Protein AF-A0A9W5YDY5-F1 (afdb_monomer_lite)

Radius of gyration: 29.84 Å; chains: 1; bounding box: 82×80×73 Å

Sequence (498 aa):
MKKLNFILIMIIVSIAVLSGCDSKNDTNNNRTIINNANLGIEQKELPDEDNDEADNEDTKNNRTELAELIETPLPSAKSVGICYKNEQEDIFKELVGEYYEEFIDISQYYRDIEDKDNLGMKVRIFGKKGYGNSAIVMVDDIKNQFMTAIDGEDGICYFSNVDNEKFSNEPPKTIDEWVGNRVISVNGDNKDNEDQEEDSKNKRAYDAIPEEIIEYINKKDSDTQIVYFKEEDMDVDGVSEFIIGTSLINNDLSYEYFSEVYVLRLKEGNVKELEGDYVSTGYSINNINLVKLDNLPNKYLYCGLTNGVNIQGFVLYGLKDDKIYKIDCCVCPSGDGEDVLVDENQDGQYDGYKKSRSDSYTYHYHVNYYYNLIGEKFQLDRISFDLPPYPITIKEVTMQYLQLRSLDLDSIEIVERLNELCQDEEADKIDTSFGCLHYVLQNSSEIGPEMNFDIDEENKIAILMYEDEDNLFKYIFHMIKKGDRWIIDDIELDWLIG

Organism: NCBI:txid2936439

Secondary structure (DSSP, 8-state):
----SSSSSTTTTTTTTS--------------------------PPPP--------GGGSTTSSS------PPPPPTTTTTS-SSHHHHHHHHHHHGGGHHHHHHTBTEEEEE--TT-S--EEEEEEETTEEEEEEEEEETTTTEEEEEEEETTEEEEEE--S-TTTTTS--HHHHHHHTTS-EEETT--TT-HHHHHHHHHHHHHTTS-HHHHHHHHHH-TTEEEEEEEEE-SSSSS--EEEEEEEETT--TTS--BSEEEEEEEETTEEEEPEE-----SSEEEEEEEEEBTT-SSEEEEEEEE-SSS-BEEEEEEEETTEEEEEEEE--TTS-EEEEEE-SS-SSSB-EEEEEE-SGGGTT-EEEEEEEEETTEEEEEEEEEEPPSPP-SHHHHHHHHHHHHHH----HHHHHHHHHHB--TTGGGS--SSSHHHHHHHTTTTTSPPPEEEEETTTTEEEEEEEETTEEEEEEEEEEEETTEEEEEEEEEEEE--

Foldseek 3Di:
DPDPDPPPPVVVVVVVVVDPPDDDDDDDDDDDDDDDDDDDDDDDDDDDDDDDDDDDPPPVVPPPPPPPPPCPDQDFCCRLPLDPDPVLRVVVCVFLPPCRSVSSQQSPDKDWDDPPLPPPWTKIATGHFLGGRQKMWTADNVVSWIWMWGQDLLWIEITTPDPDPCCQADPDPVVCVSSALIDYDGSPPPPPCSVPVVCVVVVVQVVPDPPLVVVVCCVVPVQKDWSDWDWADFVPPPFTWIWTFIDGPPPSVSQQFTPDIWIWGADPSDIDTQAEPPDPPVWTFRDWDWAAAPPDPGIKIWTWTDNSGQKTWIWIWGDDPSYIYTLDTDIDPQSFWYKAFDDPPPPRHGQWIKTWGQALLLLRWTKIFIWGDDPSHTDTDAMDTDDDPADQDLVVLVLLLLSLVLNPDPHPVSVVSNVVAEDPPCVVPDCSYDFVSSVQSSCCPPPDFHWDWDADVPQQWIWTWTDGDPFIWIKIFHWDDDPSHIHGYDIDTDGPDD

pLDDT: mean 80.59, std 21.64, range [25.97, 98.25]

Structure (mmCIF, N/CA/C/O backbone):
data_AF-A0A9W5YDY5-F1
#
_entry.id   AF-A0A9W5YDY5-F1
#
loop_
_atom_site.group_PDB
_atom_site.id
_atom_site.type_symbol
_atom_site.label_atom_id
_atom_site.label_alt_id
_atom_site.label_comp_id
_atom_site.label_asym_id
_atom_site.label_entity_id
_atom_site.label_seq_id
_atom_site.pdbx_PDB_ins_code
_atom_site.Cartn_x
_atom_site.Cartn_y
_atom_site.Cartn_z
_atom_site.occupancy
_atom_site.B_iso_or_equiv
_atom_site.auth_seq_id
_atom_site.auth_comp_id
_atom_site.auth_asym_id
_atom_site.auth_atom_id
_atom_site.pdbx_PDB_model_num
ATOM 1 N N . MET A 1 1 ? 6.141 -45.407 -21.442 1.00 40.00 1 MET A N 1
ATOM 2 C CA . MET A 1 1 ? 5.777 -45.680 -20.032 1.00 40.00 1 MET A CA 1
ATOM 3 C C . MET A 1 1 ? 6.955 -45.367 -19.093 1.00 40.00 1 MET A C 1
ATOM 5 O O . MET A 1 1 ? 7.398 -46.238 -18.365 1.00 40.00 1 MET A O 1
ATOM 9 N N . LYS A 1 2 ? 7.483 -44.132 -19.158 1.00 35.06 2 LYS A N 1
ATOM 10 C CA . LYS A 1 2 ? 8.491 -43.508 -18.270 1.00 35.06 2 LYS A CA 1
ATOM 11 C C . LYS A 1 2 ? 8.555 -42.021 -18.665 1.00 35.06 2 LYS A C 1
ATOM 13 O O . LYS A 1 2 ? 9.324 -41.684 -19.551 1.00 35.06 2 LYS A O 1
ATOM 18 N N . LYS A 1 3 ? 7.642 -41.195 -18.144 1.00 31.45 3 LYS A N 1
ATOM 19 C CA . LYS A 1 3 ? 7.638 -39.710 -18.211 1.00 31.45 3 LYS A CA 1
ATOM 20 C C . LYS A 1 3 ? 6.506 -39.162 -17.319 1.00 31.45 3 LYS A C 1
ATOM 22 O O . LYS A 1 3 ? 5.701 -38.342 -17.725 1.00 31.45 3 LYS A O 1
ATOM 27 N N . LEU A 1 4 ? 6.389 -39.712 -16.112 1.00 31.73 4 LEU A N 1
ATOM 28 C CA . LEU A 1 4 ? 5.386 -39.304 -15.130 1.00 31.73 4 LEU A CA 1
ATOM 29 C C . LEU A 1 4 ? 6.025 -39.445 -13.744 1.00 31.73 4 LEU A C 1
ATOM 31 O O . LEU A 1 4 ? 5.772 -40.417 -13.054 1.00 31.73 4 LEU A O 1
ATOM 35 N N . ASN A 1 5 ? 7.007 -38.594 -13.440 1.00 31.53 5 ASN A N 1
ATOM 36 C CA . ASN A 1 5 ? 7.608 -38.485 -12.098 1.00 31.53 5 ASN A CA 1
ATOM 37 C C . ASN A 1 5 ? 8.364 -37.162 -11.861 1.00 31.53 5 ASN A C 1
ATOM 39 O O . ASN A 1 5 ? 8.957 -37.003 -10.804 1.00 31.53 5 ASN A O 1
ATOM 43 N N . PHE A 1 6 ? 8.342 -36.208 -12.801 1.00 32.34 6 PHE A N 1
ATOM 44 C CA . PHE A 1 6 ? 9.056 -34.931 -12.645 1.00 32.34 6 PHE A CA 1
ATOM 45 C C . PHE A 1 6 ? 8.152 -33.746 -12.266 1.00 32.34 6 PHE A C 1
ATOM 47 O O . PHE A 1 6 ? 8.651 -32.723 -11.828 1.00 32.34 6 PHE A O 1
ATOM 54 N N . ILE A 1 7 ? 6.826 -33.895 -12.354 1.00 36.09 7 ILE A N 1
ATOM 55 C CA . ILE A 1 7 ? 5.868 -32.805 -12.076 1.00 36.09 7 ILE A CA 1
ATOM 56 C C . ILE A 1 7 ? 5.447 -32.757 -10.590 1.00 36.09 7 ILE A C 1
ATOM 58 O O . ILE A 1 7 ? 4.882 -31.774 -10.133 1.00 36.09 7 ILE A O 1
ATOM 62 N N . LEU A 1 8 ? 5.767 -33.780 -9.787 1.00 29.47 8 LEU A N 1
ATOM 63 C CA . LEU A 1 8 ? 5.289 -33.869 -8.398 1.00 29.47 8 LEU A CA 1
ATOM 64 C C . LEU A 1 8 ? 6.243 -33.264 -7.347 1.00 29.47 8 LEU A C 1
ATOM 66 O O . LEU A 1 8 ? 5.882 -33.209 -6.178 1.00 29.47 8 LEU A O 1
ATOM 70 N N . ILE A 1 9 ? 7.442 -32.810 -7.733 1.00 32.53 9 ILE A N 1
ATOM 71 C CA . ILE A 1 9 ? 8.429 -32.255 -6.784 1.00 32.53 9 ILE A CA 1
ATOM 72 C C . ILE A 1 9 ? 8.378 -30.717 -6.718 1.00 32.53 9 ILE A C 1
ATOM 74 O O . ILE A 1 9 ? 8.675 -30.159 -5.668 1.00 32.53 9 ILE A O 1
ATOM 78 N N . MET A 1 10 ? 7.891 -30.022 -7.755 1.00 28.19 10 MET A N 1
ATOM 79 C CA . MET A 1 10 ? 7.792 -28.551 -7.728 1.00 28.19 10 MET A CA 1
ATOM 80 C C . MET A 1 10 ? 6.619 -27.999 -6.901 1.00 28.19 10 MET A C 1
ATOM 82 O O . MET A 1 10 ? 6.697 -26.879 -6.420 1.00 28.19 10 MET A O 1
ATOM 86 N N . ILE A 1 11 ? 5.556 -28.773 -6.658 1.00 34.16 11 ILE A N 1
ATOM 87 C CA . ILE A 1 11 ? 4.370 -28.268 -5.931 1.00 34.16 11 ILE A CA 1
ATOM 88 C C . ILE A 1 11 ? 4.575 -28.261 -4.400 1.00 34.16 11 ILE A C 1
ATOM 90 O O . ILE A 1 11 ? 3.832 -27.609 -3.673 1.00 34.16 11 ILE A O 1
ATOM 94 N N . ILE A 1 12 ? 5.601 -28.944 -3.878 1.00 29.44 12 ILE A N 1
ATOM 95 C CA . ILE A 1 12 ? 5.812 -29.076 -2.423 1.00 29.44 12 ILE A CA 1
ATOM 96 C C . ILE A 1 12 ? 6.677 -27.940 -1.840 1.00 29.44 12 ILE A C 1
ATOM 98 O O . ILE A 1 12 ? 6.621 -27.698 -0.638 1.00 29.44 12 ILE A O 1
ATOM 102 N N . VAL A 1 13 ? 7.418 -27.183 -2.659 1.00 27.77 13 VAL A N 1
ATOM 103 C CA . VAL A 1 13 ? 8.332 -26.134 -2.157 1.00 27.77 13 VAL A CA 1
ATOM 104 C C . VAL A 1 13 ? 7.670 -24.749 -2.084 1.00 27.77 13 VAL A C 1
ATOM 106 O O . VAL A 1 13 ? 7.973 -23.986 -1.170 1.00 27.77 13 VAL A O 1
ATOM 109 N N . SER A 1 14 ? 6.668 -24.453 -2.918 1.00 27.75 14 SER A N 1
ATOM 110 C CA . SER A 1 14 ? 5.954 -23.160 -2.894 1.00 27.75 14 SER A CA 1
ATOM 111 C C . SER A 1 14 ? 5.047 -22.945 -1.670 1.00 27.75 14 SER A C 1
ATOM 113 O O . SER A 1 14 ? 4.579 -21.837 -1.445 1.00 27.75 14 SER A O 1
ATOM 115 N N . ILE A 1 15 ? 4.819 -23.973 -0.844 1.00 29.95 15 ILE A N 1
ATOM 116 C CA . ILE A 1 15 ? 4.059 -23.854 0.415 1.00 29.95 15 ILE A CA 1
ATOM 117 C C . ILE A 1 15 ? 4.986 -23.539 1.610 1.00 29.95 15 ILE A C 1
ATOM 119 O O . ILE A 1 15 ? 4.524 -23.038 2.628 1.00 29.95 15 ILE A O 1
ATOM 123 N N . ALA A 1 16 ? 6.302 -23.749 1.497 1.00 28.84 16 ALA A N 1
ATOM 124 C CA . ALA A 1 16 ? 7.219 -23.652 2.638 1.00 28.84 16 ALA A CA 1
ATOM 125 C C . ALA A 1 16 ? 7.767 -22.236 2.928 1.00 28.84 16 ALA A C 1
ATOM 127 O O . ALA A 1 16 ? 8.360 -22.034 3.984 1.00 28.84 16 ALA A O 1
ATOM 128 N N . VAL A 1 17 ? 7.549 -21.250 2.049 1.00 32.38 17 VAL A N 1
ATOM 129 C CA . VAL A 1 17 ? 8.023 -19.858 2.244 1.00 32.38 17 VAL A CA 1
ATOM 130 C C . VAL A 1 17 ? 6.902 -18.907 2.711 1.00 32.38 17 VAL A C 1
ATOM 132 O O . VAL A 1 17 ? 7.168 -17.775 3.092 1.00 32.38 17 VAL A O 1
ATOM 135 N N . LEU A 1 18 ? 5.654 -19.388 2.818 1.00 32.34 18 LEU A N 1
ATOM 136 C CA . LEU A 1 18 ? 4.518 -18.635 3.385 1.00 32.34 18 LEU A CA 1
ATOM 137 C C . LEU A 1 18 ? 4.050 -19.143 4.767 1.00 32.34 18 LEU A C 1
ATOM 139 O O . LEU A 1 18 ? 3.040 -18.678 5.287 1.00 32.34 18 LEU A O 1
ATOM 143 N N . SER A 1 19 ? 4.784 -20.061 5.410 1.00 32.41 19 SER A N 1
ATOM 144 C CA . SER A 1 19 ? 4.439 -20.579 6.748 1.00 32.41 19 SER A CA 1
ATOM 145 C C . SER A 1 19 ? 5.675 -20.891 7.604 1.00 32.41 19 SER A C 1
ATOM 147 O O . SER A 1 19 ? 5.927 -22.044 7.957 1.00 32.41 19 SER A O 1
ATOM 149 N N . GLY A 1 20 ? 6.472 -19.865 7.913 1.00 27.44 20 GLY A N 1
ATO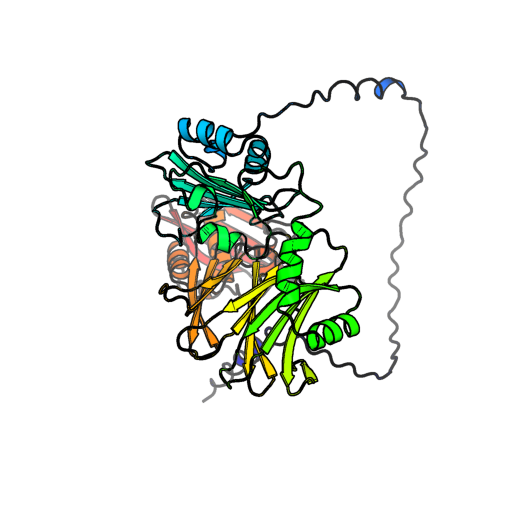M 150 C CA . GLY A 1 20 ? 7.765 -20.000 8.590 1.00 27.44 20 GLY A CA 1
ATOM 151 C C . GLY A 1 20 ? 7.943 -19.145 9.847 1.00 27.44 20 GLY A C 1
ATOM 152 O O . GLY A 1 20 ? 9.007 -18.568 10.013 1.00 27.44 20 GLY A O 1
ATOM 153 N N . CYS A 1 21 ? 6.945 -19.064 10.730 1.00 30.88 21 CYS A N 1
ATOM 154 C CA . CYS A 1 21 ? 7.130 -18.588 12.108 1.00 30.88 21 CYS A CA 1
ATOM 155 C C . CYS A 1 21 ? 6.445 -19.563 13.066 1.00 30.88 21 CYS A C 1
ATOM 157 O O . CYS A 1 21 ? 5.330 -19.339 13.513 1.00 30.88 21 CYS A O 1
ATOM 159 N N . ASP A 1 22 ? 7.111 -20.683 13.336 1.00 31.84 22 ASP A N 1
ATOM 160 C CA . ASP A 1 22 ? 6.732 -21.594 14.413 1.00 31.84 22 ASP A CA 1
ATOM 161 C C . ASP A 1 22 ? 8.009 -22.260 14.955 1.00 31.84 22 ASP A C 1
ATOM 163 O O . ASP A 1 22 ? 8.385 -23.372 14.583 1.00 31.84 22 ASP A O 1
ATOM 167 N N . SER A 1 23 ? 8.742 -21.543 15.813 1.00 29.83 23 SER A N 1
ATOM 168 C CA . SER A 1 23 ? 9.848 -22.112 16.587 1.00 29.83 23 SER A CA 1
ATOM 169 C C . SER A 1 23 ? 9.355 -22.469 17.990 1.00 29.83 23 SER A C 1
ATOM 171 O O . SER A 1 23 ? 9.421 -21.698 18.947 1.00 29.83 23 SER A O 1
ATOM 173 N N . LYS A 1 24 ? 8.855 -23.699 18.136 1.00 30.97 24 LYS A N 1
ATOM 174 C CA . LYS A 1 24 ? 8.705 -24.307 19.459 1.00 30.97 24 LYS A CA 1
ATOM 175 C C . LYS A 1 24 ? 10.074 -24.727 19.977 1.00 30.97 24 LYS A C 1
ATOM 177 O O . LYS A 1 24 ? 10.751 -25.568 19.392 1.00 30.97 24 LYS A O 1
ATOM 182 N N . ASN A 1 25 ? 10.431 -24.123 21.106 1.00 32.47 25 ASN A N 1
ATOM 183 C CA . ASN A 1 25 ? 11.446 -24.587 22.036 1.00 32.47 25 ASN A CA 1
ATOM 184 C C . ASN A 1 25 ? 11.325 -26.095 22.271 1.00 32.47 25 ASN A C 1
ATOM 186 O O . ASN A 1 25 ? 10.327 -26.543 22.828 1.00 32.47 25 ASN A O 1
ATOM 190 N N . ASP A 1 26 ? 12.389 -26.834 21.970 1.00 28.58 26 ASP A N 1
ATOM 191 C CA . ASP A 1 26 ? 12.702 -28.048 22.708 1.00 28.58 26 ASP A CA 1
ATOM 192 C C . ASP A 1 26 ? 14.197 -28.106 23.015 1.00 28.58 26 ASP A C 1
ATOM 194 O O . ASP A 1 26 ? 15.081 -28.073 22.158 1.00 28.58 26 ASP A O 1
ATOM 198 N N . THR A 1 27 ? 14.457 -28.155 24.313 1.00 33.75 27 THR A N 1
ATOM 199 C CA . THR A 1 27 ? 15.765 -28.338 24.919 1.00 33.75 27 THR A CA 1
ATOM 200 C C . THR A 1 27 ? 16.200 -29.787 24.730 1.00 33.75 27 THR A C 1
ATOM 202 O O . THR A 1 27 ? 15.462 -30.695 25.097 1.00 33.75 27 THR A O 1
ATOM 205 N N . ASN A 1 28 ? 17.416 -30.029 24.229 1.00 26.53 28 ASN A N 1
ATOM 206 C CA . ASN A 1 28 ? 18.304 -31.032 24.824 1.00 26.53 28 ASN A CA 1
ATOM 207 C C . ASN A 1 28 ? 19.726 -31.031 24.252 1.00 26.53 28 ASN A C 1
ATOM 209 O O . ASN A 1 28 ? 19.974 -30.939 23.055 1.00 26.53 28 ASN A O 1
ATOM 213 N N . ASN A 1 29 ? 20.653 -31.187 25.193 1.00 28.12 29 ASN A N 1
ATOM 214 C CA . ASN A 1 29 ? 22.092 -31.322 25.037 1.00 28.12 29 ASN A CA 1
ATOM 215 C C . ASN A 1 29 ? 22.507 -32.385 24.008 1.00 28.12 29 ASN A C 1
ATOM 217 O O . ASN A 1 29 ? 22.065 -33.527 24.096 1.00 28.12 29 ASN A O 1
ATOM 221 N N . ASN A 1 30 ? 23.512 -32.068 23.185 1.00 26.27 30 ASN A N 1
ATOM 222 C CA . ASN A 1 30 ? 24.768 -32.825 23.193 1.00 26.27 30 ASN A CA 1
ATOM 223 C C . ASN A 1 30 ? 25.882 -32.110 22.417 1.00 26.27 30 ASN A C 1
ATOM 225 O O . ASN A 1 30 ? 25.850 -31.968 21.198 1.00 26.27 30 ASN A O 1
ATOM 229 N N . ARG A 1 31 ? 26.917 -31.721 23.170 1.00 26.08 31 ARG A N 1
ATOM 230 C CA . ARG A 1 31 ? 28.245 -31.363 22.671 1.00 26.08 31 ARG A CA 1
ATOM 231 C C . ARG A 1 31 ? 28.816 -32.524 21.858 1.00 26.08 31 ARG A C 1
ATOM 233 O O . ARG A 1 31 ? 29.016 -33.602 22.410 1.00 26.08 31 ARG A O 1
ATOM 240 N N . THR A 1 32 ? 29.203 -32.257 20.616 1.00 25.97 32 THR A N 1
ATOM 241 C CA . THR A 1 32 ? 30.271 -33.014 19.956 1.00 25.97 32 THR A CA 1
ATOM 242 C C . THR A 1 32 ? 31.302 -32.025 19.439 1.00 25.97 32 THR A C 1
ATOM 244 O O . THR A 1 32 ? 31.025 -31.181 18.595 1.00 25.97 32 THR A O 1
ATOM 247 N N . ILE A 1 33 ? 32.484 -32.120 20.036 1.00 28.08 33 ILE A N 1
ATOM 248 C CA . ILE A 1 33 ? 33.711 -31.426 19.669 1.00 28.08 33 ILE A CA 1
ATOM 249 C C . ILE A 1 33 ? 34.208 -32.054 18.367 1.00 28.08 33 ILE A C 1
ATOM 251 O O . ILE A 1 33 ? 34.471 -33.256 18.343 1.00 28.08 33 ILE A O 1
ATOM 255 N N . ILE A 1 34 ? 34.381 -31.252 17.318 1.00 27.39 34 ILE A N 1
ATOM 256 C CA . ILE A 1 34 ? 35.229 -31.612 16.180 1.00 27.39 34 ILE A CA 1
ATOM 257 C C . ILE A 1 34 ? 36.234 -30.481 15.977 1.00 27.39 34 ILE A C 1
ATOM 259 O O . ILE A 1 34 ? 35.882 -29.347 15.666 1.00 27.39 34 ILE A O 1
ATOM 263 N N . ASN A 1 35 ? 37.493 -30.831 16.227 1.00 28.25 35 ASN A N 1
ATOM 264 C CA . ASN A 1 35 ? 38.678 -30.035 15.951 1.00 28.25 35 ASN A CA 1
ATOM 265 C C . ASN A 1 35 ? 38.856 -29.868 14.438 1.00 28.25 35 ASN A C 1
ATOM 267 O O . ASN A 1 35 ? 38.899 -30.875 13.739 1.00 28.25 35 ASN A O 1
ATOM 271 N N . ASN A 1 36 ? 39.095 -28.642 13.980 1.00 29.11 36 ASN A N 1
ATOM 272 C CA . ASN A 1 36 ? 39.842 -28.341 12.757 1.00 29.11 36 ASN A CA 1
ATOM 273 C C . ASN A 1 36 ? 40.815 -27.213 13.130 1.00 29.11 36 ASN A C 1
ATOM 275 O O . ASN A 1 36 ? 40.400 -26.159 13.594 1.00 29.11 36 ASN A O 1
ATOM 279 N N . ALA A 1 37 ? 42.095 -27.529 13.314 1.00 29.12 37 ALA A N 1
ATOM 280 C CA . ALA A 1 37 ? 43.114 -27.618 12.268 1.00 29.12 37 ALA A CA 1
ATOM 281 C C . ALA A 1 37 ? 43.572 -26.217 11.830 1.00 29.12 37 ALA A C 1
ATOM 283 O O . ALA A 1 37 ? 42.899 -25.516 11.086 1.00 29.12 37 ALA A O 1
ATOM 284 N N . ASN A 1 38 ? 44.743 -25.858 12.362 1.00 32.47 38 ASN A N 1
ATOM 285 C CA . ASN A 1 38 ? 45.554 -24.690 12.048 1.00 32.47 38 ASN A CA 1
ATOM 286 C C . ASN A 1 38 ? 45.637 -24.417 10.541 1.00 32.47 38 ASN A C 1
ATOM 288 O O . ASN A 1 38 ? 46.186 -25.233 9.800 1.00 32.47 38 ASN A O 1
ATOM 292 N N . LEU A 1 39 ? 45.252 -23.209 10.140 1.00 30.61 39 LEU A N 1
ATOM 293 C CA . LEU A 1 39 ? 45.839 -22.531 8.991 1.00 30.61 39 LEU A CA 1
ATOM 294 C C . LEU A 1 39 ? 46.483 -21.248 9.506 1.00 30.61 39 LEU A C 1
ATOM 296 O O . LEU A 1 39 ? 45.812 -20.324 9.958 1.00 30.61 39 LEU A O 1
ATOM 300 N N . GLY A 1 40 ? 47.815 -21.267 9.530 1.00 34.09 40 GLY A N 1
ATOM 301 C CA . GLY A 1 40 ? 48.635 -20.120 9.870 1.00 34.09 40 GLY A CA 1
ATOM 302 C C . GLY A 1 40 ? 48.547 -19.076 8.767 1.00 34.09 40 GLY A C 1
ATOM 303 O O . GLY A 1 40 ? 48.892 -19.352 7.621 1.00 34.09 40 GLY A O 1
ATOM 304 N N . ILE A 1 41 ? 48.109 -17.880 9.141 1.00 31.09 41 ILE A N 1
ATOM 305 C CA . ILE A 1 41 ? 48.308 -16.665 8.361 1.00 31.09 41 ILE A CA 1
ATOM 306 C C . ILE A 1 41 ? 49.138 -15.742 9.251 1.00 31.09 41 ILE A C 1
ATOM 308 O O . ILE A 1 41 ? 48.685 -15.302 10.307 1.00 31.09 41 ILE A O 1
ATOM 312 N N . GLU A 1 42 ? 50.391 -15.528 8.849 1.00 30.31 42 GLU A N 1
ATOM 313 C CA . GLU A 1 42 ? 51.282 -14.523 9.425 1.00 30.31 42 GLU A CA 1
ATOM 314 C C . GLU A 1 42 ? 50.669 -13.137 9.194 1.00 30.31 42 GLU A C 1
ATOM 316 O O . GLU A 1 42 ? 50.560 -12.674 8.058 1.00 30.31 42 GLU A O 1
ATOM 321 N N . GLN A 1 43 ? 50.268 -12.467 10.275 1.00 30.91 43 GLN A N 1
ATOM 322 C CA . GLN A 1 43 ? 50.015 -11.032 10.240 1.00 30.91 43 GLN A CA 1
ATOM 323 C C . GLN A 1 43 ? 51.362 -10.318 10.157 1.00 30.91 43 GLN A C 1
ATOM 325 O O . GLN A 1 43 ? 52.209 -10.432 11.041 1.00 30.91 43 GLN A O 1
ATOM 330 N N . LYS A 1 44 ? 51.567 -9.613 9.048 1.00 32.75 44 LYS A N 1
ATOM 331 C CA . LYS A 1 44 ? 52.720 -8.752 8.816 1.00 32.75 44 LYS A CA 1
ATOM 332 C C . LYS A 1 44 ? 52.470 -7.442 9.566 1.00 32.75 44 LYS A C 1
ATOM 334 O O . LYS A 1 44 ? 51.541 -6.718 9.220 1.00 32.75 44 LYS A O 1
ATOM 339 N N . GLU A 1 45 ? 53.262 -7.181 10.601 1.00 34.38 45 GLU A N 1
ATOM 340 C CA . GLU A 1 45 ? 53.247 -5.920 11.347 1.00 34.38 45 GLU A CA 1
ATOM 341 C C . GLU A 1 45 ? 53.536 -4.748 10.392 1.00 34.38 45 GLU A C 1
ATOM 343 O O . GLU A 1 45 ? 54.520 -4.759 9.645 1.00 34.38 45 GLU A O 1
ATOM 348 N N . LEU A 1 46 ? 52.634 -3.764 10.384 1.00 36.97 46 LEU A N 1
ATOM 349 C CA . LEU A 1 46 ? 52.841 -2.459 9.758 1.00 36.97 46 LEU A CA 1
ATOM 350 C C . LEU A 1 46 ? 53.785 -1.637 10.650 1.00 36.97 46 LEU A C 1
ATOM 352 O O . LEU A 1 46 ? 53.656 -1.715 11.871 1.00 36.97 46 LEU A O 1
ATOM 356 N N . PRO A 1 47 ? 54.737 -0.879 10.080 1.00 39.53 47 PRO A N 1
ATOM 357 C CA . PRO A 1 47 ? 55.645 -0.061 10.869 1.00 39.53 47 PRO A CA 1
ATOM 358 C C . PRO A 1 47 ? 54.911 1.132 11.489 1.00 39.53 47 PRO A C 1
ATOM 360 O O . PRO A 1 47 ? 54.081 1.762 10.834 1.00 39.53 47 PRO A O 1
ATOM 363 N N . ASP A 1 48 ? 55.268 1.428 12.737 1.00 36.12 48 ASP A N 1
ATOM 364 C CA . ASP A 1 48 ? 54.859 2.619 13.476 1.00 36.12 48 ASP A CA 1
ATOM 365 C C . ASP A 1 48 ? 55.235 3.886 12.686 1.00 36.12 48 ASP A C 1
ATOM 367 O O . ASP A 1 48 ? 56.412 4.135 12.413 1.00 36.12 48 ASP A O 1
ATOM 371 N N . GLU A 1 49 ? 54.232 4.679 12.298 1.00 40.47 49 GLU A N 1
ATOM 372 C CA . GLU A 1 49 ? 54.439 6.041 11.808 1.00 40.47 49 GLU A CA 1
ATOM 373 C C . GLU A 1 49 ? 54.559 6.991 13.006 1.00 40.47 49 GLU A C 1
ATOM 375 O O . GLU A 1 49 ? 53.603 7.227 13.750 1.00 40.47 49 GLU A O 1
ATOM 380 N N . ASP A 1 50 ? 55.769 7.521 13.177 1.00 40.28 50 ASP A N 1
ATOM 381 C CA . ASP A 1 50 ? 56.097 8.625 14.072 1.00 40.28 50 ASP A CA 1
ATOM 382 C C . ASP A 1 50 ? 55.281 9.874 13.685 1.00 40.28 50 ASP A C 1
ATOM 384 O O . ASP A 1 50 ? 55.503 10.497 12.644 1.00 40.28 50 ASP A O 1
ATOM 388 N N . ASN A 1 51 ? 54.331 10.254 14.543 1.00 39.97 51 ASN A N 1
ATOM 389 C CA . ASN A 1 51 ? 53.633 11.536 14.470 1.00 39.97 51 ASN A CA 1
ATOM 390 C C . ASN A 1 51 ? 54.518 12.643 15.061 1.00 39.97 51 ASN A C 1
ATOM 392 O O . ASN A 1 51 ? 54.508 12.881 16.270 1.00 39.97 51 ASN A O 1
ATOM 396 N N . ASP A 1 52 ? 55.247 13.345 14.195 1.00 45.44 52 ASP A N 1
ATOM 397 C CA . ASP A 1 52 ? 55.801 14.664 14.499 1.00 45.44 52 ASP A CA 1
ATOM 398 C C . ASP A 1 52 ? 54.668 15.710 14.463 1.00 45.44 52 ASP A C 1
ATOM 400 O O . ASP A 1 52 ? 54.209 16.141 13.402 1.00 45.44 52 ASP A O 1
ATOM 404 N N . GLU A 1 53 ? 54.210 16.128 15.646 1.00 48.84 53 GLU A N 1
ATOM 405 C CA . GLU A 1 53 ? 53.379 17.321 15.837 1.00 48.84 53 GLU A CA 1
ATOM 406 C C . GLU A 1 53 ? 54.196 18.575 15.486 1.00 48.84 53 GLU A C 1
ATOM 408 O O . GLU A 1 53 ? 54.990 19.074 16.284 1.00 48.84 53 GLU A O 1
ATOM 413 N N . ALA A 1 54 ? 53.998 19.092 14.272 1.00 45.16 54 ALA A N 1
ATOM 414 C CA . ALA A 1 54 ? 54.445 20.421 13.875 1.00 45.16 54 ALA A CA 1
ATOM 415 C C . ALA A 1 54 ? 53.251 21.384 13.816 1.00 45.16 54 ALA A C 1
ATOM 417 O O . ALA A 1 54 ? 52.300 21.189 13.054 1.00 45.16 54 ALA A O 1
ATOM 418 N N . ASP A 1 55 ? 53.348 22.429 14.635 1.00 52.19 55 ASP A N 1
ATOM 419 C CA . ASP A 1 55 ? 52.438 23.561 14.773 1.00 52.19 55 ASP A CA 1
ATOM 420 C C . ASP A 1 55 ? 51.920 24.100 13.427 1.00 52.19 55 ASP A C 1
ATOM 422 O O . ASP A 1 55 ? 52.673 24.624 12.606 1.00 52.19 55 ASP A O 1
ATOM 426 N N . ASN A 1 56 ? 50.602 24.038 13.234 1.00 47.53 56 ASN A N 1
ATOM 427 C CA . ASN A 1 56 ? 49.886 24.763 12.183 1.00 47.53 56 ASN A CA 1
ATOM 428 C C . ASN A 1 56 ? 48.627 25.419 12.782 1.00 47.53 56 ASN A C 1
ATOM 430 O O . ASN A 1 56 ? 47.490 25.095 12.440 1.00 47.53 56 ASN A O 1
ATOM 434 N N . GLU A 1 57 ? 48.832 26.358 13.711 1.00 48.34 57 GLU A N 1
ATOM 435 C CA . GLU A 1 57 ? 47.759 27.198 14.273 1.00 48.34 57 GLU A CA 1
ATOM 436 C C . GLU A 1 57 ? 47.218 28.249 13.279 1.00 48.34 57 GLU A C 1
ATOM 438 O O . GLU A 1 57 ? 46.133 28.786 13.491 1.00 48.34 57 GLU A O 1
ATOM 443 N N . ASP A 1 58 ? 47.878 28.485 12.138 1.00 49.50 58 ASP A N 1
ATOM 444 C CA . ASP A 1 58 ? 47.490 29.550 11.193 1.00 49.50 58 ASP A CA 1
ATOM 445 C C . ASP A 1 58 ? 46.499 29.130 10.087 1.00 49.50 58 ASP A C 1
ATOM 447 O O . ASP A 1 58 ? 46.049 29.966 9.303 1.00 49.50 58 ASP A O 1
ATOM 451 N N . THR A 1 59 ? 46.084 27.859 10.016 1.00 45.72 59 THR A N 1
ATOM 452 C CA . THR A 1 59 ? 45.063 27.403 9.038 1.00 45.72 59 THR A CA 1
ATOM 453 C C . THR A 1 59 ? 43.672 27.174 9.632 1.00 45.72 59 THR A C 1
ATOM 455 O O . THR A 1 59 ? 42.721 26.952 8.880 1.00 45.72 59 THR A O 1
ATOM 458 N N . LYS A 1 60 ? 43.500 27.304 10.956 1.00 44.06 60 LYS A N 1
ATOM 459 C CA . LYS A 1 60 ? 42.185 27.182 11.617 1.00 44.06 60 LYS A CA 1
ATOM 460 C C . LYS A 1 60 ? 41.360 28.472 11.629 1.00 44.06 60 LYS A C 1
ATOM 462 O O . LYS A 1 60 ? 40.141 28.386 11.724 1.00 44.06 60 LYS A O 1
ATOM 467 N N . ASN A 1 61 ? 41.978 29.640 11.445 1.00 43.19 61 ASN A N 1
ATOM 468 C CA . ASN A 1 61 ? 41.265 30.924 11.503 1.00 43.19 61 ASN A CA 1
ATOM 469 C C . ASN A 1 61 ? 40.658 31.395 10.168 1.00 43.19 61 ASN A C 1
ATOM 471 O O . ASN A 1 61 ? 39.891 32.346 10.174 1.00 43.19 61 ASN A O 1
ATOM 475 N N . ASN A 1 62 ? 40.910 30.707 9.045 1.00 44.03 62 ASN A N 1
ATOM 476 C CA . ASN A 1 62 ? 40.323 31.059 7.737 1.00 44.03 62 ASN A CA 1
ATOM 477 C C . ASN A 1 62 ? 39.189 30.126 7.272 1.00 44.03 62 ASN A C 1
ATOM 479 O O . ASN A 1 62 ? 38.680 30.292 6.167 1.00 44.03 62 ASN A O 1
ATOM 483 N N . ARG A 1 63 ? 38.784 29.136 8.081 1.00 41.94 63 ARG A N 1
ATOM 484 C CA . ARG A 1 63 ? 37.695 28.199 7.735 1.00 41.94 63 ARG A CA 1
ATOM 485 C C . ARG A 1 63 ? 36.363 28.490 8.433 1.00 41.94 63 ARG A C 1
ATOM 487 O O . ARG A 1 63 ? 35.375 27.846 8.104 1.00 41.94 63 ARG A O 1
ATOM 494 N N . THR A 1 64 ? 36.329 29.461 9.345 1.00 47.00 64 THR A N 1
ATOM 495 C CA . THR A 1 64 ? 35.159 29.751 10.196 1.00 47.00 64 THR A CA 1
ATOM 496 C C . THR A 1 64 ? 34.365 30.990 9.746 1.00 47.00 64 THR A C 1
ATOM 498 O O . THR A 1 64 ? 33.294 31.239 10.279 1.00 47.00 64 THR A O 1
ATOM 501 N N . GLU A 1 65 ? 34.826 31.747 8.741 1.00 50.69 65 GLU A N 1
ATOM 502 C CA . GLU A 1 65 ? 34.184 33.013 8.313 1.00 50.69 65 GLU A CA 1
ATOM 503 C C . GLU A 1 65 ? 33.507 32.979 6.926 1.00 50.69 65 GLU A C 1
ATOM 505 O O . GLU A 1 65 ? 33.128 34.022 6.408 1.00 50.69 65 GLU A O 1
ATOM 510 N N . LEU A 1 66 ? 33.311 31.809 6.304 1.00 50.16 66 LEU A N 1
ATOM 511 C CA . LEU A 1 66 ? 32.751 31.721 4.939 1.00 50.16 66 LEU A CA 1
ATOM 512 C C . LEU A 1 66 ? 31.768 30.557 4.738 1.00 50.16 66 LEU A C 1
ATOM 514 O O . LEU A 1 66 ? 31.723 29.930 3.684 1.00 50.16 66 LEU A O 1
ATOM 518 N N . ALA A 1 67 ? 30.951 30.290 5.753 1.00 50.41 67 ALA A N 1
ATOM 519 C CA . ALA A 1 67 ? 29.644 29.678 5.550 1.00 50.41 67 ALA A CA 1
ATOM 520 C C . ALA A 1 67 ? 28.589 30.780 5.717 1.00 50.41 67 ALA A C 1
ATOM 522 O O . ALA A 1 67 ? 27.829 30.787 6.681 1.00 50.41 67 ALA A O 1
ATOM 523 N N . GLU A 1 68 ? 28.575 31.756 4.801 1.00 56.34 68 GLU A N 1
ATOM 524 C CA . GLU A 1 68 ? 27.318 32.450 4.523 1.00 56.34 68 GLU A CA 1
ATOM 525 C C . GLU A 1 68 ? 26.334 31.343 4.142 1.00 56.34 68 GLU A C 1
ATOM 527 O O . GLU A 1 68 ? 26.541 30.661 3.135 1.00 56.34 68 GLU A O 1
ATOM 532 N N . LEU A 1 69 ? 25.340 31.086 5.003 1.00 54.44 69 LEU A N 1
ATOM 533 C CA . LEU A 1 69 ? 24.212 30.230 4.660 1.00 54.44 69 LEU A CA 1
ATOM 534 C C . LEU A 1 69 ? 23.669 30.783 3.345 1.00 54.44 69 LEU A C 1
ATOM 536 O O . LEU A 1 69 ? 23.093 31.869 3.311 1.00 54.44 69 LEU A O 1
ATOM 540 N N . ILE A 1 70 ? 23.907 30.067 2.250 1.00 60.38 70 ILE A N 1
ATOM 541 C CA . ILE A 1 70 ? 23.193 30.320 1.012 1.00 60.38 70 ILE A CA 1
ATOM 542 C C . ILE A 1 70 ? 21.759 29.926 1.347 1.00 60.38 70 ILE A C 1
ATOM 544 O O . ILE A 1 70 ? 21.430 28.743 1.328 1.00 60.38 70 ILE A O 1
ATOM 548 N N . GLU A 1 71 ? 20.939 30.904 1.736 1.00 66.31 71 GLU A N 1
ATOM 549 C CA . GLU A 1 71 ? 19.495 30.738 1.842 1.00 66.31 71 GLU A CA 1
ATOM 550 C C . GLU A 1 71 ? 19.001 30.382 0.443 1.00 66.31 71 GLU A C 1
ATOM 552 O O . GLU A 1 71 ? 18.805 31.235 -0.427 1.00 66.31 71 GLU A O 1
ATOM 557 N N . THR A 1 72 ? 18.889 29.083 0.180 1.00 75.38 72 THR A N 1
ATOM 558 C CA . THR A 1 72 ? 18.207 28.604 -1.008 1.00 75.38 72 THR A CA 1
ATOM 559 C C . THR A 1 72 ? 16.749 29.007 -0.847 1.00 75.38 72 THR A C 1
ATOM 561 O O . THR A 1 72 ? 16.138 28.613 0.148 1.00 75.38 72 THR A O 1
ATOM 564 N N . PRO A 1 73 ? 16.187 29.806 -1.769 1.00 85.50 73 PRO A N 1
ATOM 565 C CA . PRO A 1 73 ? 14.800 30.220 -1.656 1.00 85.50 73 PRO A CA 1
ATOM 566 C C . PRO A 1 73 ? 13.912 28.977 -1.597 1.00 85.50 73 PRO A C 1
ATOM 568 O O . PRO A 1 73 ? 14.095 28.051 -2.392 1.00 85.50 73 PRO A O 1
ATOM 571 N N . LEU A 1 74 ? 12.969 28.966 -0.652 1.00 86.88 74 LEU A N 1
ATOM 572 C CA . LEU A 1 74 ? 11.983 27.897 -0.543 1.00 86.88 74 LEU A CA 1
ATOM 573 C C . LEU A 1 74 ? 11.238 27.743 -1.879 1.00 86.88 74 LEU A C 1
ATOM 575 O O . LEU A 1 74 ? 10.907 28.753 -2.518 1.00 86.88 74 LEU A O 1
ATOM 579 N N . PRO A 1 75 ? 10.976 26.503 -2.327 1.00 93.38 75 PRO A N 1
ATOM 580 C CA . PRO A 1 75 ? 10.167 26.286 -3.511 1.00 93.38 75 PRO A CA 1
ATOM 581 C C . PRO A 1 75 ? 8.750 26.831 -3.289 1.00 93.38 75 PRO A C 1
ATOM 583 O O . PRO A 1 75 ? 8.257 26.926 -2.167 1.00 93.38 75 PRO A O 1
ATOM 586 N N . SER A 1 76 ? 8.085 27.234 -4.368 1.00 96.19 76 SER A N 1
ATOM 587 C CA . SER A 1 76 ? 6.724 27.758 -4.273 1.00 96.19 76 SER A CA 1
ATOM 588 C C . SER A 1 76 ? 5.684 26.645 -4.159 1.00 96.19 76 SER A C 1
ATOM 590 O O . SER A 1 76 ? 5.913 25.551 -4.685 1.00 96.19 76 SER A O 1
ATOM 592 N N . ALA A 1 77 ? 4.508 26.937 -3.582 1.00 96.44 77 ALA A N 1
ATOM 593 C CA . ALA A 1 77 ? 3.385 25.991 -3.493 1.00 96.44 77 ALA A CA 1
ATOM 594 C C . ALA A 1 77 ? 3.007 25.427 -4.871 1.00 96.44 77 ALA A C 1
ATOM 596 O O . ALA A 1 77 ? 2.707 24.243 -5.025 1.00 96.44 77 ALA A O 1
ATOM 597 N N . LYS A 1 78 ? 3.113 26.259 -5.913 1.00 95.62 78 LYS A N 1
ATOM 598 C CA . LYS A 1 78 ? 2.916 25.825 -7.294 1.00 95.62 78 LYS A CA 1
ATOM 599 C C . LYS A 1 78 ? 3.992 24.851 -7.773 1.00 95.62 78 LYS A C 1
ATOM 601 O O . LYS A 1 78 ? 3.679 23.897 -8.480 1.00 95.62 78 LYS A O 1
ATOM 606 N N . SER A 1 79 ? 5.259 25.094 -7.433 1.00 94.75 79 SER A N 1
ATOM 607 C CA . SER A 1 79 ? 6.369 24.244 -7.882 1.00 94.75 79 SER A CA 1
ATOM 608 C C . SER A 1 79 ? 6.367 22.863 -7.228 1.00 94.75 79 SER A C 1
ATOM 610 O O . SER A 1 79 ? 6.794 21.902 -7.861 1.00 94.75 79 SER A O 1
ATOM 612 N N . VAL A 1 80 ? 5.827 22.762 -6.009 1.00 95.25 80 VAL A N 1
ATOM 613 C CA . VAL A 1 80 ? 5.679 21.497 -5.272 1.00 95.25 80 VAL A CA 1
ATOM 614 C C . VAL A 1 80 ? 4.314 20.832 -5.487 1.00 95.25 80 VAL A C 1
ATOM 616 O O . VAL A 1 80 ? 4.055 19.755 -4.967 1.00 95.25 80 VAL A O 1
ATOM 619 N N . GLY A 1 81 ? 3.432 21.441 -6.287 1.00 94.00 81 GLY A N 1
ATOM 620 C CA . GLY A 1 81 ? 2.160 20.836 -6.681 1.00 94.00 81 GLY A CA 1
ATOM 621 C C . GLY A 1 81 ? 1.013 20.981 -5.676 1.00 94.00 81 GLY A C 1
ATOM 622 O O . GLY A 1 81 ? 0.009 20.289 -5.824 1.00 94.00 81 GLY A O 1
ATOM 623 N N . ILE A 1 82 ? 1.097 21.885 -4.700 1.00 96.88 82 ILE A N 1
ATOM 624 C CA . ILE A 1 82 ? -0.049 22.247 -3.844 1.00 96.88 82 ILE A CA 1
ATOM 625 C C . ILE A 1 82 ? -1.109 23.008 -4.656 1.00 96.88 82 ILE A C 1
ATOM 627 O O . ILE A 1 82 ? -2.308 22.788 -4.500 1.00 96.88 82 ILE A O 1
ATOM 631 N N . CYS A 1 83 ? -0.673 23.889 -5.559 1.00 96.12 83 CYS A N 1
ATOM 632 C CA . CYS A 1 83 ? -1.554 24.660 -6.434 1.00 96.12 83 CYS A CA 1
ATOM 633 C C . CYS A 1 83 ? -1.066 24.672 -7.892 1.00 96.12 83 CYS A C 1
ATOM 635 O O . CYS A 1 83 ? 0.025 24.203 -8.212 1.00 96.12 83 CYS A O 1
ATOM 637 N N . TYR A 1 84 ? -1.879 25.209 -8.805 1.00 93.50 84 TYR A N 1
ATOM 638 C CA . TYR A 1 84 ? -1.624 25.154 -10.253 1.00 93.50 84 TYR A CA 1
ATOM 639 C C . TYR A 1 84 ? -1.469 26.539 -10.893 1.00 93.50 84 TYR A C 1
ATOM 641 O O . TYR A 1 84 ? -0.851 26.687 -11.956 1.00 93.50 84 TYR A O 1
ATOM 649 N N . LYS A 1 85 ? -1.998 27.582 -10.251 1.00 95.31 85 LYS A N 1
ATOM 650 C CA . LYS A 1 85 ? -1.962 28.971 -10.723 1.00 95.31 85 LYS A CA 1
ATOM 651 C C . LYS A 1 85 ? -1.248 29.869 -9.718 1.00 95.31 85 LYS A C 1
ATOM 653 O O . LYS A 1 85 ? -1.250 29.603 -8.528 1.00 95.31 85 LYS A O 1
ATOM 658 N N . ASN A 1 86 ? -0.693 30.980 -10.197 1.00 93.94 86 ASN A N 1
ATOM 659 C CA . ASN A 1 86 ? -0.017 31.935 -9.314 1.00 93.94 86 ASN A CA 1
ATOM 660 C C . ASN A 1 86 ? -1.010 32.608 -8.347 1.00 93.94 86 ASN A C 1
ATOM 662 O O . ASN A 1 86 ? -0.704 32.773 -7.181 1.00 93.94 86 ASN A O 1
ATOM 666 N N . GLU A 1 87 ? -2.228 32.920 -8.804 1.00 96.38 87 GLU A N 1
ATOM 667 C CA . GLU A 1 87 ? -3.288 33.470 -7.938 1.00 96.38 87 GLU A CA 1
ATOM 668 C C . GLU A 1 87 ? -3.684 32.516 -6.799 1.00 96.38 87 GLU A C 1
ATOM 670 O O . GLU A 1 87 ? -4.033 32.953 -5.711 1.00 96.38 87 GLU A O 1
ATOM 675 N N . GLN A 1 88 ? -3.604 31.206 -7.041 1.00 97.50 88 GLN A N 1
ATOM 676 C CA . GLN A 1 88 ? -3.895 30.186 -6.041 1.00 97.50 88 GLN A CA 1
ATOM 677 C C . GLN A 1 88 ? -2.796 30.106 -4.972 1.00 97.50 88 GLN A C 1
ATOM 679 O O . GLN A 1 88 ? -3.091 29.756 -3.839 1.00 97.50 88 GLN A O 1
ATOM 684 N N . GLU A 1 89 ? -1.546 30.419 -5.320 1.00 96.94 89 GLU A N 1
ATOM 685 C CA . GLU A 1 89 ? -0.431 30.462 -4.369 1.00 96.94 89 GLU A CA 1
ATOM 686 C C . GLU A 1 89 ? -0.616 31.578 -3.342 1.00 96.94 89 GLU A C 1
ATOM 688 O O . GLU A 1 89 ? -0.490 31.322 -2.148 1.00 96.94 89 GLU A O 1
ATOM 693 N N . ASP A 1 90 ? -0.989 32.779 -3.792 1.00 97.06 90 ASP A N 1
ATOM 694 C CA . ASP A 1 90 ? -1.259 33.904 -2.893 1.00 97.06 90 ASP A CA 1
ATOM 695 C C . ASP A 1 90 ? -2.424 33.582 -1.942 1.00 97.06 90 ASP A C 1
ATOM 697 O O . ASP A 1 90 ? -2.313 33.789 -0.735 1.00 97.06 90 ASP A O 1
ATOM 701 N N . ILE A 1 91 ? -3.505 32.997 -2.476 1.00 97.81 91 ILE A N 1
ATOM 702 C CA . ILE A 1 91 ? -4.666 32.554 -1.689 1.00 97.81 91 ILE A CA 1
ATOM 703 C C . ILE A 1 91 ? -4.266 31.488 -0.668 1.00 97.81 91 ILE A C 1
ATOM 705 O O . ILE A 1 91 ? -4.672 31.565 0.487 1.00 97.81 91 ILE A O 1
ATOM 709 N N . PHE A 1 92 ? -3.486 30.487 -1.081 1.00 97.94 92 PHE A N 1
ATOM 710 C CA . PHE A 1 92 ? -3.062 29.410 -0.192 1.00 97.94 92 PHE A CA 1
ATOM 711 C C . PHE A 1 92 ? -2.166 29.943 0.927 1.00 97.94 92 PHE A C 1
ATOM 713 O O . PHE A 1 92 ? -2.385 29.623 2.089 1.00 97.94 92 PHE A O 1
ATOM 720 N N . LYS A 1 93 ? -1.208 30.815 0.593 1.00 97.44 93 LYS A N 1
ATOM 721 C CA . LYS A 1 93 ? -0.312 31.450 1.563 1.00 97.44 93 LYS A CA 1
ATOM 722 C C . LYS A 1 93 ? -1.060 32.320 2.571 1.00 97.44 93 LYS A C 1
ATOM 724 O O . LYS A 1 93 ? -0.715 32.308 3.747 1.00 97.44 93 LYS A O 1
ATOM 729 N N . GLU A 1 94 ? -2.076 33.058 2.127 1.00 97.50 94 GLU A N 1
ATOM 730 C CA . GLU A 1 94 ? -2.960 33.815 3.019 1.00 97.50 94 GLU A CA 1
ATOM 731 C C . GLU A 1 94 ? -3.786 32.886 3.919 1.00 97.50 94 GLU A C 1
ATOM 733 O O . GLU A 1 94 ? -3.914 33.157 5.109 1.00 97.50 94 GLU A O 1
ATOM 738 N N . LEU A 1 95 ? -4.296 31.781 3.366 1.00 97.06 95 LEU A N 1
ATOM 739 C CA . LEU A 1 95 ? -5.130 30.817 4.082 1.00 97.06 95 LEU A CA 1
ATOM 740 C C . LEU A 1 95 ? -4.381 30.098 5.213 1.00 97.06 95 LEU A C 1
ATOM 742 O O . LEU A 1 95 ? -4.914 29.994 6.312 1.00 97.06 95 LEU A O 1
ATOM 746 N N . VAL A 1 96 ? -3.180 29.576 4.943 1.00 96.12 96 VAL A N 1
ATOM 747 C CA . VAL A 1 96 ? -2.440 28.742 5.912 1.00 96.12 96 VAL A CA 1
ATOM 748 C C . VAL A 1 96 ? -1.471 29.542 6.787 1.00 96.12 96 VAL A C 1
ATOM 750 O O . VAL A 1 96 ? -0.954 29.023 7.772 1.00 96.12 96 VAL A O 1
ATOM 753 N N . GLY A 1 97 ? -1.210 30.808 6.446 1.00 95.88 97 GLY A N 1
ATOM 754 C CA . GLY A 1 97 ? -0.427 31.726 7.271 1.00 95.88 97 GLY A CA 1
ATOM 755 C C . GLY A 1 97 ? 0.971 31.202 7.612 1.00 95.88 97 GLY A C 1
ATOM 756 O O . GLY A 1 97 ? 1.801 30.989 6.726 1.00 95.88 97 GLY A O 1
ATOM 757 N N . GLU A 1 98 ? 1.242 31.032 8.909 1.00 94.06 98 GLU A N 1
ATOM 758 C CA . GLU A 1 98 ? 2.548 30.588 9.420 1.00 94.06 98 GLU A CA 1
ATOM 759 C C . GLU A 1 98 ? 2.904 29.145 9.029 1.00 94.06 98 GLU A C 1
ATOM 761 O O . GLU A 1 98 ? 4.082 28.837 8.877 1.00 94.06 98 GLU A O 1
ATOM 766 N N . TYR A 1 99 ? 1.907 28.306 8.731 1.00 95.25 99 TYR A N 1
ATOM 767 C CA . TYR A 1 99 ? 2.109 26.918 8.302 1.00 95.25 99 TYR A CA 1
ATOM 768 C C . TYR A 1 99 ? 2.572 26.792 6.845 1.00 95.25 99 TYR A C 1
ATOM 770 O O . TYR A 1 99 ? 2.843 25.691 6.370 1.00 95.25 99 TYR A O 1
ATOM 778 N N . TYR A 1 100 ? 2.669 27.899 6.094 1.00 96.75 100 TYR A N 1
ATOM 779 C CA . TYR A 1 100 ? 3.028 27.849 4.675 1.00 96.75 100 TYR A CA 1
ATOM 780 C C . TYR A 1 100 ? 4.369 27.146 4.439 1.00 96.75 100 TYR A C 1
ATOM 782 O O . TYR A 1 100 ? 4.457 26.298 3.558 1.00 96.75 100 TYR A O 1
ATOM 790 N N . GLU A 1 101 ? 5.406 27.473 5.216 1.00 94.94 101 GLU A N 1
ATOM 791 C CA . GLU A 1 101 ? 6.734 26.864 5.044 1.00 94.94 101 GLU A CA 1
ATOM 792 C C . GLU A 1 101 ? 6.722 25.363 5.347 1.00 94.94 101 GLU A C 1
ATOM 794 O O . GLU A 1 101 ? 7.377 24.593 4.645 1.00 94.94 101 GLU A O 1
ATOM 799 N N . GLU A 1 102 ? 5.921 24.940 6.321 1.00 94.25 102 GLU A N 1
ATOM 800 C CA . GLU A 1 102 ? 5.761 23.537 6.687 1.00 94.25 102 GLU A CA 1
ATOM 801 C C . GLU A 1 102 ? 5.082 22.743 5.569 1.00 94.25 102 GLU A C 1
ATOM 803 O O . GLU A 1 102 ? 5.607 21.717 5.143 1.00 94.25 102 GLU A O 1
ATOM 808 N N . PHE A 1 103 ? 3.996 23.275 4.991 1.00 96.25 103 PHE A N 1
ATOM 809 C CA . PHE A 1 103 ? 3.366 22.703 3.795 1.00 96.25 103 PHE A CA 1
ATOM 810 C C . PHE A 1 103 ? 4.367 22.536 2.642 1.00 96.25 103 PHE A C 1
ATOM 812 O O . PHE A 1 103 ? 4.328 21.529 1.933 1.00 96.25 103 PHE A O 1
ATOM 819 N N . ILE A 1 104 ? 5.272 23.500 2.441 1.00 96.88 104 ILE A N 1
ATOM 820 C CA . ILE A 1 104 ? 6.323 23.392 1.422 1.00 96.88 104 ILE A CA 1
ATOM 821 C C . ILE A 1 104 ? 7.327 22.285 1.772 1.00 96.88 104 ILE A C 1
ATOM 823 O O . ILE A 1 104 ? 7.652 21.479 0.897 1.00 96.88 104 ILE A O 1
ATOM 827 N N . ASP A 1 105 ? 7.800 22.216 3.018 1.00 92.06 105 ASP A N 1
ATOM 828 C CA . ASP A 1 105 ? 8.797 21.226 3.455 1.00 92.06 105 ASP A CA 1
ATOM 829 C C . ASP A 1 105 ? 8.278 19.784 3.376 1.00 92.06 105 ASP A C 1
ATOM 831 O O . ASP A 1 105 ? 9.016 18.886 2.960 1.00 92.06 105 ASP A O 1
ATOM 835 N N . ILE A 1 106 ? 7.003 19.551 3.702 1.00 92.56 106 ILE A N 1
ATOM 836 C CA . ILE A 1 106 ? 6.379 18.223 3.603 1.00 92.56 106 ILE A CA 1
ATOM 837 C C . ILE A 1 106 ? 5.946 17.856 2.183 1.00 92.56 106 ILE A C 1
ATOM 839 O O . ILE A 1 106 ? 5.502 16.738 1.958 1.00 92.56 106 ILE A O 1
ATOM 843 N N . SER A 1 107 ? 6.074 18.745 1.199 1.00 93.44 107 SER A N 1
ATOM 844 C CA . SER A 1 107 ? 5.670 18.464 -0.187 1.00 93.44 107 SER A CA 1
ATOM 845 C C . SER A 1 107 ? 6.779 17.809 -1.020 1.00 93.44 107 SER A C 1
ATOM 847 O O . SER A 1 107 ? 6.926 18.088 -2.210 1.00 93.44 107 SER A O 1
ATOM 849 N N . GLN A 1 108 ? 7.584 16.933 -0.409 1.00 86.69 108 GLN A N 1
ATOM 850 C CA . GLN A 1 108 ? 8.682 16.237 -1.101 1.00 86.69 108 GLN A CA 1
ATOM 851 C C . GLN A 1 108 ? 8.170 15.138 -2.031 1.00 86.69 108 GLN A C 1
ATOM 853 O O . GLN A 1 108 ? 8.745 14.906 -3.095 1.00 86.69 108 GLN A O 1
ATOM 858 N N . TYR A 1 109 ? 7.083 14.477 -1.641 1.00 85.62 109 TYR A N 1
ATOM 859 C CA . TYR A 1 109 ? 6.282 13.629 -2.510 1.00 85.62 109 TYR A CA 1
ATOM 860 C C . TYR A 1 109 ? 4.801 13.857 -2.230 1.00 85.62 109 TYR A C 1
ATOM 862 O O . TYR A 1 109 ? 4.407 14.344 -1.169 1.00 85.62 109 TYR A O 1
ATOM 870 N N . TYR A 1 110 ? 3.976 13.490 -3.202 1.00 91.62 110 TYR A N 1
ATOM 871 C CA . TYR A 1 110 ? 2.533 13.512 -3.056 1.00 91.62 110 TYR A CA 1
ATOM 872 C C . TYR A 1 110 ? 1.898 12.339 -3.788 1.00 91.62 110 TYR A C 1
ATOM 874 O O . TYR A 1 110 ? 2.489 11.757 -4.699 1.00 91.62 110 TYR A O 1
ATOM 882 N N . ARG A 1 111 ? 0.663 12.031 -3.405 1.00 87.88 111 ARG A N 1
ATOM 883 C CA . ARG A 1 111 ? -0.227 11.134 -4.141 1.00 87.88 111 ARG A CA 1
ATOM 884 C C . ARG A 1 111 ? -1.589 11.783 -4.314 1.00 87.88 111 ARG A C 1
ATOM 886 O O . ARG A 1 111 ? -2.089 12.426 -3.391 1.00 87.88 111 ARG A O 1
ATOM 893 N N . ASP A 1 112 ? -2.172 11.609 -5.491 1.00 91.81 112 ASP A N 1
ATOM 894 C CA . ASP A 1 112 ? -3.554 12.003 -5.747 1.00 91.81 112 ASP A CA 1
ATOM 895 C C . ASP A 1 112 ? -4.496 10.944 -5.142 1.00 91.81 112 ASP A C 1
ATOM 897 O O . ASP A 1 112 ? -4.254 9.743 -5.282 1.00 91.81 112 ASP A O 1
ATOM 901 N N . ILE A 1 113 ? -5.563 11.383 -4.472 1.00 91.75 113 ILE A N 1
ATOM 902 C CA . ILE A 1 113 ? -6.620 10.510 -3.939 1.00 91.75 113 ILE A CA 1
ATOM 903 C C . ILE A 1 113 ? -8.000 10.965 -4.425 1.00 91.75 113 ILE A C 1
ATOM 905 O O . ILE A 1 113 ? -8.154 12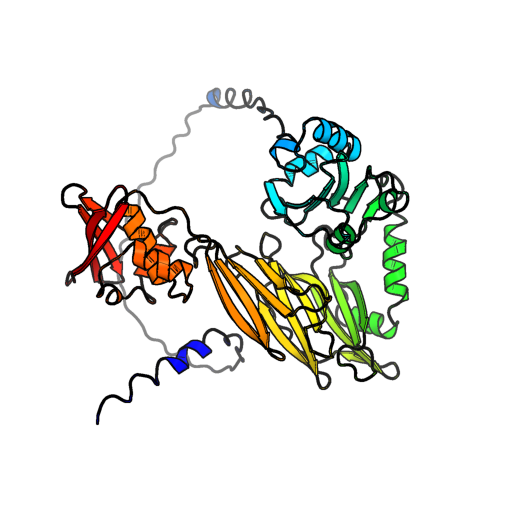.042 -5.004 1.00 91.75 113 ILE A O 1
ATOM 909 N N . GLU A 1 114 ? -9.012 10.129 -4.206 1.00 91.88 114 GLU A N 1
ATOM 910 C CA . GLU A 1 114 ? -10.393 10.436 -4.574 1.00 91.88 114 GLU A CA 1
ATOM 911 C C . GLU A 1 114 ? -11.035 11.465 -3.625 1.00 91.88 114 GLU A C 1
ATOM 913 O O . GLU A 1 114 ? -10.847 11.424 -2.409 1.00 91.88 114 GLU A O 1
ATOM 918 N N . ASP A 1 115 ? -11.836 12.366 -4.198 1.00 94.69 115 ASP A N 1
ATOM 919 C CA . ASP A 1 115 ? -12.726 13.274 -3.473 1.00 94.69 115 ASP A CA 1
ATOM 920 C C . ASP A 1 115 ? -13.979 12.519 -3.008 1.00 94.69 115 ASP A C 1
ATOM 922 O O . ASP A 1 115 ? -14.978 12.420 -3.728 1.00 94.69 115 ASP A O 1
ATOM 926 N N . LYS A 1 116 ? -13.934 11.991 -1.782 1.00 90.75 116 LYS A N 1
ATOM 927 C CA . LYS A 1 116 ? -15.020 11.192 -1.190 1.00 90.75 116 LYS A CA 1
ATOM 928 C C . LYS A 1 116 ? -16.283 12.006 -0.906 1.00 90.75 116 LYS A C 1
ATOM 930 O O . LYS A 1 116 ? -17.348 11.430 -0.670 1.00 90.75 116 LYS A O 1
ATOM 935 N N . ASP A 1 117 ? -16.188 13.333 -0.937 1.00 94.62 117 ASP A N 1
ATOM 936 C CA . ASP A 1 117 ? -17.319 14.245 -0.772 1.00 94.62 117 ASP A CA 1
ATOM 937 C C . ASP A 1 117 ? -18.008 14.573 -2.106 1.00 94.62 117 ASP A C 1
ATOM 939 O O . ASP A 1 117 ? -19.076 15.191 -2.102 1.00 94.62 117 ASP A O 1
ATOM 943 N N . ASN A 1 118 ? -17.449 14.132 -3.243 1.00 94.06 118 ASN A N 1
ATOM 944 C CA . ASN A 1 118 ? -17.940 14.432 -4.591 1.00 94.06 118 ASN A CA 1
ATOM 945 C C . ASN A 1 118 ? -18.102 15.945 -4.851 1.00 94.06 118 ASN A C 1
ATOM 947 O O . ASN A 1 118 ? -19.036 16.383 -5.532 1.00 94.06 118 ASN A O 1
ATOM 951 N N . LEU A 1 119 ? -17.203 16.763 -4.300 1.00 94.38 119 LEU A N 1
ATOM 952 C CA . LEU A 1 119 ? -17.197 18.219 -4.471 1.00 94.38 119 LEU A CA 1
ATOM 953 C C . LEU A 1 119 ? -16.578 18.650 -5.809 1.00 94.38 119 LEU A C 1
ATOM 955 O O . LEU A 1 119 ? -16.719 19.808 -6.212 1.00 94.38 119 LEU A O 1
ATOM 959 N N . GLY A 1 120 ? -15.935 17.718 -6.516 1.00 95.88 120 GLY A N 1
ATOM 960 C CA . GLY A 1 120 ? -15.227 17.966 -7.767 1.00 95.88 120 GLY A CA 1
ATOM 961 C C . GLY A 1 120 ? -13.861 18.612 -7.545 1.00 95.88 120 GLY A C 1
ATOM 962 O O . GLY A 1 120 ? -13.364 19.305 -8.435 1.00 95.88 120 GLY A O 1
ATOM 963 N N . MET A 1 121 ? -13.278 18.427 -6.359 1.00 97.38 121 MET A N 1
ATOM 964 C CA . MET A 1 121 ? -11.967 18.962 -6.006 1.00 97.38 121 MET A CA 1
ATOM 965 C C . MET A 1 121 ? -10.870 17.955 -6.343 1.00 97.38 121 MET A C 1
ATOM 967 O O . MET A 1 121 ? -11.070 16.744 -6.304 1.00 97.38 121 MET A O 1
ATOM 971 N N . LYS A 1 122 ? -9.682 18.459 -6.672 1.00 97.25 122 LYS A N 1
ATOM 972 C CA . LYS A 1 122 ? -8.484 17.620 -6.749 1.00 97.25 122 LYS A CA 1
ATOM 973 C C . LYS A 1 122 ? -7.932 17.449 -5.348 1.00 97.25 122 LYS A C 1
ATOM 975 O O . LYS A 1 122 ? -7.756 18.454 -4.663 1.00 97.25 122 LYS A O 1
ATOM 980 N N . VAL A 1 123 ? -7.641 16.217 -4.950 1.00 97.75 123 VAL A N 1
ATOM 981 C CA . VAL A 1 123 ? -7.187 15.912 -3.593 1.00 97.75 123 VAL A CA 1
ATOM 982 C C . VAL A 1 123 ? -5.799 15.299 -3.636 1.00 97.75 123 VAL A C 1
ATOM 984 O O . VAL A 1 123 ? -5.571 14.318 -4.341 1.00 97.75 123 VAL A O 1
ATOM 987 N N . ARG A 1 124 ? -4.875 15.885 -2.876 1.00 97.44 124 ARG A N 1
ATOM 988 C CA . ARG A 1 124 ? -3.490 15.432 -2.751 1.00 97.44 124 ARG A CA 1
ATOM 989 C C . ARG A 1 124 ? -3.123 15.229 -1.304 1.00 97.44 124 ARG A C 1
ATOM 991 O O . ARG A 1 124 ? -3.371 16.111 -0.491 1.00 97.44 124 ARG A O 1
ATOM 998 N N . ILE A 1 125 ? -2.483 14.106 -1.017 1.00 94.69 125 ILE A N 1
ATOM 999 C CA . ILE A 1 125 ? -1.797 13.885 0.252 1.00 94.69 125 ILE A CA 1
ATOM 1000 C C . ILE A 1 125 ? -0.304 14.100 0.029 1.00 94.69 125 ILE A C 1
ATOM 1002 O O . ILE A 1 125 ? 0.255 13.541 -0.915 1.00 94.69 125 ILE A O 1
ATOM 1006 N N . PHE A 1 126 ? 0.324 14.877 0.906 1.00 93.62 126 PHE A N 1
ATOM 1007 C CA . PHE A 1 126 ? 1.748 15.200 0.893 1.00 93.62 126 PHE A CA 1
ATOM 1008 C C . PHE A 1 126 ? 2.481 14.487 2.034 1.00 93.62 126 PHE A C 1
ATOM 1010 O O . PHE A 1 126 ? 1.889 14.151 3.065 1.00 93.62 126 PHE A O 1
ATOM 1017 N N . GLY A 1 127 ? 3.773 14.242 1.834 1.00 87.75 127 GLY A N 1
ATOM 1018 C CA . GLY A 1 127 ? 4.654 13.676 2.846 1.00 87.75 127 GLY A CA 1
ATOM 1019 C C . GLY A 1 127 ? 6.126 14.008 2.604 1.00 87.75 127 GLY A C 1
ATOM 1020 O O . GLY A 1 127 ? 6.588 14.225 1.477 1.00 87.75 127 GLY A O 1
ATOM 1021 N N . LYS A 1 128 ? 6.880 14.023 3.700 1.00 84.12 128 LYS A N 1
ATOM 1022 C CA . LYS A 1 128 ? 8.334 14.169 3.729 1.00 84.12 128 LYS A CA 1
ATOM 1023 C C . LYS A 1 128 ? 8.987 12.793 3.703 1.00 84.12 128 LYS A C 1
ATOM 1025 O O . LYS A 1 128 ? 8.402 11.802 4.140 1.00 84.12 128 LYS A O 1
ATOM 1030 N N . LYS A 1 129 ? 10.206 12.674 3.168 1.00 65.25 129 LYS A N 1
ATOM 1031 C CA . LYS A 1 129 ? 10.919 11.385 3.169 1.00 65.25 129 LYS A CA 1
ATOM 1032 C C . LYS A 1 129 ? 11.043 10.852 4.605 1.00 65.25 129 LYS A C 1
ATOM 1034 O O . LYS A 1 129 ? 11.705 11.475 5.428 1.00 65.25 129 LYS A O 1
ATOM 1039 N N . GLY A 1 130 ? 10.423 9.701 4.872 1.00 64.38 130 GLY A N 1
ATOM 1040 C CA . GLY A 1 130 ? 10.348 9.087 6.198 1.00 64.38 130 GLY A CA 1
ATOM 1041 C C . GLY A 1 130 ? 9.225 9.583 7.107 1.00 64.38 130 GLY A C 1
ATOM 1042 O O . GLY A 1 130 ? 9.141 9.122 8.235 1.00 64.38 130 GLY A O 1
ATOM 1043 N N . TYR A 1 131 ? 8.361 10.469 6.615 1.00 68.00 131 TYR A N 1
ATOM 1044 C CA . TYR A 1 131 ? 7.161 10.933 7.301 1.00 68.00 131 TYR A CA 1
ATOM 1045 C C . TYR A 1 131 ? 6.034 11.130 6.276 1.00 68.00 131 TYR A C 1
ATOM 1047 O O . TYR A 1 131 ? 5.965 12.149 5.589 1.00 68.00 131 TYR A O 1
ATOM 1055 N N . GLY A 1 132 ? 5.219 10.093 6.076 1.00 73.75 132 GLY A N 1
ATOM 1056 C CA . GLY A 1 132 ? 4.130 10.102 5.096 1.00 73.75 132 GLY A CA 1
ATOM 1057 C C . GLY A 1 132 ? 2.795 10.558 5.657 1.00 73.75 132 GLY A C 1
ATOM 1058 O O . GLY A 1 132 ? 2.558 10.474 6.853 1.00 73.75 132 GLY A O 1
ATOM 1059 N N . ASN A 1 133 ? 1.896 10.977 4.761 1.00 79.06 133 ASN A N 1
ATOM 1060 C CA . ASN A 1 133 ? 0.541 11.428 5.092 1.00 79.06 133 ASN A CA 1
ATOM 1061 C C . ASN A 1 133 ? 0.499 12.600 6.092 1.00 79.06 133 ASN A C 1
ATOM 1063 O O . ASN A 1 133 ? -0.337 12.600 6.991 1.00 79.06 133 ASN A O 1
ATOM 1067 N N . SER A 1 134 ? 1.369 13.593 5.908 1.00 90.06 134 SER A N 1
ATOM 1068 C CA . SER A 1 134 ? 1.547 14.730 6.827 1.00 90.06 134 SER A CA 1
ATOM 1069 C C . SER A 1 134 ? 0.677 15.932 6.474 1.00 90.06 134 SER A C 1
ATOM 1071 O O . SER A 1 134 ? 0.407 16.767 7.323 1.00 90.06 134 SER A O 1
ATOM 1073 N N . ALA A 1 135 ? 0.194 16.021 5.236 1.00 96.19 135 ALA A N 1
ATOM 1074 C CA . ALA A 1 135 ? -0.845 16.980 4.882 1.00 96.19 135 ALA A CA 1
ATOM 1075 C C . ALA A 1 135 ? -1.770 16.452 3.802 1.00 96.19 135 ALA A C 1
ATOM 1077 O O . ALA A 1 135 ? -1.414 15.570 3.021 1.00 96.19 135 ALA A O 1
ATOM 1078 N N . ILE A 1 136 ? -2.942 17.064 3.722 1.00 97.75 136 ILE A N 1
ATOM 1079 C CA . ILE A 1 136 ? -3.923 16.860 2.670 1.00 97.75 136 ILE A CA 1
ATOM 1080 C C . ILE A 1 136 ? -4.380 18.214 2.137 1.00 97.75 136 ILE A C 1
ATOM 1082 O O . ILE A 1 136 ? -4.720 19.101 2.909 1.00 97.75 136 ILE A O 1
ATOM 1086 N N . VAL A 1 137 ? -4.415 18.369 0.815 1.00 98.25 137 VAL A N 1
ATOM 1087 C CA . VAL A 1 137 ? -4.911 19.567 0.129 1.00 98.25 137 VAL A CA 1
ATOM 1088 C C . VAL A 1 137 ? -6.011 19.152 -0.838 1.00 98.25 137 VAL A C 1
ATOM 1090 O O . VAL A 1 137 ? -5.776 18.375 -1.763 1.00 98.25 137 VAL A O 1
ATOM 1093 N N . MET A 1 138 ? -7.203 19.709 -0.658 1.00 98.25 138 MET A N 1
ATOM 1094 C CA . MET A 1 138 ? -8.296 19.685 -1.626 1.00 98.25 138 MET A CA 1
ATOM 1095 C C . MET A 1 138 ? -8.360 21.043 -2.322 1.00 98.25 138 MET A C 1
ATOM 1097 O O . MET A 1 138 ? -8.491 22.069 -1.654 1.00 98.25 138 MET A O 1
ATOM 1101 N N . VAL A 1 139 ? -8.311 21.068 -3.655 1.00 97.94 139 VAL A N 1
ATOM 1102 C CA . VAL A 1 139 ? -8.349 22.311 -4.443 1.00 97.94 139 VAL A CA 1
ATOM 1103 C C . VAL A 1 139 ? -9.400 22.265 -5.557 1.00 97.94 139 VAL A C 1
ATOM 1105 O O . VAL A 1 139 ? -9.433 21.349 -6.382 1.00 97.94 139 VAL A O 1
ATOM 1108 N N . ASP A 1 140 ? -10.266 23.282 -5.588 1.00 96.88 140 ASP A N 1
ATOM 1109 C CA . ASP A 1 140 ? -11.161 23.580 -6.711 1.00 96.88 140 ASP A CA 1
ATOM 1110 C C . ASP A 1 140 ? -10.436 24.536 -7.665 1.00 96.88 140 ASP A C 1
ATOM 1112 O O . ASP A 1 140 ? -10.313 25.742 -7.422 1.00 96.88 140 ASP A O 1
ATOM 1116 N N . ASP A 1 141 ? -9.970 23.992 -8.786 1.00 92.38 141 ASP A N 1
ATOM 1117 C CA . ASP A 1 141 ? -9.216 24.744 -9.790 1.00 92.38 141 ASP A CA 1
ATOM 1118 C C . ASP A 1 141 ? -10.016 25.832 -10.503 1.00 92.38 141 ASP A C 1
ATOM 1120 O O . ASP A 1 141 ? -9.433 26.747 -11.092 1.00 92.38 141 ASP A O 1
ATOM 1124 N N . ILE A 1 142 ? -11.343 25.743 -10.504 1.00 94.31 142 ILE A N 1
ATOM 1125 C CA . ILE A 1 142 ? -12.203 26.705 -11.191 1.00 94.31 142 ILE A CA 1
ATOM 1126 C C . ILE A 1 142 ? -12.491 27.881 -10.263 1.00 94.31 142 ILE A C 1
ATOM 1128 O O . ILE A 1 142 ? -12.441 29.030 -10.704 1.00 94.31 142 ILE A O 1
ATOM 1132 N N . LYS A 1 143 ? -12.773 27.600 -8.987 1.00 96.44 143 LYS A N 1
ATOM 1133 C CA . LYS A 1 143 ? -13.154 28.612 -7.992 1.00 96.44 143 LYS A CA 1
ATOM 1134 C C . LYS A 1 143 ? -11.982 29.151 -7.173 1.00 96.44 143 LYS A C 1
ATOM 1136 O O . LYS A 1 143 ? -12.179 30.116 -6.443 1.00 96.44 143 LYS A O 1
ATOM 1141 N N . ASN A 1 144 ? -10.791 28.561 -7.303 1.00 96.75 144 ASN A N 1
ATOM 1142 C CA . ASN A 1 144 ? -9.617 28.855 -6.474 1.00 96.75 144 ASN A CA 1
ATOM 1143 C C . ASN A 1 144 ? -9.921 28.702 -4.970 1.00 96.75 144 ASN A C 1
ATOM 1145 O O . ASN A 1 144 ? -9.520 29.527 -4.148 1.00 96.75 144 ASN A O 1
ATOM 1149 N N . GLN A 1 145 ? -10.670 27.650 -4.633 1.00 97.31 145 GLN A N 1
ATOM 1150 C CA . GLN A 1 145 ? -11.018 27.306 -3.258 1.00 97.31 145 GLN A CA 1
ATOM 1151 C C . GLN A 1 145 ? -10.176 26.133 -2.765 1.00 97.31 145 GLN A C 1
ATOM 1153 O O . GLN A 1 145 ? -9.820 25.247 -3.543 1.00 97.31 145 GLN A O 1
ATOM 1158 N N . PHE A 1 146 ? -9.905 26.136 -1.469 1.00 97.88 146 PHE A N 1
ATOM 1159 C CA . PHE A 1 146 ? -9.062 25.201 -0.757 1.00 97.88 146 PHE A CA 1
ATOM 1160 C C . PHE A 1 146 ? -9.762 24.721 0.508 1.00 97.88 146 PHE A C 1
ATOM 1162 O O . PHE A 1 146 ? -10.366 25.511 1.236 1.00 97.88 146 PHE A O 1
ATOM 1169 N N . MET A 1 147 ? -9.612 23.431 0.773 1.00 98.00 147 MET A N 1
ATOM 1170 C CA . MET A 1 147 ? -9.752 22.837 2.098 1.00 98.00 147 MET A CA 1
ATOM 1171 C C . MET A 1 147 ? -8.493 22.019 2.324 1.00 98.00 147 MET A C 1
ATOM 1173 O O . MET A 1 147 ? -8.135 21.204 1.477 1.00 98.00 147 MET A O 1
ATOM 1177 N N . THR A 1 148 ? -7.774 22.271 3.404 1.00 98.12 148 THR A N 1
ATOM 1178 C CA . THR A 1 148 ? -6.458 21.674 3.617 1.00 98.12 148 THR A CA 1
ATOM 1179 C C . THR A 1 148 ? -6.253 21.367 5.085 1.00 98.12 148 THR A C 1
ATOM 1181 O O . THR A 1 148 ? -6.803 22.057 5.938 1.00 98.12 148 THR A O 1
ATOM 1184 N N . ALA A 1 149 ? -5.469 20.343 5.384 1.00 97.25 149 ALA A N 1
ATOM 1185 C CA . ALA A 1 149 ? -5.031 20.058 6.739 1.00 97.25 149 ALA A CA 1
ATOM 1186 C C . ALA A 1 149 ? -3.561 19.639 6.755 1.00 97.25 149 ALA A C 1
ATOM 1188 O O . ALA A 1 149 ? -3.076 19.063 5.780 1.00 97.25 149 ALA A O 1
ATOM 1189 N N . ILE A 1 150 ? -2.867 19.951 7.845 1.00 95.69 150 ILE A N 1
ATOM 1190 C CA . ILE A 1 150 ? -1.469 19.584 8.094 1.00 95.69 150 ILE A CA 1
ATOM 1191 C C . ILE A 1 150 ? -1.333 19.036 9.507 1.00 95.69 150 ILE A C 1
ATOM 1193 O O . ILE A 1 150 ? -2.021 19.494 10.413 1.00 95.69 150 ILE A O 1
ATOM 1197 N N . ASP A 1 151 ? -0.483 18.033 9.653 1.00 90.88 151 ASP A N 1
ATOM 1198 C CA . ASP A 1 151 ? -0.079 17.431 10.916 1.00 90.88 151 ASP A CA 1
ATOM 1199 C C . ASP A 1 151 ? 1.123 18.199 11.466 1.00 90.88 151 ASP A C 1
ATOM 1201 O O . ASP A 1 151 ? 2.255 17.936 11.059 1.00 90.88 151 ASP A O 1
ATOM 1205 N N . GLY A 1 152 ? 0.834 19.214 12.283 1.00 83.38 152 GLY A N 1
ATOM 1206 C CA . GLY A 1 152 ? 1.832 20.082 12.903 1.00 83.38 152 GLY A CA 1
ATOM 1207 C C . GLY A 1 152 ? 2.218 19.613 14.306 1.00 83.38 152 GLY A C 1
ATOM 1208 O O . GLY A 1 152 ? 1.694 18.625 14.817 1.00 83.38 152 GLY A O 1
ATOM 1209 N N . GLU A 1 153 ? 3.120 20.350 14.959 1.00 76.25 153 GLU A N 1
ATOM 1210 C CA . GLU A 1 153 ? 3.618 20.008 16.306 1.00 76.25 153 GLU A CA 1
ATOM 1211 C C . GLU A 1 153 ? 2.494 19.901 17.357 1.00 76.25 153 GLU A C 1
ATOM 1213 O O . GLU A 1 153 ? 2.545 19.025 18.218 1.00 76.25 153 GLU A O 1
ATOM 1218 N N . ASP A 1 154 ? 1.451 20.729 17.236 1.00 76.00 154 ASP A N 1
ATOM 1219 C CA . ASP A 1 154 ? 0.319 20.801 18.176 1.00 76.00 154 ASP A CA 1
ATOM 1220 C C . ASP A 1 154 ? -0.923 20.019 17.685 1.00 76.00 154 ASP A C 1
ATOM 1222 O O . ASP A 1 154 ? -2.056 20.269 18.111 1.00 76.00 154 ASP A O 1
ATOM 1226 N N . GLY A 1 155 ? -0.728 19.089 16.743 1.00 82.81 155 GLY A N 1
ATOM 1227 C CA . GLY A 1 155 ? -1.776 18.267 16.140 1.00 82.81 155 GLY A CA 1
ATOM 1228 C C . GLY A 1 155 ? -2.243 18.759 14.768 1.00 82.81 155 GLY A C 1
ATOM 1229 O O . GLY A 1 155 ? -1.550 19.486 14.054 1.00 82.81 155 GLY A O 1
ATOM 1230 N N . ILE A 1 156 ? -3.442 18.330 14.357 1.00 89.31 156 ILE A N 1
ATOM 1231 C CA . ILE A 1 156 ? -3.924 18.581 12.997 1.00 89.31 156 ILE A CA 1
ATOM 1232 C C . ILE A 1 156 ? -4.515 19.984 12.890 1.00 89.31 156 ILE A C 1
ATOM 1234 O O . ILE A 1 156 ? -5.525 20.281 13.521 1.00 89.31 156 ILE A O 1
ATOM 1238 N N . CYS A 1 157 ? -3.976 20.816 12.005 1.00 94.44 157 CYS A N 1
ATOM 1239 C CA . CYS A 1 157 ? -4.514 22.140 11.703 1.00 94.44 157 CYS A CA 1
ATOM 1240 C C . CYS A 1 157 ? -5.293 22.118 10.386 1.00 94.44 157 CYS A C 1
ATOM 1242 O O . CYS A 1 157 ? -4.713 21.885 9.325 1.00 94.44 157 CYS A O 1
ATOM 1244 N N . TYR A 1 158 ? -6.601 22.373 10.440 1.00 95.94 158 TYR A N 1
ATOM 1245 C CA . TYR A 1 158 ? -7.491 22.450 9.279 1.00 95.94 158 TYR A CA 1
ATOM 1246 C C . TYR A 1 158 ? -7.741 23.898 8.849 1.00 95.94 158 TYR A C 1
ATOM 1248 O O . TYR A 1 158 ? -8.074 24.745 9.672 1.00 95.94 158 TYR A O 1
ATOM 1256 N N . PHE A 1 159 ? -7.670 24.171 7.548 1.00 96.69 159 PHE A N 1
ATOM 1257 C CA . PHE A 1 159 ? -7.899 25.487 6.956 1.00 96.69 159 PHE A CA 1
ATOM 1258 C C . PHE A 1 159 ? -8.852 25.380 5.766 1.00 96.69 159 PHE A C 1
ATOM 1260 O O . PHE A 1 159 ? -8.732 24.481 4.930 1.00 96.69 159 PHE A O 1
ATOM 1267 N N . SER A 1 160 ? -9.775 26.332 5.642 1.00 97.06 160 SER A N 1
ATOM 1268 C CA . SER A 1 160 ? -10.700 26.396 4.509 1.00 97.06 160 SER A CA 1
ATOM 1269 C C . SER A 1 160 ? -11.033 27.830 4.127 1.00 97.06 160 SER A C 1
ATOM 1271 O O . SER A 1 160 ? -11.324 28.661 4.982 1.00 97.06 160 SER A O 1
ATOM 1273 N N . ASN A 1 161 ? -11.046 28.111 2.823 1.00 96.25 161 ASN A N 1
ATOM 1274 C CA . ASN A 1 161 ? -11.602 29.352 2.273 1.00 96.25 161 ASN A CA 1
ATOM 1275 C C . ASN A 1 161 ? -12.894 29.105 1.469 1.00 96.25 161 ASN A C 1
ATOM 1277 O O . ASN A 1 161 ? -13.328 29.963 0.691 1.00 96.25 161 ASN A O 1
ATOM 1281 N N . VAL A 1 162 ? -13.495 27.920 1.605 1.00 94.94 162 VAL A N 1
ATOM 1282 C CA . VAL A 1 162 ? -14.765 27.605 0.950 1.00 94.94 162 VAL A CA 1
ATOM 1283 C C . VAL A 1 162 ? -15.871 28.407 1.629 1.00 94.94 162 VAL A C 1
ATOM 1285 O O . VAL A 1 162 ? -16.077 28.300 2.836 1.00 94.94 162 VAL A O 1
ATOM 1288 N N . ASP A 1 163 ? -16.617 29.177 0.834 1.00 88.25 163 ASP A N 1
ATOM 1289 C CA . ASP A 1 163 ? -17.795 29.936 1.275 1.00 88.25 163 ASP A CA 1
ATOM 1290 C C . ASP A 1 163 ? -18.988 28.988 1.503 1.00 88.25 163 ASP A C 1
ATOM 1292 O O . ASP A 1 163 ? -19.952 28.927 0.737 1.00 88.25 163 ASP A O 1
ATOM 1296 N N . ASN A 1 164 ? -18.847 28.134 2.514 1.00 88.19 164 ASN A N 1
ATOM 1297 C CA . ASN A 1 164 ? -19.838 27.179 2.975 1.00 88.19 164 ASN A CA 1
ATOM 1298 C C . ASN A 1 164 ? -19.682 27.030 4.488 1.00 88.19 164 ASN A C 1
ATOM 1300 O O . ASN A 1 164 ? -18.698 26.463 4.955 1.00 88.19 164 ASN A O 1
ATOM 1304 N N . GLU A 1 165 ? -20.690 27.486 5.232 1.00 86.31 165 GLU A N 1
ATOM 1305 C CA . GLU A 1 165 ? -20.710 27.500 6.701 1.00 86.31 165 GLU A CA 1
ATOM 1306 C C . GLU A 1 165 ? -20.358 26.141 7.333 1.00 86.31 165 GLU A C 1
ATOM 1308 O O . GLU A 1 165 ? -19.737 26.103 8.395 1.00 86.31 165 GLU A O 1
ATOM 1313 N N . LYS A 1 166 ? -20.690 25.031 6.654 1.00 89.56 166 LYS A N 1
ATOM 1314 C CA . LYS A 1 166 ? -20.297 23.683 7.078 1.00 89.56 166 LYS A CA 1
ATOM 1315 C C . LYS A 1 166 ? -18.775 23.514 7.048 1.00 89.56 166 LYS A C 1
ATOM 1317 O O . LYS A 1 166 ? -18.172 23.163 8.053 1.00 89.56 166 LYS A O 1
ATOM 1322 N N . PHE A 1 167 ? -18.153 23.789 5.904 1.00 91.19 167 PHE A N 1
ATOM 1323 C CA . PHE A 1 167 ? -16.734 23.501 5.677 1.00 91.19 167 PHE A CA 1
ATOM 1324 C C . PHE A 1 167 ? -15.783 24.563 6.226 1.00 91.19 167 PHE A C 1
ATOM 1326 O O . PHE A 1 167 ? -14.573 24.356 6.217 1.00 91.19 167 PHE A O 1
ATOM 1333 N N . SER A 1 168 ? -16.305 25.694 6.702 1.00 88.00 168 SER A N 1
ATOM 1334 C CA . SER A 1 168 ? -15.516 26.676 7.451 1.00 88.00 168 SER A CA 1
ATOM 1335 C C . SER A 1 168 ? -15.194 26.214 8.875 1.00 88.00 168 SER A C 1
ATOM 1337 O O . SER A 1 168 ? -14.235 26.710 9.455 1.00 88.00 168 SER A O 1
ATOM 1339 N N . ASN A 1 169 ? -15.992 25.295 9.435 1.00 84.75 169 ASN A N 1
ATOM 1340 C CA . ASN A 1 169 ? -15.878 24.855 10.830 1.00 84.75 169 ASN A CA 1
ATOM 1341 C C . ASN A 1 169 ? -15.638 23.348 10.984 1.00 84.75 169 ASN A C 1
ATOM 1343 O O . ASN A 1 169 ? -15.175 22.913 12.032 1.00 84.75 169 ASN A O 1
ATOM 1347 N N . GLU A 1 170 ? -15.966 22.551 9.970 1.00 90.56 170 GLU A N 1
ATOM 1348 C CA . GLU A 1 170 ? -15.808 21.098 9.995 1.00 90.56 170 GLU A CA 1
ATOM 1349 C C . GLU A 1 170 ? -15.090 20.637 8.722 1.00 90.56 170 GLU A C 1
ATOM 1351 O O . GLU A 1 170 ? -15.429 21.108 7.628 1.00 90.56 170 GLU A O 1
ATOM 1356 N N . PRO A 1 171 ? -14.118 19.716 8.820 1.00 94.19 171 PRO A N 1
ATOM 1357 C CA . PRO A 1 171 ? -13.492 19.157 7.636 1.00 94.19 171 PRO A CA 1
ATOM 1358 C C . PRO A 1 171 ? -14.510 18.359 6.799 1.00 94.19 171 PRO A C 1
ATOM 1360 O O . PRO A 1 171 ? -15.451 17.762 7.333 1.00 94.19 171 PRO A O 1
ATOM 1363 N N . PRO A 1 172 ? -14.347 18.326 5.467 1.00 95.81 172 PRO A N 1
ATOM 1364 C CA . PRO A 1 172 ? -15.072 17.393 4.611 1.00 95.81 172 PRO A CA 1
ATOM 1365 C C . PRO A 1 172 ? -14.690 15.942 4.947 1.00 95.81 172 PRO A C 1
ATOM 1367 O O . PRO A 1 172 ? -13.617 15.695 5.499 1.00 95.81 172 PRO A O 1
ATOM 1370 N N . LYS A 1 173 ? -15.538 14.971 4.576 1.00 91.19 173 LYS A N 1
ATOM 1371 C CA . LYS A 1 173 ? -15.342 13.536 4.866 1.00 91.19 173 LYS A CA 1
ATOM 1372 C C . LYS A 1 173 ? -13.970 13.041 4.399 1.00 91.19 173 LYS A C 1
ATOM 1374 O O . LYS A 1 173 ? -13.342 12.228 5.063 1.00 91.19 173 LYS A O 1
ATOM 1379 N N . THR A 1 174 ? -13.497 13.551 3.268 1.00 93.44 174 THR A N 1
ATOM 1380 C CA . THR A 1 174 ? -12.188 13.232 2.696 1.00 93.44 174 THR A CA 1
ATOM 1381 C C . THR A 1 174 ? -11.039 13.599 3.640 1.00 93.44 174 THR A C 1
ATOM 1383 O O . THR A 1 174 ? -10.101 12.820 3.788 1.00 93.44 174 THR A O 1
ATOM 1386 N N . ILE A 1 175 ? -11.113 14.763 4.294 1.00 94.75 175 ILE A N 1
ATOM 1387 C CA . ILE A 1 175 ? -10.108 15.199 5.272 1.00 94.75 175 ILE A CA 1
ATOM 1388 C C . ILE A 1 175 ? -10.346 14.504 6.612 1.00 94.75 175 ILE A C 1
ATOM 1390 O O . ILE A 1 175 ? -9.386 14.041 7.206 1.00 94.75 175 ILE A O 1
ATOM 1394 N N . ASP A 1 176 ? -11.594 14.355 7.051 1.00 90.50 176 ASP A N 1
ATOM 1395 C CA . ASP A 1 176 ? -11.956 13.663 8.297 1.00 90.50 176 ASP A CA 1
ATOM 1396 C C . ASP A 1 176 ? -11.427 12.215 8.332 1.00 90.50 176 ASP A C 1
ATOM 1398 O O . ASP A 1 176 ? -10.773 11.796 9.283 1.00 90.50 176 ASP A O 1
ATOM 1402 N N . GLU A 1 177 ? -11.592 11.466 7.238 1.00 83.44 177 GLU A N 1
ATOM 1403 C CA . GLU A 1 177 ? -11.033 10.115 7.120 1.00 83.44 177 GLU A CA 1
ATOM 1404 C C . GLU A 1 177 ? -9.501 10.101 7.029 1.00 83.44 177 GLU A C 1
ATOM 1406 O O . GLU A 1 177 ? -8.878 9.141 7.481 1.00 83.44 177 GLU A O 1
ATOM 1411 N N . TRP A 1 178 ? -8.884 11.139 6.449 1.00 90.12 178 TRP A N 1
ATOM 1412 C CA . TRP A 1 178 ? -7.426 11.283 6.461 1.00 90.12 178 TRP A CA 1
ATOM 1413 C C . TRP A 1 178 ? -6.914 11.559 7.876 1.00 90.12 178 TRP A C 1
ATOM 1415 O O . TRP A 1 178 ? -5.913 10.974 8.285 1.00 90.12 178 TRP A O 1
ATOM 1425 N N . VAL A 1 179 ? -7.603 12.409 8.640 1.00 86.00 179 VAL A N 1
ATOM 1426 C CA . VAL A 1 179 ? -7.290 12.695 10.043 1.00 86.00 179 VAL A CA 1
ATOM 1427 C C . VAL A 1 179 ? -7.395 11.432 10.891 1.00 86.00 179 VAL A C 1
ATOM 1429 O O . VAL A 1 179 ? -6.507 11.179 11.706 1.00 86.00 179 VAL A O 1
ATOM 1432 N N . GLY A 1 180 ? -8.428 10.617 10.680 1.00 81.94 180 GLY A N 1
ATOM 1433 C CA . GLY A 1 180 ? -8.661 9.424 11.484 1.00 81.94 180 GLY A CA 1
ATOM 1434 C C . GLY A 1 180 ? -9.065 9.800 12.910 1.00 81.94 180 GLY A C 1
ATOM 1435 O O . GLY A 1 180 ? -10.061 10.488 13.107 1.00 81.94 180 GLY A O 1
ATOM 1436 N N . ASN A 1 181 ? -8.300 9.349 13.908 1.00 67.00 181 ASN A N 1
ATOM 1437 C CA . ASN A 1 181 ? -8.598 9.612 15.324 1.00 67.00 181 ASN A CA 1
ATOM 1438 C C . ASN A 1 181 ? -7.862 10.839 15.897 1.00 67.00 181 ASN A C 1
ATOM 1440 O O . ASN A 1 181 ? -8.059 11.163 17.069 1.00 67.00 181 ASN A O 1
ATOM 1444 N N . ARG A 1 182 ? -7.047 11.523 15.082 1.00 72.81 182 ARG A N 1
ATOM 1445 C CA . ARG A 1 182 ? -6.238 12.675 15.499 1.00 72.81 182 ARG A CA 1
ATOM 1446 C C . ARG A 1 182 ? -7.107 13.889 15.848 1.00 72.81 182 ARG A C 1
ATOM 1448 O O . ARG A 1 182 ? -8.190 14.094 15.293 1.00 72.81 182 ARG A O 1
ATOM 1455 N N . VAL A 1 183 ? -6.629 14.731 16.764 1.00 75.00 183 VAL A N 1
ATOM 1456 C CA . VAL A 1 183 ? -7.333 15.957 17.175 1.00 75.00 183 VAL A CA 1
ATOM 1457 C C . VAL A 1 183 ? -7.132 17.060 16.136 1.00 75.00 183 VAL A C 1
ATOM 1459 O O . VAL A 1 183 ? -6.009 17.345 15.734 1.00 75.00 183 VAL A O 1
ATOM 1462 N N . ILE A 1 184 ? -8.236 17.693 15.723 1.00 82.75 184 ILE A N 1
ATOM 1463 C CA . ILE A 1 184 ? -8.249 18.787 14.742 1.00 82.75 184 ILE A CA 1
ATOM 1464 C C . ILE A 1 184 ? -8.473 20.129 15.438 1.00 82.75 184 ILE A C 1
ATOM 1466 O O . ILE A 1 184 ? -9.472 20.296 16.147 1.00 82.75 184 ILE A O 1
ATOM 1470 N N . SER A 1 185 ? -7.600 21.090 15.149 1.00 82.81 185 SER A N 1
ATOM 1471 C CA . SER A 1 185 ? -7.799 22.522 15.346 1.00 82.81 185 SER A CA 1
ATOM 1472 C C . SER A 1 185 ? -8.280 23.163 14.037 1.00 82.81 185 SER A C 1
ATOM 1474 O O . SER A 1 185 ? -7.881 22.776 12.937 1.00 82.81 185 SER A O 1
ATOM 1476 N N . VAL A 1 186 ? -9.188 24.133 14.131 1.00 84.12 186 VAL A N 1
ATOM 1477 C CA . VAL A 1 186 ? -9.773 24.806 12.961 1.00 84.12 186 VAL A CA 1
ATOM 1478 C C . VAL A 1 186 ? -9.185 26.209 12.848 1.00 84.12 186 VAL A C 1
ATOM 1480 O O . VAL A 1 186 ? -9.219 26.975 13.804 1.00 84.12 186 VAL A O 1
ATOM 1483 N N . ASN A 1 187 ? -8.659 26.540 11.669 1.00 80.50 187 ASN A N 1
ATOM 1484 C CA . ASN A 1 187 ? -7.993 27.795 11.311 1.00 80.50 187 ASN A CA 1
ATOM 1485 C C . ASN A 1 187 ? -6.749 28.149 12.151 1.00 80.50 187 ASN A C 1
ATOM 1487 O O . ASN A 1 187 ? -6.359 29.311 12.190 1.00 80.50 187 ASN A O 1
ATOM 1491 N N . GLY A 1 188 ? -6.107 27.169 12.798 1.00 61.91 188 GLY A N 1
ATOM 1492 C CA . GLY A 1 188 ? -4.866 27.386 13.556 1.00 61.91 188 GLY A CA 1
ATOM 1493 C C . GLY A 1 188 ? -5.020 28.218 14.840 1.00 61.91 188 GLY A C 1
ATOM 1494 O O . GLY A 1 188 ? -4.022 28.657 15.407 1.00 61.91 188 GLY A O 1
ATOM 1495 N N . ASP A 1 189 ? -6.246 28.437 15.328 1.00 58.84 189 ASP A N 1
ATOM 1496 C CA . ASP A 1 189 ? -6.546 29.262 16.512 1.00 58.84 189 ASP A CA 1
ATOM 1497 C C . ASP A 1 189 ? -6.282 28.530 17.857 1.00 58.84 189 ASP A C 1
ATOM 1499 O O . ASP A 1 189 ? -7.107 28.586 18.769 1.00 58.84 189 ASP A O 1
ATOM 1503 N N . ASN A 1 190 ? -5.140 27.842 18.020 1.00 53.06 190 ASN A N 1
ATOM 1504 C CA . ASN A 1 190 ? -4.865 27.033 19.227 1.00 53.06 190 ASN A CA 1
ATOM 1505 C C . ASN A 1 190 ? -4.001 27.691 20.317 1.00 53.06 190 ASN A C 1
ATOM 1507 O O . ASN A 1 190 ? -3.864 27.136 21.401 1.00 53.06 190 ASN A O 1
ATOM 1511 N N . LYS A 1 191 ? -3.497 28.914 20.121 1.00 50.28 191 LYS A N 1
ATOM 1512 C CA . LYS A 1 191 ? -2.424 29.472 20.973 1.00 50.28 191 LYS A CA 1
ATOM 1513 C C . LYS A 1 191 ? -2.754 29.806 22.445 1.00 50.28 191 LYS A C 1
ATOM 1515 O O . LYS A 1 191 ? -1.862 30.296 23.123 1.00 50.28 191 LYS A O 1
ATOM 1520 N N . ASP A 1 192 ? -3.959 29.555 22.973 1.00 50.78 192 ASP A N 1
ATOM 1521 C CA . ASP A 1 192 ? -4.297 29.918 24.371 1.00 50.78 192 ASP A CA 1
ATOM 1522 C C . ASP A 1 192 ? -5.195 28.919 25.156 1.00 50.78 192 ASP A C 1
ATOM 1524 O O . ASP A 1 192 ? -5.553 29.214 26.299 1.00 50.78 192 ASP A O 1
ATOM 1528 N N . ASN A 1 193 ? -5.566 27.744 24.615 1.00 48.59 193 ASN A N 1
ATOM 1529 C CA . ASN A 1 193 ? -6.513 26.806 25.273 1.00 48.59 193 ASN A CA 1
ATOM 1530 C C . ASN A 1 193 ? -6.010 25.352 25.452 1.00 48.59 193 ASN A C 1
ATOM 1532 O O . ASN A 1 193 ? -6.789 24.482 25.854 1.00 48.59 193 ASN A O 1
ATOM 1536 N N . GLU A 1 194 ? -4.727 25.087 25.198 1.00 47.66 194 GLU A N 1
ATOM 1537 C CA . GLU A 1 194 ? -4.149 23.733 25.095 1.00 47.66 194 GLU A CA 1
ATOM 1538 C C . GLU A 1 194 ? -4.317 22.862 26.355 1.00 47.66 194 GLU A C 1
ATOM 1540 O O . GLU A 1 194 ? -4.601 21.674 26.241 1.00 47.66 194 GLU A O 1
ATOM 1545 N N . ASP A 1 195 ? -4.311 23.434 27.563 1.00 49.62 195 ASP A N 1
ATOM 1546 C CA . ASP A 1 195 ? -4.403 22.633 28.796 1.00 49.62 195 ASP A CA 1
ATOM 1547 C C . ASP A 1 195 ? -5.828 22.143 29.156 1.00 49.62 195 ASP A C 1
ATOM 1549 O O . ASP A 1 195 ? -5.988 21.401 30.128 1.00 49.62 195 ASP A O 1
ATOM 1553 N N . GLN A 1 196 ? -6.896 22.574 28.463 1.00 45.66 196 GLN A N 1
ATOM 1554 C CA . GLN A 1 196 ? -8.280 22.232 28.865 1.00 45.66 196 GLN A CA 1
ATOM 1555 C C . GLN A 1 196 ? -9.120 21.479 27.830 1.00 45.66 196 GLN A C 1
ATOM 1557 O O . GLN A 1 196 ? -10.087 20.820 28.228 1.00 45.66 196 GLN A O 1
ATOM 1562 N N . GLU A 1 197 ? -8.799 21.537 26.535 1.00 46.81 197 GLU A N 1
ATOM 1563 C CA . GLU A 1 197 ? -9.610 20.857 25.512 1.00 46.81 197 GLU A CA 1
ATOM 1564 C C . GLU A 1 197 ? -9.160 19.424 25.202 1.00 46.81 197 GLU A C 1
ATOM 1566 O O . GLU A 1 197 ? -10.032 18.568 24.997 1.00 46.81 197 GLU A O 1
ATOM 1571 N N . GLU A 1 198 ? -7.861 19.122 25.265 1.00 45.38 198 GLU A N 1
ATOM 1572 C CA . GLU A 1 198 ? -7.323 17.766 25.057 1.00 45.38 198 GLU A CA 1
ATOM 1573 C C . GLU A 1 198 ? -7.862 16.784 26.117 1.00 45.38 198 GLU A C 1
ATOM 1575 O O . GLU A 1 198 ? -8.349 15.689 25.812 1.00 45.38 198 GLU A O 1
ATOM 1580 N N . ASP A 1 199 ? -7.962 17.265 27.358 1.00 48.62 199 ASP A N 1
ATOM 1581 C CA . ASP A 1 199 ? -8.536 16.554 28.504 1.00 48.62 199 ASP A CA 1
ATOM 1582 C C . ASP A 1 199 ? -10.066 16.352 28.377 1.00 48.62 199 ASP A C 1
ATOM 1584 O O . ASP A 1 199 ? -10.673 15.571 29.108 1.00 48.62 199 ASP A O 1
ATOM 1588 N N . SER A 1 200 ? -10.739 17.040 27.443 1.00 44.91 200 SER A N 1
ATOM 1589 C CA . SER A 1 200 ? -12.204 17.015 27.307 1.00 44.91 200 SER A CA 1
ATOM 1590 C C . SER A 1 200 ? -12.727 16.045 26.236 1.00 44.91 200 SER A C 1
ATOM 1592 O O . SER A 1 200 ? -13.805 15.467 26.420 1.00 44.91 200 SER A O 1
ATOM 1594 N N . LYS A 1 201 ? -11.983 15.820 25.140 1.00 43.09 201 LYS A N 1
ATOM 1595 C CA . LYS A 1 201 ? -12.340 14.837 24.094 1.00 43.09 201 LYS A CA 1
ATOM 1596 C C . LYS A 1 201 ? -11.875 13.427 24.456 1.00 43.09 201 LYS A C 1
ATOM 1598 O O . LYS A 1 201 ? -12.692 12.509 24.364 1.00 43.09 201 LYS A O 1
ATOM 1603 N N . ASN A 1 202 ? -10.654 13.271 24.980 1.00 48.97 202 ASN A N 1
ATOM 1604 C CA . ASN A 1 202 ? -10.187 11.983 25.507 1.00 48.97 202 ASN A CA 1
ATOM 1605 C C . ASN A 1 202 ? -11.115 11.482 26.620 1.00 48.97 202 ASN A C 1
ATOM 1607 O O . ASN A 1 202 ? -11.550 10.332 26.612 1.00 48.97 202 ASN A O 1
ATOM 1611 N N . LYS A 1 203 ? -11.568 12.378 27.499 1.00 52.31 203 LYS A N 1
ATOM 1612 C CA . LYS A 1 203 ? -12.532 12.040 28.551 1.00 52.31 203 LYS A CA 1
ATOM 1613 C C . LYS A 1 203 ? -13.875 11.524 28.030 1.00 52.31 203 LYS A C 1
ATOM 1615 O O . LYS A 1 203 ? -14.413 10.586 28.606 1.00 52.31 203 LYS A O 1
ATOM 1620 N N . ARG A 1 204 ? -14.394 12.051 26.912 1.00 51.97 204 ARG A N 1
ATOM 1621 C CA . ARG A 1 204 ? -15.651 11.550 26.319 1.00 51.97 204 ARG A CA 1
ATOM 1622 C C . ARG A 1 204 ? -15.523 10.149 25.724 1.00 51.97 204 ARG A C 1
ATOM 1624 O O . ARG A 1 204 ? -16.499 9.406 25.768 1.00 51.97 204 ARG A O 1
ATOM 1631 N N . ALA A 1 205 ? -14.365 9.795 25.165 1.00 57.50 205 ALA A N 1
ATOM 1632 C CA . ALA A 1 205 ? -14.119 8.438 24.681 1.00 57.50 205 ALA A CA 1
ATOM 1633 C C . ALA A 1 205 ? -14.024 7.448 25.852 1.00 57.50 205 ALA A C 1
ATOM 1635 O O . ALA A 1 205 ? -14.631 6.382 25.793 1.00 57.50 205 ALA A O 1
ATOM 1636 N N . TYR A 1 206 ? -13.358 7.840 26.945 1.00 70.06 206 TYR A N 1
ATOM 1637 C CA . TYR A 1 206 ? -13.269 7.041 28.172 1.00 70.06 206 TYR A CA 1
ATOM 1638 C C . TYR A 1 206 ? -14.622 6.830 28.862 1.00 70.06 206 TYR A C 1
ATOM 1640 O O . TYR A 1 206 ? -14.883 5.731 29.342 1.00 70.06 206 TYR A O 1
ATOM 1648 N N . ASP A 1 207 ? -15.504 7.835 28.864 1.00 79.06 207 ASP A N 1
ATOM 1649 C CA . ASP A 1 207 ? -16.836 7.736 29.481 1.00 79.06 207 ASP A CA 1
ATOM 1650 C C . ASP A 1 207 ? -17.734 6.666 28.817 1.00 79.06 207 ASP A C 1
ATOM 1652 O O . ASP A 1 207 ? -18.710 6.215 29.420 1.00 79.06 207 ASP A O 1
ATOM 1656 N N . ALA A 1 208 ? -17.432 6.262 27.577 1.00 87.50 208 ALA A N 1
ATOM 1657 C CA . ALA A 1 208 ? -18.166 5.221 26.856 1.00 87.50 208 ALA A CA 1
ATOM 1658 C C . ALA A 1 208 ? -17.655 3.797 27.144 1.00 87.50 208 ALA A C 1
ATOM 1660 O O . ALA A 1 208 ? -18.345 2.830 26.818 1.00 87.50 208 ALA A O 1
ATOM 1661 N N . ILE A 1 209 ? -16.469 3.653 27.743 1.00 93.88 209 ILE A N 1
ATOM 1662 C CA . ILE A 1 209 ? -15.852 2.351 28.002 1.00 93.88 209 ILE A CA 1
ATOM 1663 C C . ILE A 1 209 ? -16.383 1.803 29.335 1.00 93.88 209 ILE A C 1
ATOM 1665 O O . ILE A 1 209 ? -16.283 2.489 30.353 1.00 93.88 209 ILE A O 1
ATOM 1669 N N . PRO A 1 210 ? -16.914 0.566 29.381 1.00 95.94 210 PRO A N 1
ATOM 1670 C CA . PRO A 1 210 ? -17.280 -0.076 30.642 1.00 95.94 210 PRO A CA 1
ATOM 1671 C C . PRO A 1 210 ? -16.121 -0.090 31.652 1.00 95.94 210 PRO A C 1
ATOM 1673 O O . PRO A 1 210 ? -14.988 -0.427 31.295 1.00 95.94 210 PRO A O 1
ATOM 1676 N N . GLU A 1 211 ? -16.407 0.224 32.921 1.00 95.50 211 GLU A N 1
ATOM 1677 C CA . GLU A 1 211 ? -15.402 0.278 33.998 1.00 95.50 211 GLU A CA 1
ATOM 1678 C C . GLU A 1 211 ? -14.621 -1.039 34.105 1.00 95.50 211 GLU A C 1
ATOM 1680 O O . GLU A 1 211 ? -13.402 -1.029 34.273 1.00 95.50 211 GLU A O 1
ATOM 1685 N N . GLU A 1 212 ? -15.293 -2.178 33.917 1.00 96.94 212 GLU A N 1
ATOM 1686 C CA . GLU A 1 212 ? -14.672 -3.499 33.980 1.00 96.94 212 GLU A CA 1
ATOM 1687 C C . GLU A 1 212 ? -13.590 -3.691 32.906 1.00 96.94 212 GLU A C 1
ATOM 1689 O O . GLU A 1 212 ? -12.598 -4.384 33.142 1.00 96.94 212 GLU A O 1
ATOM 1694 N N . ILE A 1 213 ? -13.756 -3.073 31.731 1.00 96.69 213 ILE A N 1
ATOM 1695 C CA . ILE A 1 213 ? -12.770 -3.119 30.644 1.00 96.69 213 ILE A CA 1
ATOM 1696 C C . ILE A 1 213 ? -11.575 -2.230 30.974 1.00 96.69 213 ILE A C 1
ATOM 1698 O O . ILE A 1 213 ? -10.437 -2.671 30.816 1.00 96.69 213 ILE A O 1
ATOM 1702 N N . ILE A 1 214 ? -11.814 -1.021 31.486 1.00 95.25 214 ILE A N 1
ATOM 1703 C CA . ILE A 1 214 ? -10.742 -0.118 31.926 1.00 95.25 214 ILE A CA 1
ATOM 1704 C C . ILE A 1 214 ? -9.898 -0.800 33.012 1.00 95.25 214 ILE A C 1
ATOM 1706 O O . ILE A 1 214 ? -8.670 -0.831 32.925 1.00 95.25 214 ILE A O 1
ATOM 1710 N N . GLU A 1 215 ? -10.544 -1.402 34.014 1.00 95.88 215 GLU A N 1
ATOM 1711 C CA . GLU A 1 215 ? -9.864 -2.158 35.069 1.00 95.88 215 GLU A CA 1
ATOM 1712 C C . GLU A 1 215 ? -9.066 -3.344 34.513 1.00 95.88 215 GLU A C 1
ATOM 1714 O O . GLU A 1 215 ? -7.942 -3.598 34.959 1.00 95.88 215 GLU A O 1
ATOM 1719 N N . TYR A 1 216 ? -9.628 -4.068 33.539 1.00 96.81 216 TYR A N 1
ATOM 1720 C CA . TYR A 1 216 ? -8.953 -5.187 32.887 1.00 96.81 216 TYR A CA 1
ATOM 1721 C C . TYR A 1 216 ? -7.672 -4.737 32.171 1.00 96.81 216 TYR A C 1
ATOM 1723 O O . TYR A 1 216 ? -6.614 -5.325 32.408 1.00 96.81 216 TYR A O 1
ATOM 1731 N N . ILE A 1 217 ? -7.751 -3.685 31.348 1.00 96.00 217 ILE A N 1
ATOM 1732 C CA . ILE A 1 217 ? -6.613 -3.159 30.584 1.00 96.00 217 ILE A CA 1
ATOM 1733 C C . ILE A 1 217 ? -5.540 -2.608 31.525 1.00 96.00 217 ILE A C 1
ATOM 1735 O O . ILE A 1 217 ? -4.403 -3.064 31.462 1.00 96.00 217 ILE A O 1
ATOM 1739 N N . ASN A 1 218 ? -5.902 -1.749 32.484 1.00 94.25 218 ASN A N 1
ATOM 1740 C CA . ASN A 1 218 ? -4.952 -1.169 33.445 1.00 94.25 218 ASN A CA 1
ATOM 1741 C C . ASN A 1 218 ? -4.219 -2.228 34.281 1.00 94.25 218 ASN A C 1
ATOM 1743 O O . ASN A 1 218 ? -3.085 -2.028 34.714 1.00 94.25 218 ASN A O 1
ATOM 1747 N N . LYS A 1 219 ? -4.873 -3.364 34.550 1.00 96.25 219 LYS A N 1
ATOM 1748 C CA . LYS A 1 219 ? -4.255 -4.492 35.250 1.00 96.25 219 LYS A CA 1
ATOM 1749 C C . LYS A 1 219 ? -3.308 -5.286 34.352 1.00 96.25 219 LYS A C 1
ATOM 1751 O O . LYS A 1 219 ? -2.332 -5.841 34.860 1.00 96.25 219 LYS A O 1
ATOM 1756 N N . LYS A 1 220 ? -3.645 -5.430 33.071 1.00 95.19 220 LYS A N 1
ATOM 1757 C CA . LYS A 1 220 ? -2.869 -6.215 32.109 1.00 95.19 220 LYS A CA 1
ATOM 1758 C C . LYS A 1 220 ? -1.635 -5.452 31.631 1.00 95.19 220 LYS A C 1
ATOM 1760 O O . LYS A 1 220 ? -0.577 -6.064 31.520 1.00 95.19 220 LYS A O 1
ATOM 1765 N N . ASP A 1 221 ? -1.779 -4.150 31.413 1.00 91.88 221 ASP A N 1
ATOM 1766 C CA . ASP A 1 221 ? -0.768 -3.306 30.791 1.00 91.88 221 ASP A CA 1
ATOM 1767 C C . ASP A 1 221 ? -0.762 -1.895 31.404 1.00 91.88 221 ASP A C 1
ATOM 1769 O O . ASP A 1 221 ? -1.295 -0.934 30.851 1.00 91.88 221 ASP A O 1
ATOM 1773 N N . SER A 1 222 ? -0.187 -1.786 32.606 1.00 91.38 222 SER A N 1
ATOM 1774 C CA . SER A 1 222 ? -0.225 -0.567 33.427 1.00 91.38 222 SER A CA 1
ATOM 1775 C C . SER A 1 222 ? 0.569 0.613 32.867 1.00 91.38 222 SER A C 1
ATOM 1777 O O . SER A 1 222 ? 0.433 1.723 33.379 1.00 91.38 222 SER A O 1
ATOM 1779 N N . ASP A 1 223 ? 1.419 0.366 31.870 1.00 92.00 223 ASP A N 1
ATOM 1780 C CA . ASP A 1 223 ? 2.302 1.372 31.275 1.00 92.00 223 ASP A CA 1
ATOM 1781 C C . ASP A 1 223 ? 1.712 1.948 29.973 1.00 92.00 223 ASP A C 1
ATOM 1783 O O . ASP A 1 223 ? 2.329 2.797 29.318 1.00 92.00 223 ASP A O 1
ATOM 1787 N N . THR A 1 224 ? 0.495 1.519 29.622 1.00 90.50 224 THR A N 1
ATOM 1788 C CA . THR A 1 224 ? -0.255 2.000 28.463 1.00 90.50 224 THR A CA 1
ATOM 1789 C C . THR A 1 224 ? -1.530 2.739 28.857 1.00 90.50 224 THR A C 1
ATOM 1791 O O . THR A 1 224 ? -2.069 2.590 29.951 1.00 90.50 224 THR A O 1
ATOM 1794 N N . GLN A 1 225 ? -2.010 3.563 27.935 1.00 89.81 225 GLN A N 1
ATOM 1795 C CA . GLN A 1 225 ? -3.296 4.237 27.973 1.00 89.81 225 GLN A CA 1
ATOM 1796 C C . GLN A 1 225 ? -4.148 3.771 26.797 1.00 89.81 225 GLN A C 1
ATOM 1798 O O . GLN A 1 225 ? -3.635 3.497 25.710 1.00 89.81 225 GLN A O 1
ATOM 1803 N N . ILE A 1 226 ? -5.461 3.695 27.004 1.00 90.88 226 ILE A N 1
ATOM 1804 C CA . ILE A 1 226 ? -6.414 3.437 25.925 1.00 90.88 226 ILE A CA 1
ATOM 1805 C C . ILE A 1 226 ? -6.477 4.682 25.039 1.00 90.88 226 ILE A C 1
ATOM 1807 O O . ILE A 1 226 ? -6.777 5.771 25.526 1.00 90.88 226 ILE A O 1
ATOM 1811 N N . VAL A 1 227 ? -6.205 4.496 23.749 1.00 86.50 227 VAL A N 1
ATOM 1812 C CA . VAL A 1 227 ? -6.243 5.545 22.714 1.00 86.50 227 VAL A CA 1
ATOM 1813 C C . VAL A 1 227 ? -7.241 5.224 21.598 1.00 86.50 227 VAL A C 1
ATOM 1815 O O . VAL A 1 227 ? -7.559 6.079 20.781 1.00 86.50 227 VAL A O 1
ATOM 1818 N N . TYR A 1 228 ? -7.784 4.004 21.575 1.00 88.25 228 TYR A N 1
ATOM 1819 C CA . TYR A 1 228 ? -8.858 3.609 20.667 1.00 88.25 228 TYR A CA 1
ATOM 1820 C C . TYR A 1 228 ? -9.868 2.709 21.367 1.00 88.25 228 TYR A C 1
ATOM 1822 O O . TYR A 1 228 ? -9.498 1.785 22.095 1.00 88.25 228 TYR A O 1
ATOM 1830 N N . PHE A 1 229 ? -11.147 2.961 21.097 1.00 93.25 229 PHE A N 1
ATOM 1831 C CA . PHE A 1 229 ? -12.264 2.179 21.601 1.00 93.25 229 PHE A CA 1
ATOM 1832 C C . PHE A 1 229 ? -13.343 2.029 20.534 1.00 93.25 229 PHE A C 1
ATOM 1834 O O . PHE A 1 229 ? -13.817 3.016 19.963 1.00 93.25 229 PHE A O 1
ATOM 1841 N N . LYS A 1 230 ? -13.795 0.794 20.324 1.00 94.31 230 LYS A N 1
ATOM 1842 C CA . LYS A 1 230 ? -14.975 0.501 19.516 1.00 94.31 230 LYS A CA 1
ATOM 1843 C C . LYS A 1 230 ? -15.761 -0.655 20.121 1.00 94.31 230 LYS A C 1
ATOM 1845 O O . LYS A 1 230 ? -15.205 -1.725 20.332 1.00 94.31 230 LYS A O 1
ATOM 1850 N N . GLU A 1 231 ? -17.053 -0.450 20.356 1.00 96.56 231 GLU A N 1
ATOM 1851 C CA . GLU A 1 231 ? -18.000 -1.529 20.651 1.00 96.56 231 GLU A CA 1
ATOM 1852 C C . GLU A 1 231 ? -18.738 -1.923 19.364 1.00 96.56 231 GLU A C 1
ATOM 1854 O O . GLU A 1 231 ? -19.297 -1.058 18.681 1.00 96.56 231 GLU A O 1
ATOM 1859 N N . GLU A 1 232 ? -18.719 -3.208 19.012 1.00 96.81 232 GLU A N 1
ATOM 1860 C CA . GLU A 1 232 ? -19.349 -3.726 17.798 1.00 96.81 232 GLU A CA 1
ATOM 1861 C C . GLU A 1 232 ? -19.575 -5.244 17.859 1.00 96.81 232 GLU A C 1
ATOM 1863 O O . GLU A 1 232 ? -18.709 -5.965 18.328 1.00 96.81 232 GLU A O 1
ATOM 1868 N N . ASP A 1 233 ? -20.693 -5.734 17.321 1.00 97.44 233 ASP A N 1
ATOM 1869 C CA . ASP A 1 233 ? -20.947 -7.168 17.091 1.00 97.44 233 ASP A CA 1
ATOM 1870 C C . ASP A 1 233 ? -20.281 -7.598 15.767 1.00 97.44 233 ASP A C 1
ATOM 1872 O O . ASP A 1 233 ? -20.811 -7.357 14.674 1.00 97.44 233 ASP A O 1
ATOM 1876 N N . MET A 1 234 ? -19.057 -8.132 15.849 1.00 97.25 234 MET A N 1
ATOM 1877 C CA . MET A 1 234 ? -18.218 -8.444 14.689 1.00 97.25 234 MET A CA 1
ATOM 1878 C C . MET A 1 234 ? -18.677 -9.701 13.952 1.00 97.25 234 MET A C 1
ATOM 1880 O O . MET A 1 234 ? -18.616 -9.736 12.719 1.00 97.25 234 MET A O 1
ATOM 1884 N N . ASP A 1 235 ? -19.107 -10.732 14.681 1.00 96.56 235 ASP A N 1
ATOM 1885 C CA . ASP A 1 235 ? -19.523 -12.022 14.118 1.00 96.56 235 ASP A CA 1
ATOM 1886 C C . ASP A 1 235 ? -21.047 -12.189 13.985 1.00 96.56 235 ASP A C 1
ATOM 1888 O O . ASP A 1 235 ? -21.518 -13.217 13.489 1.00 96.56 235 ASP A O 1
ATOM 1892 N N . VAL A 1 236 ? -21.802 -11.133 14.308 1.00 96.50 236 VAL A N 1
ATOM 1893 C CA . VAL A 1 236 ? -23.256 -11.019 14.136 1.00 96.50 236 VAL A CA 1
ATOM 1894 C C . VAL A 1 236 ? -24.011 -12.060 14.976 1.00 96.50 236 VAL A C 1
ATOM 1896 O O . VAL A 1 236 ? -25.068 -12.568 14.578 1.00 96.50 236 VAL A O 1
ATOM 1899 N N . ASP A 1 237 ? -23.464 -12.405 16.146 1.00 96.31 237 ASP A N 1
ATOM 1900 C CA . ASP A 1 237 ? -24.060 -13.357 17.089 1.00 96.31 237 ASP A CA 1
ATOM 1901 C C . ASP A 1 237 ? -25.012 -12.690 18.108 1.00 96.31 237 ASP A C 1
ATOM 1903 O O . ASP A 1 237 ? -25.723 -13.377 18.857 1.00 96.31 237 ASP A O 1
ATOM 1907 N N . GLY A 1 238 ? -25.106 -11.355 18.076 1.00 95.81 238 GLY A N 1
ATOM 1908 C CA . GLY A 1 238 ? -25.913 -10.530 18.969 1.00 95.81 238 GLY A CA 1
ATOM 1909 C C . GLY A 1 238 ? -25.204 -10.123 20.263 1.00 95.81 238 GLY A C 1
ATOM 1910 O O . GLY A 1 238 ? -25.855 -9.545 21.141 1.00 95.81 238 GLY A O 1
ATOM 1911 N N . VAL A 1 239 ? -23.914 -10.431 20.414 1.00 95.69 239 VAL A N 1
ATOM 1912 C CA . VAL A 1 239 ? -23.060 -10.027 21.535 1.00 95.69 239 VAL A CA 1
ATOM 1913 C C . VAL A 1 239 ? -21.956 -9.114 21.011 1.00 95.69 239 VAL A C 1
ATOM 1915 O O . VAL A 1 239 ? -21.166 -9.513 20.172 1.00 95.69 239 VAL A O 1
ATOM 1918 N N . SER A 1 240 ? -21.868 -7.890 21.536 1.00 96.88 240 SER A N 1
ATOM 1919 C CA . SER A 1 240 ? -20.803 -6.965 21.143 1.00 96.88 240 SER A CA 1
ATOM 1920 C C . SER A 1 240 ? -19.419 -7.436 21.609 1.00 96.88 240 SER A C 1
ATOM 1922 O O . SER A 1 240 ? -19.229 -7.829 22.769 1.00 96.88 240 SER A O 1
ATOM 1924 N N . GLU A 1 241 ? -18.430 -7.259 20.742 1.00 97.62 241 GLU A N 1
ATOM 1925 C CA . GLU A 1 241 ? -17.019 -7.161 21.084 1.00 97.62 241 GLU A CA 1
ATOM 1926 C C . GLU A 1 241 ? -16.623 -5.720 21.404 1.00 97.62 241 GLU A C 1
ATOM 1928 O O . GLU A 1 241 ? -17.172 -4.752 20.879 1.00 97.62 241 GLU A O 1
ATOM 1933 N N . PHE A 1 242 ? -15.598 -5.587 22.237 1.00 97.38 242 PHE A N 1
ATOM 1934 C CA . PHE A 1 242 ? -14.934 -4.336 22.556 1.00 97.38 242 PHE A CA 1
ATOM 1935 C C . PHE A 1 242 ? -13.507 -4.394 22.015 1.00 97.38 242 PHE A C 1
ATOM 1937 O O . PHE A 1 242 ? -12.686 -5.181 22.494 1.00 97.38 242 PHE A O 1
ATOM 1944 N N . ILE A 1 243 ? -13.229 -3.573 21.008 1.00 96.69 243 ILE A N 1
ATOM 1945 C CA . ILE A 1 243 ? -11.922 -3.424 20.379 1.00 96.69 243 ILE A CA 1
ATOM 1946 C C . ILE A 1 243 ? -11.209 -2.267 21.070 1.00 96.69 243 ILE A C 1
ATOM 1948 O O . ILE A 1 243 ? -11.681 -1.128 21.027 1.00 96.69 243 ILE A O 1
ATOM 1952 N N . ILE A 1 244 ? -10.079 -2.566 21.704 1.00 95.50 244 ILE A N 1
ATOM 1953 C CA . ILE A 1 244 ? -9.265 -1.606 22.449 1.00 95.50 244 ILE A CA 1
ATOM 1954 C C . ILE A 1 244 ? -7.902 -1.497 21.782 1.00 95.50 244 ILE A C 1
ATOM 1956 O O . ILE A 1 244 ? -7.215 -2.503 21.640 1.00 95.50 244 ILE A O 1
ATOM 1960 N N . GLY A 1 245 ? -7.497 -0.285 21.419 1.00 93.12 245 GLY A N 1
ATOM 1961 C CA . GLY A 1 245 ? -6.111 0.017 21.068 1.00 93.12 245 GLY A CA 1
ATOM 1962 C C . GLY A 1 245 ? -5.455 0.812 22.189 1.00 93.12 245 GLY A C 1
ATOM 1963 O O . GLY A 1 245 ? -6.042 1.783 22.678 1.00 93.12 245 GLY A O 1
ATOM 1964 N N . THR A 1 246 ? -4.255 0.411 22.601 1.00 92.81 246 THR A N 1
ATOM 1965 C CA . THR A 1 246 ? -3.485 1.116 23.634 1.00 92.81 246 THR A CA 1
ATOM 1966 C C . THR A 1 246 ? -2.190 1.702 23.080 1.00 92.81 246 THR A C 1
ATOM 1968 O O . THR A 1 246 ? -1.672 1.235 22.071 1.00 92.81 246 THR A O 1
ATOM 1971 N N . SER A 1 247 ? -1.663 2.735 23.734 1.00 88.94 247 SER A N 1
ATOM 1972 C CA . SER A 1 247 ? -0.357 3.349 23.453 1.00 88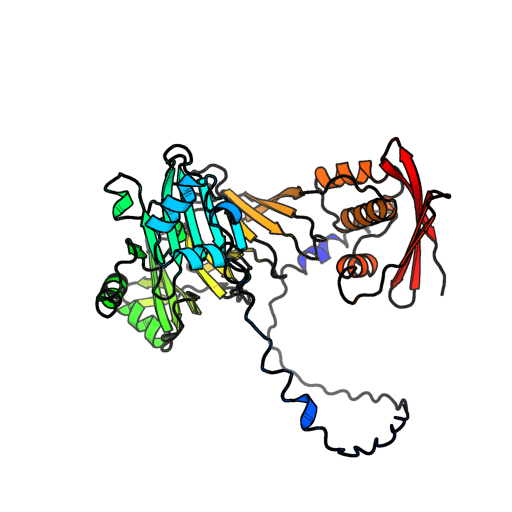.94 247 SER A CA 1
ATOM 1973 C C . SER A 1 247 ? 0.386 3.609 24.764 1.00 88.94 247 SER A C 1
ATOM 1975 O O . SER A 1 247 ? -0.246 3.692 25.814 1.00 88.94 247 SER A O 1
ATOM 1977 N N . LEU A 1 248 ? 1.714 3.736 24.747 1.00 88.06 248 LEU A N 1
ATOM 1978 C CA . LEU A 1 248 ? 2.493 4.043 25.952 1.00 88.06 248 LEU A CA 1
ATOM 1979 C C . LEU A 1 248 ? 2.096 5.414 26.531 1.00 88.06 248 LEU A C 1
ATOM 1981 O O . LEU A 1 248 ? 1.922 6.381 25.792 1.00 88.06 248 LEU A O 1
ATOM 1985 N N . ILE A 1 249 ? 2.018 5.521 27.863 1.00 80.00 249 ILE A N 1
ATOM 1986 C CA . ILE A 1 249 ? 1.547 6.727 28.591 1.00 80.00 249 ILE A CA 1
ATOM 1987 C C . ILE A 1 249 ? 2.397 7.990 28.320 1.00 80.00 249 ILE A C 1
ATOM 1989 O O . ILE A 1 249 ? 1.958 9.098 28.596 1.00 80.00 249 ILE A O 1
ATOM 1993 N N . ASN A 1 250 ? 3.596 7.850 27.749 1.00 77.50 250 ASN A N 1
ATOM 1994 C CA . ASN A 1 250 ? 4.487 8.971 27.423 1.00 77.50 250 ASN A CA 1
ATOM 1995 C C . ASN A 1 250 ? 5.000 8.922 25.980 1.00 77.50 250 ASN A C 1
ATOM 1997 O O . ASN A 1 250 ? 6.085 9.439 25.706 1.00 77.50 250 ASN A O 1
ATOM 2001 N N . ASN A 1 251 ? 4.302 8.221 25.085 1.00 69.56 251 ASN A N 1
ATOM 2002 C CA . ASN A 1 251 ? 4.686 8.279 23.685 1.00 69.56 251 ASN A CA 1
ATOM 2003 C C . ASN A 1 251 ? 4.373 9.680 23.157 1.00 69.56 251 ASN A C 1
ATOM 2005 O O . ASN A 1 251 ? 3.292 10.204 23.422 1.00 69.56 251 ASN A O 1
ATOM 2009 N N . ASP A 1 252 ? 5.328 10.274 22.449 1.00 61.44 252 ASP A N 1
ATOM 2010 C CA . ASP A 1 252 ? 5.104 11.514 21.716 1.00 61.44 252 ASP A CA 1
ATOM 2011 C C . ASP A 1 252 ? 3.967 11.248 20.717 1.00 61.44 252 ASP A C 1
ATOM 2013 O O . ASP A 1 252 ? 4.093 10.379 19.847 1.00 61.44 252 ASP A O 1
ATOM 2017 N N . LEU A 1 253 ? 2.822 11.909 20.915 1.00 54.78 253 LEU A N 1
ATOM 2018 C CA . LEU A 1 253 ? 1.595 11.665 20.148 1.00 54.78 253 LEU A CA 1
ATOM 2019 C C . LEU A 1 253 ? 1.783 11.939 18.650 1.00 54.78 253 LEU A C 1
ATOM 2021 O O . LEU A 1 253 ? 0.985 11.459 17.852 1.00 54.78 253 LEU A O 1
ATOM 2025 N N . SER A 1 254 ? 2.870 12.615 18.261 1.00 52.44 254 SER A N 1
ATOM 2026 C CA . SER A 1 254 ? 3.279 12.774 16.860 1.00 52.44 254 SER A CA 1
ATOM 2027 C C . SER A 1 254 ? 3.469 11.444 16.117 1.00 52.44 254 SER A C 1
ATOM 2029 O O . SER A 1 254 ? 3.398 11.403 14.891 1.00 52.44 254 SER A O 1
ATOM 2031 N N . TYR A 1 255 ? 3.654 10.330 16.834 1.00 57.72 255 TYR A N 1
ATOM 2032 C CA . TYR A 1 255 ? 3.646 8.992 16.254 1.00 5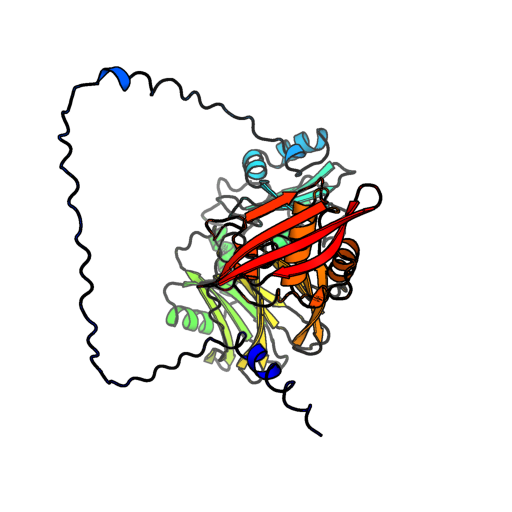7.72 255 TYR A CA 1
ATOM 2033 C C . TYR A 1 255 ? 2.609 8.108 16.958 1.00 57.72 255 TYR A C 1
ATOM 2035 O O . TYR A 1 255 ? 2.939 7.345 17.870 1.00 57.72 255 TYR A O 1
ATOM 2043 N N . GLU A 1 256 ? 1.345 8.190 16.528 1.00 68.00 256 GLU A N 1
ATOM 2044 C CA . GLU A 1 256 ? 0.236 7.358 17.023 1.00 68.00 256 GLU A CA 1
ATOM 2045 C C . GLU A 1 256 ? 0.407 5.873 16.633 1.00 68.00 256 GLU A C 1
ATOM 2047 O O . GLU A 1 256 ? -0.303 5.320 15.791 1.00 68.00 256 GLU A O 1
ATOM 2052 N N . TYR A 1 257 ? 1.380 5.197 17.242 1.00 85.94 257 TYR A N 1
ATOM 2053 C CA . TYR A 1 257 ? 1.488 3.747 17.188 1.00 85.94 257 TYR A CA 1
ATOM 2054 C C . TYR A 1 257 ? 0.693 3.119 18.322 1.00 85.94 257 TYR A C 1
ATOM 2056 O O . TYR A 1 257 ? 0.820 3.492 19.491 1.00 85.94 257 TYR A O 1
ATOM 2064 N N . PHE A 1 258 ? -0.066 2.091 17.976 1.00 89.50 258 PHE A N 1
ATOM 2065 C CA . PHE A 1 258 ? -0.676 1.205 18.945 1.00 89.50 258 PHE A CA 1
ATOM 2066 C C . PHE A 1 258 ? 0.386 0.236 19.458 1.00 89.50 258 PHE A C 1
ATOM 2068 O O . PHE A 1 258 ? 1.067 -0.435 18.680 1.00 89.50 258 PHE A O 1
ATOM 2075 N N . SER A 1 259 ? 0.532 0.189 20.778 1.00 89.75 259 SER A N 1
ATOM 2076 C CA . SER A 1 259 ? 1.385 -0.776 21.470 1.00 89.75 259 SER A CA 1
ATOM 2077 C C . SER A 1 259 ? 0.731 -2.151 21.468 1.00 89.75 259 SER A C 1
ATOM 2079 O O . SER A 1 259 ? 1.378 -3.133 21.124 1.00 89.75 259 SER A O 1
ATOM 2081 N N . GLU A 1 260 ? -0.564 -2.204 21.788 1.00 92.12 260 GLU A N 1
ATOM 2082 C CA . GLU A 1 260 ? -1.343 -3.439 21.835 1.00 92.12 260 GLU A CA 1
ATOM 2083 C C . GLU A 1 260 ? -2.762 -3.220 21.295 1.00 92.12 260 GLU A C 1
ATOM 2085 O O . GLU A 1 260 ? -3.322 -2.118 21.362 1.00 92.12 260 GLU A O 1
ATOM 2090 N N . VAL A 1 261 ? -3.352 -4.297 20.769 1.00 94.00 261 VAL A N 1
ATOM 2091 C CA . VAL A 1 261 ? -4.747 -4.342 20.315 1.00 94.00 261 VAL A CA 1
ATOM 2092 C C . VAL A 1 261 ? -5.450 -5.516 20.979 1.00 94.00 261 VAL A C 1
ATOM 2094 O O . VAL A 1 261 ? -5.031 -6.662 20.836 1.00 94.00 261 VAL A O 1
ATOM 2097 N N . TYR A 1 262 ? -6.547 -5.235 21.672 1.00 95.31 262 TYR A N 1
ATOM 2098 C CA . TYR A 1 262 ? -7.348 -6.228 22.376 1.00 95.31 262 TYR A CA 1
ATOM 2099 C C . TYR A 1 262 ? -8.732 -6.342 21.746 1.00 95.31 262 TYR A C 1
ATOM 2101 O O . TYR A 1 262 ? -9.366 -5.332 21.447 1.00 95.31 262 TYR A O 1
ATOM 2109 N N . VAL A 1 263 ? -9.235 -7.571 21.621 1.00 97.19 263 VAL A N 1
ATOM 2110 C CA . VAL A 1 263 ? -10.647 -7.842 21.324 1.00 97.19 263 VAL A CA 1
ATOM 2111 C C . VAL A 1 263 ? -11.251 -8.581 22.510 1.00 97.19 263 VAL A C 1
ATOM 2113 O O . VAL A 1 263 ? -10.817 -9.681 22.865 1.00 97.19 263 VAL A O 1
ATOM 2116 N N . LEU A 1 264 ? -12.224 -7.954 23.165 1.00 97.50 264 LEU A N 1
ATOM 2117 C CA . LEU A 1 264 ? -12.790 -8.409 24.433 1.00 97.50 264 LEU A CA 1
ATOM 2118 C C . LEU A 1 264 ? -14.299 -8.647 24.305 1.00 97.50 264 LEU A C 1
ATOM 2120 O O . LEU A 1 264 ? -14.980 -7.943 23.572 1.00 97.50 264 LEU A O 1
ATOM 2124 N N . ARG A 1 265 ? -14.850 -9.578 25.086 1.00 97.00 265 ARG A N 1
ATOM 2125 C CA . ARG A 1 265 ? -16.292 -9.704 25.351 1.00 97.00 265 ARG A CA 1
ATOM 2126 C C . ARG A 1 265 ? -16.569 -9.413 26.821 1.00 97.00 265 ARG A C 1
ATOM 2128 O O . ARG A 1 265 ? -15.866 -9.919 27.697 1.00 97.00 265 ARG A O 1
ATOM 2135 N N . LEU A 1 266 ? -17.630 -8.658 27.097 1.00 96.06 266 LEU A N 1
ATOM 2136 C CA . LEU A 1 266 ? -18.134 -8.423 28.452 1.00 96.06 266 LEU A CA 1
ATOM 2137 C C . LEU A 1 266 ? -19.435 -9.204 28.652 1.00 96.06 266 LEU A C 1
ATOM 2139 O O . LEU A 1 266 ? -20.451 -8.913 28.024 1.00 96.06 266 LEU A O 1
ATOM 2143 N N . LYS A 1 267 ? -19.426 -10.192 29.553 1.00 93.44 267 LYS A N 1
ATOM 2144 C CA . LYS A 1 267 ? -20.621 -10.985 29.875 1.00 93.44 267 LYS A CA 1
ATOM 2145 C C . LYS A 1 267 ? -20.820 -11.093 31.377 1.00 93.44 267 LYS A C 1
ATOM 2147 O O . LYS A 1 267 ? -19.975 -11.631 32.088 1.00 93.44 267 LYS A O 1
ATOM 2152 N N . GLU A 1 268 ? -21.966 -10.603 31.852 1.00 93.25 268 GLU A N 1
ATOM 2153 C CA . GLU A 1 268 ? -22.341 -10.639 33.275 1.00 93.25 268 GLU A CA 1
ATOM 2154 C C . GLU A 1 268 ? -21.256 -10.018 34.184 1.00 93.25 268 GLU A C 1
ATOM 2156 O O . GLU A 1 268 ? -20.932 -10.565 35.236 1.00 93.25 268 GLU A O 1
ATOM 2161 N N . GLY A 1 269 ? -20.653 -8.905 33.747 1.00 93.38 269 GLY A N 1
ATOM 2162 C CA . GLY A 1 269 ? -19.572 -8.215 34.467 1.00 93.38 269 GLY A CA 1
ATOM 2163 C C . GLY A 1 269 ? -18.193 -8.879 34.354 1.00 93.38 269 GLY A C 1
ATOM 2164 O O . GLY A 1 269 ? -17.239 -8.415 34.967 1.00 93.38 269 GLY A O 1
ATOM 2165 N N . ASN A 1 270 ? -18.057 -9.968 33.589 1.00 95.62 270 ASN A N 1
ATOM 2166 C CA . ASN A 1 270 ? -16.772 -10.624 33.360 1.00 95.62 270 ASN A CA 1
ATOM 2167 C C . ASN A 1 270 ? -16.224 -10.247 31.985 1.00 95.62 270 ASN A C 1
ATOM 2169 O O . ASN A 1 270 ? -16.845 -10.552 30.964 1.00 95.62 270 ASN A O 1
ATOM 2173 N N . VAL A 1 271 ? -15.045 -9.627 31.975 1.00 97.38 271 VAL A N 1
ATOM 2174 C CA . VAL A 1 271 ? -14.274 -9.360 30.758 1.00 97.38 271 VAL A CA 1
ATOM 2175 C C . VAL A 1 271 ? -13.507 -10.620 30.369 1.00 97.38 271 VAL A C 1
ATOM 2177 O O . VAL A 1 271 ? -12.751 -11.177 31.170 1.00 97.38 271 VAL A O 1
ATOM 2180 N N . LYS A 1 272 ? -13.702 -11.073 29.133 1.00 96.44 272 LYS A N 1
ATOM 2181 C CA . LYS A 1 272 ? -12.959 -12.170 28.514 1.00 96.44 272 LYS A CA 1
ATOM 2182 C C . LYS A 1 272 ? -12.281 -11.640 27.259 1.00 96.44 272 LYS A C 1
ATOM 2184 O O . LYS A 1 272 ? -12.956 -11.216 26.331 1.00 96.44 272 LYS A O 1
ATOM 2189 N N . GLU A 1 273 ? -10.962 -11.720 27.213 1.00 96.31 273 GLU A N 1
ATOM 2190 C CA . GLU A 1 273 ? -10.216 -11.520 25.973 1.00 96.31 273 GLU A CA 1
ATOM 2191 C C . GLU A 1 273 ? -10.408 -12.713 25.035 1.00 96.31 273 GLU A C 1
ATOM 2193 O O . GLU A 1 273 ? -10.393 -13.870 25.471 1.00 96.31 273 GLU A O 1
ATOM 2198 N N . LEU A 1 274 ? -10.621 -12.424 23.755 1.00 95.69 274 LEU A N 1
ATOM 2199 C CA . LEU A 1 274 ? -10.769 -13.442 22.728 1.00 95.69 274 LEU A CA 1
ATOM 2200 C C . LEU A 1 274 ? -9.391 -13.943 22.293 1.00 95.69 274 LEU A C 1
ATOM 2202 O O . LEU A 1 274 ? -8.498 -13.163 21.961 1.00 95.69 274 LEU A O 1
ATOM 2206 N N . GLU A 1 275 ? -9.224 -15.267 22.309 1.00 91.62 275 GLU A N 1
ATOM 2207 C CA . GLU A 1 275 ? -7.993 -15.914 21.857 1.00 91.62 275 GLU A CA 1
ATOM 2208 C C . GLU A 1 275 ? -7.811 -15.668 20.358 1.00 91.62 275 GLU A C 1
ATOM 2210 O O . GLU A 1 275 ? -8.762 -15.813 19.589 1.00 91.62 275 GLU A O 1
ATOM 2215 N N . GLY A 1 276 ? -6.594 -15.335 19.930 1.00 82.19 276 GLY A N 1
ATOM 2216 C CA . GLY A 1 276 ? -6.348 -14.958 18.545 1.00 82.19 276 GLY A CA 1
ATOM 2217 C C . GLY A 1 276 ? -4.984 -15.348 18.014 1.00 82.19 276 GLY A C 1
ATOM 2218 O O . GLY A 1 276 ? -4.002 -15.365 18.754 1.00 82.19 276 GLY A O 1
ATOM 2219 N N . ASP A 1 277 ? -4.931 -15.609 16.709 1.00 80.69 277 ASP A N 1
ATOM 2220 C CA . ASP A 1 277 ? -3.687 -15.623 15.929 1.00 80.69 277 ASP A CA 1
ATOM 2221 C C . ASP A 1 277 ? -3.248 -14.181 15.625 1.00 80.69 277 ASP A C 1
ATOM 2223 O O . ASP A 1 277 ? -3.215 -13.751 14.471 1.00 80.69 277 ASP A O 1
ATOM 2227 N N . TYR A 1 278 ? -2.992 -13.397 16.678 1.00 82.62 278 TYR A N 1
ATOM 2228 C CA . TYR A 1 278 ? -2.422 -12.061 16.540 1.00 82.62 278 TYR A CA 1
ATOM 2229 C C . TYR A 1 278 ? -0.973 -12.226 16.088 1.00 82.62 278 TYR A C 1
ATOM 2231 O O . TYR A 1 278 ? -0.105 -12.658 16.850 1.00 82.62 278 TYR A O 1
ATOM 2239 N N . VAL A 1 279 ? -0.707 -11.941 14.818 1.00 65.94 279 VAL A N 1
ATOM 2240 C CA . VAL A 1 279 ? 0.636 -12.106 14.271 1.00 65.94 279 VAL A CA 1
ATOM 2241 C C . VAL A 1 279 ? 1.500 -10.958 14.758 1.00 65.94 279 VAL A C 1
ATOM 2243 O O . VAL A 1 279 ? 1.193 -9.797 14.502 1.00 65.94 279 VAL A O 1
ATOM 2246 N N . SER A 1 280 ? 2.626 -11.282 15.397 1.00 74.12 280 SER A N 1
ATOM 2247 C CA . SER A 1 280 ? 3.724 -10.326 15.517 1.00 74.12 280 SER A CA 1
ATOM 2248 C C . SER A 1 280 ? 4.278 -10.095 14.115 1.00 74.12 280 SER A C 1
ATOM 2250 O O . SER A 1 280 ? 4.977 -10.942 13.558 1.00 74.12 280 SER A O 1
ATOM 2252 N N . THR A 1 281 ? 3.885 -8.985 13.500 1.00 76.81 281 THR A N 1
ATOM 2253 C CA . THR A 1 281 ? 4.269 -8.663 12.121 1.00 76.81 281 THR A CA 1
ATOM 2254 C C . THR A 1 281 ? 5.694 -8.111 12.040 1.00 76.81 281 THR A C 1
ATOM 2256 O O . THR A 1 281 ? 6.245 -8.018 10.950 1.00 76.81 281 THR A O 1
ATOM 2259 N N . GLY A 1 282 ? 6.301 -7.755 13.180 1.00 85.38 282 GLY A N 1
ATOM 2260 C CA . GLY A 1 282 ? 7.538 -6.971 13.234 1.00 85.38 282 GLY A CA 1
ATOM 2261 C C . GLY A 1 282 ? 7.336 -5.493 12.879 1.00 85.38 282 GLY A C 1
ATOM 2262 O O . GLY A 1 282 ? 8.308 -4.742 12.863 1.00 85.38 282 GLY A O 1
ATOM 2263 N N . TYR A 1 283 ? 6.092 -5.081 12.618 1.00 89.25 283 TYR A N 1
ATOM 2264 C CA . TYR A 1 283 ? 5.702 -3.719 12.269 1.00 89.25 283 TYR A CA 1
ATOM 2265 C C . TYR A 1 283 ? 4.809 -3.122 13.350 1.00 89.25 283 TYR A C 1
ATOM 2267 O O . TYR A 1 283 ? 4.060 -3.836 14.021 1.00 89.25 283 TYR A O 1
ATOM 2275 N N . SER A 1 284 ? 4.873 -1.802 13.486 1.00 90.38 284 SER A N 1
ATOM 2276 C CA . SER A 1 284 ? 3.970 -1.051 14.348 1.00 90.38 284 SER A CA 1
ATOM 2277 C C . SER A 1 284 ? 2.583 -1.005 13.722 1.00 90.38 284 SER A C 1
ATOM 2279 O O . SER A 1 284 ? 2.444 -0.884 12.501 1.00 90.38 284 SER A O 1
ATOM 2281 N N . ILE A 1 285 ? 1.553 -1.060 14.562 1.00 92.44 285 ILE A N 1
ATOM 2282 C CA . ILE A 1 285 ? 0.186 -0.778 14.136 1.00 92.44 285 ILE A CA 1
ATOM 2283 C C . ILE A 1 285 ? -0.010 0.734 14.233 1.00 92.44 285 ILE A C 1
ATOM 2285 O O . ILE A 1 285 ? 0.237 1.304 15.289 1.00 92.44 285 ILE A O 1
ATOM 2289 N N . ASN A 1 286 ? -0.432 1.391 13.156 1.00 88.50 286 ASN A N 1
ATOM 2290 C CA . ASN A 1 286 ? -0.690 2.842 13.134 1.00 88.50 286 ASN A CA 1
ATOM 2291 C C . ASN A 1 286 ? -2.153 3.193 12.848 1.00 88.50 286 ASN A C 1
ATOM 2293 O O . ASN A 1 286 ? -2.511 4.360 12.748 1.00 88.50 286 ASN A O 1
ATOM 2297 N N . ASN A 1 287 ? -3.004 2.188 12.652 1.00 88.75 287 ASN A N 1
ATOM 2298 C CA . ASN A 1 287 ? -4.419 2.395 12.400 1.00 88.75 287 ASN A CA 1
ATOM 2299 C C . ASN A 1 287 ? -5.205 1.161 12.839 1.00 88.75 287 ASN A C 1
ATOM 2301 O O . ASN A 1 287 ? -4.768 0.039 12.585 1.00 88.75 287 ASN A O 1
ATOM 2305 N N . ILE A 1 288 ? -6.372 1.366 13.443 1.00 91.38 288 ILE A N 1
ATOM 2306 C CA . ILE A 1 288 ? -7.313 0.308 13.810 1.00 91.38 288 ILE A CA 1
ATOM 2307 C C . ILE A 1 288 ? -8.687 0.718 13.303 1.00 91.38 288 ILE A C 1
ATOM 2309 O O . ILE A 1 288 ? -9.190 1.781 13.655 1.00 91.38 288 ILE A O 1
ATOM 2313 N N . ASN A 1 289 ? -9.310 -0.139 12.500 1.00 92.25 289 ASN A N 1
ATOM 2314 C CA . ASN A 1 289 ? -10.661 0.078 11.998 1.00 92.25 289 ASN A CA 1
ATOM 2315 C C . ASN A 1 289 ? -11.448 -1.225 11.911 1.00 92.25 289 ASN A C 1
ATOM 2317 O O . ASN A 1 289 ? -10.885 -2.311 11.800 1.00 92.25 289 ASN A O 1
ATOM 2321 N N . LEU A 1 290 ? -12.774 -1.101 11.906 1.00 95.06 290 LEU A N 1
ATOM 2322 C CA . LEU A 1 290 ? -13.661 -2.191 11.520 1.00 95.06 290 LEU A CA 1
ATOM 2323 C C . LEU A 1 290 ? -14.128 -1.969 10.089 1.00 95.06 290 LEU A C 1
ATOM 2325 O O . LEU A 1 290 ? -14.726 -0.940 9.776 1.00 95.06 290 LEU A O 1
ATOM 2329 N N . VAL A 1 291 ? -13.868 -2.950 9.236 1.00 96.19 291 VAL A N 1
ATOM 2330 C CA . VAL A 1 291 ? -14.186 -2.902 7.811 1.00 96.19 291 VAL A CA 1
ATOM 2331 C C . VAL A 1 291 ? -15.195 -3.980 7.443 1.00 96.19 291 VAL A C 1
ATOM 2333 O O . VAL A 1 291 ? -15.373 -4.969 8.160 1.00 96.19 291 VAL A O 1
ATOM 2336 N N . LYS A 1 292 ? -15.871 -3.786 6.313 1.00 97.19 292 LYS A N 1
ATOM 2337 C CA . LYS A 1 292 ? -16.706 -4.812 5.693 1.00 97.19 292 LYS A CA 1
ATOM 2338 C C . LYS A 1 292 ? -16.019 -5.340 4.451 1.00 97.19 292 LYS A C 1
ATOM 2340 O O . LYS A 1 292 ? -15.366 -4.585 3.738 1.00 97.19 292 LYS A O 1
ATOM 2345 N N . LEU A 1 293 ? -16.188 -6.630 4.220 1.00 97.75 293 LEU A N 1
ATOM 2346 C CA . LEU A 1 293 ? -15.702 -7.313 3.036 1.00 97.75 293 LEU A CA 1
ATOM 2347 C C . LEU A 1 293 ? -16.891 -7.681 2.152 1.00 97.75 293 LEU A C 1
ATOM 2349 O O . LEU A 1 293 ? -17.935 -8.078 2.676 1.00 97.75 293 LEU A O 1
ATOM 2353 N N . ASP A 1 294 ? -16.733 -7.539 0.839 1.00 96.94 294 ASP A N 1
ATOM 2354 C CA . ASP A 1 294 ? -17.819 -7.747 -0.113 1.00 96.94 294 ASP A CA 1
ATOM 2355 C C . ASP A 1 294 ? -18.434 -9.148 0.030 1.00 96.94 294 ASP A C 1
ATOM 2357 O O . ASP A 1 294 ? -17.744 -10.161 0.171 1.00 96.94 294 ASP A O 1
ATOM 2361 N N . ASN A 1 295 ? -19.766 -9.199 0.005 1.00 95.19 295 ASN A N 1
ATOM 2362 C CA . ASN A 1 295 ? -20.571 -10.412 0.151 1.00 95.19 295 ASN A CA 1
ATOM 2363 C C . ASN A 1 295 ? -20.341 -11.224 1.443 1.00 95.19 295 ASN A C 1
ATOM 2365 O O . ASN A 1 295 ? -20.807 -12.367 1.533 1.00 95.19 295 ASN A O 1
ATOM 2369 N N . LEU A 1 296 ? -19.687 -10.656 2.460 1.00 96.62 296 LEU A N 1
ATOM 2370 C CA . LEU A 1 296 ? -19.495 -11.300 3.756 1.00 96.62 296 LEU A CA 1
ATOM 2371 C C . LEU A 1 296 ? -20.335 -10.613 4.847 1.00 96.62 296 LEU A C 1
ATOM 2373 O O . LEU A 1 296 ? -20.397 -9.387 4.914 1.00 96.62 296 LEU A O 1
ATOM 2377 N N . PRO A 1 297 ? -21.025 -11.386 5.710 1.00 95.50 297 PRO A N 1
ATOM 2378 C CA . PRO A 1 297 ? -21.964 -10.815 6.677 1.00 95.50 297 PRO A CA 1
ATOM 2379 C C . PRO A 1 297 ? -21.281 -10.130 7.869 1.00 95.50 297 PRO A C 1
ATOM 2381 O O . PRO A 1 297 ? -21.894 -9.272 8.504 1.00 95.50 297 PRO A O 1
ATOM 2384 N N . ASN A 1 298 ? -20.042 -10.517 8.171 1.00 97.56 298 ASN A N 1
ATOM 2385 C CA . ASN A 1 298 ? -19.324 -10.119 9.376 1.00 97.56 298 ASN A CA 1
ATOM 2386 C C . ASN A 1 298 ? -18.585 -8.787 9.182 1.00 97.56 298 ASN A C 1
ATOM 2388 O O . ASN A 1 298 ? -18.386 -8.310 8.062 1.00 97.56 298 ASN A O 1
ATOM 2392 N N . LYS A 1 299 ? -18.147 -8.196 10.295 1.00 97.31 299 LYS A N 1
ATOM 2393 C CA . LYS A 1 299 ? -17.166 -7.106 10.300 1.00 97.31 299 LYS A CA 1
ATOM 2394 C C . LYS A 1 299 ? -15.789 -7.660 10.634 1.00 97.31 299 LYS A C 1
ATOM 2396 O O . LYS A 1 299 ? -15.647 -8.637 11.366 1.00 97.31 299 LYS A O 1
ATOM 2401 N N . TYR A 1 300 ? -14.773 -7.007 10.093 1.00 97.50 300 TYR A N 1
ATOM 2402 C CA . TYR A 1 300 ? -13.398 -7.472 10.144 1.00 97.50 300 TYR A CA 1
ATOM 2403 C C . TYR A 1 300 ? -12.514 -6.403 10.763 1.00 97.50 300 TYR A C 1
ATOM 2405 O O . TYR A 1 300 ? -12.655 -5.220 10.457 1.00 97.50 300 TYR A O 1
ATOM 2413 N N . LEU A 1 301 ? -11.613 -6.822 11.646 1.00 97.31 301 LEU A N 1
ATOM 2414 C CA . LEU A 1 301 ? -10.657 -5.929 12.281 1.00 97.31 301 LEU A CA 1
ATOM 2415 C C . LEU A 1 301 ? -9.490 -5.700 11.325 1.00 97.31 301 LEU A C 1
ATOM 2417 O O . LEU A 1 301 ? -8.711 -6.612 11.048 1.00 97.31 301 LEU A O 1
ATOM 2421 N N . TYR A 1 302 ? -9.398 -4.478 10.823 1.00 96.56 302 TYR A N 1
ATOM 2422 C CA . TYR A 1 302 ? -8.287 -3.975 10.037 1.00 96.56 302 TYR A CA 1
ATOM 2423 C C . TYR A 1 302 ? -7.275 -3.313 10.966 1.00 96.56 302 TYR A C 1
ATOM 2425 O O . TYR A 1 302 ? -7.622 -2.380 11.695 1.00 96.56 302 TYR A O 1
ATOM 2433 N N . CYS A 1 303 ? -6.021 -3.743 10.878 1.00 95.31 303 CYS A N 1
ATOM 2434 C CA . CYS A 1 303 ? -4.900 -3.054 11.498 1.00 95.31 303 CYS A CA 1
ATOM 2435 C C . CYS A 1 303 ? -3.938 -2.583 10.404 1.00 95.31 303 CYS A C 1
ATOM 2437 O O . CYS A 1 303 ? -3.358 -3.408 9.696 1.00 95.31 303 CYS A O 1
ATOM 2439 N N . GLY A 1 304 ? -3.761 -1.268 10.277 1.00 93.12 304 GLY A N 1
ATOM 2440 C CA . GLY A 1 304 ? -2.746 -0.675 9.408 1.00 93.12 304 GLY A CA 1
ATOM 2441 C C . GLY A 1 304 ? -1.355 -0.913 9.986 1.00 93.12 304 GLY A C 1
ATOM 2442 O O . GLY A 1 304 ? -1.160 -0.778 11.192 1.00 93.12 304 GLY A O 1
ATOM 2443 N N . LEU A 1 305 ? -0.409 -1.300 9.134 1.00 92.69 305 LEU A N 1
ATOM 2444 C CA . LEU A 1 305 ? 0.962 -1.641 9.500 1.00 92.69 305 LEU A CA 1
ATOM 2445 C C . LEU A 1 305 ? 1.947 -0.632 8.919 1.00 92.69 305 LEU A C 1
ATOM 2447 O O . LEU A 1 305 ? 1.838 -0.239 7.755 1.00 92.69 305 LEU A O 1
ATOM 2451 N N . THR A 1 306 ? 2.958 -0.277 9.707 1.00 88.00 306 THR A N 1
ATOM 2452 C CA . THR A 1 306 ? 4.054 0.592 9.277 1.00 88.00 306 THR A CA 1
ATOM 2453 C C . THR A 1 306 ? 5.357 0.288 10.016 1.00 88.00 306 THR A C 1
ATOM 2455 O O . THR A 1 306 ? 5.367 -0.287 11.102 1.00 88.00 306 THR A O 1
ATOM 2458 N N . ASN A 1 307 ? 6.484 0.698 9.437 1.00 85.75 307 ASN A N 1
ATOM 2459 C CA . ASN A 1 307 ? 7.777 0.765 10.124 1.00 85.75 307 ASN A CA 1
ATOM 2460 C C . ASN A 1 307 ? 8.121 2.179 10.621 1.00 85.75 307 ASN A C 1
ATOM 2462 O O . ASN A 1 307 ? 9.263 2.419 11.004 1.00 85.75 307 ASN A O 1
ATOM 2466 N N . GLY A 1 308 ? 7.172 3.115 10.542 1.00 79.81 308 GLY A N 1
ATOM 2467 C CA . GLY A 1 308 ? 7.376 4.516 10.903 1.00 79.81 308 GLY A CA 1
ATOM 2468 C C . GLY A 1 308 ? 8.154 5.339 9.882 1.00 79.81 308 GLY A C 1
ATOM 2469 O O . GLY A 1 308 ? 8.641 6.413 10.209 1.00 79.81 308 GLY A O 1
ATOM 2470 N N . VAL A 1 309 ? 8.300 4.826 8.659 1.00 79.75 309 VAL A N 1
ATOM 2471 C CA . VAL A 1 309 ? 8.940 5.523 7.540 1.00 79.75 309 VAL A CA 1
ATOM 2472 C C . VAL A 1 309 ? 7.947 5.534 6.372 1.00 79.75 309 VAL A C 1
ATOM 2474 O O . VAL A 1 309 ? 6.918 6.199 6.440 1.00 79.75 309 VAL A O 1
ATOM 2477 N N . ASN A 1 310 ? 8.208 4.765 5.314 1.00 73.06 310 ASN A N 1
ATOM 2478 C CA . ASN A 1 310 ? 7.400 4.774 4.096 1.00 73.06 310 ASN A CA 1
ATOM 2479 C C . ASN A 1 310 ? 6.566 3.495 3.918 1.00 73.06 310 ASN A C 1
ATOM 2481 O O . ASN A 1 310 ? 5.792 3.415 2.970 1.00 73.06 310 ASN A O 1
ATOM 2485 N N . ILE A 1 311 ? 6.704 2.498 4.803 1.00 82.19 311 ILE A N 1
ATOM 2486 C CA . ILE A 1 311 ? 5.939 1.254 4.673 1.00 82.19 311 ILE A CA 1
ATOM 2487 C C . ILE A 1 311 ? 4.493 1.501 5.075 1.00 82.19 311 ILE A C 1
ATOM 2489 O O . ILE A 1 311 ? 4.220 1.955 6.191 1.00 82.19 311 ILE A O 1
ATOM 2493 N N . GLN A 1 312 ? 3.587 1.109 4.185 1.00 86.75 312 GLN A N 1
ATOM 2494 C CA . GLN A 1 312 ? 2.166 0.971 4.466 1.00 86.75 312 GLN A CA 1
ATOM 2495 C C . GLN A 1 312 ? 1.724 -0.438 4.087 1.00 86.75 312 GLN A C 1
ATOM 2497 O O . GLN A 1 312 ? 1.919 -0.884 2.955 1.00 86.75 312 GLN A O 1
ATOM 2502 N N . GLY A 1 313 ? 1.144 -1.136 5.053 1.00 93.75 313 GLY A N 1
ATOM 2503 C CA . GLY A 1 313 ? 0.487 -2.410 4.831 1.00 93.75 313 GLY A CA 1
ATOM 2504 C C . GLY A 1 313 ? -0.678 -2.610 5.779 1.00 93.75 313 GLY A C 1
ATOM 2505 O O . GLY A 1 313 ? -1.121 -1.675 6.448 1.00 93.75 313 GLY A O 1
ATOM 2506 N N . PHE A 1 314 ? -1.166 -3.839 5.860 1.00 95.12 314 PHE A N 1
ATOM 2507 C CA . PHE A 1 314 ? -2.253 -4.186 6.754 1.00 95.12 314 PHE A CA 1
ATOM 2508 C C . PHE A 1 314 ? -2.212 -5.646 7.192 1.00 95.12 314 PHE A C 1
ATOM 2510 O O . PHE A 1 314 ? -1.658 -6.524 6.527 1.00 95.12 314 PHE A O 1
ATOM 2517 N N . VAL A 1 315 ? -2.887 -5.911 8.302 1.00 96.31 315 VAL A N 1
ATOM 2518 C CA . VAL A 1 315 ? -3.356 -7.242 8.669 1.00 96.31 315 VAL A CA 1
ATOM 2519 C C . VAL A 1 315 ? -4.857 -7.183 8.912 1.00 96.31 315 VAL A C 1
ATOM 2521 O O . VAL A 1 315 ? -5.372 -6.220 9.481 1.00 96.31 315 VAL A O 1
ATOM 2524 N N . LEU A 1 316 ? -5.559 -8.206 8.433 1.00 97.06 316 LEU A N 1
ATOM 2525 C CA . LEU A 1 316 ? -7.003 -8.314 8.534 1.00 97.06 316 LEU A CA 1
ATOM 2526 C C . LEU A 1 316 ? -7.380 -9.545 9.352 1.00 97.06 316 LEU A C 1
ATOM 2528 O O . LEU A 1 316 ? -6.934 -10.659 9.059 1.00 97.06 316 LEU A O 1
ATOM 2532 N N . TYR A 1 317 ? -8.238 -9.345 10.346 1.00 97.31 317 TYR A N 1
ATOM 2533 C CA . TYR A 1 317 ? -8.702 -10.396 11.239 1.00 97.31 317 TYR A CA 1
ATOM 2534 C C . TYR A 1 317 ? -10.220 -10.564 11.180 1.00 97.31 317 TYR A C 1
ATOM 2536 O O . TYR A 1 317 ? -10.974 -9.591 11.130 1.00 97.31 317 TYR A O 1
ATOM 2544 N N . GLY A 1 318 ? -10.668 -11.816 11.223 1.00 96.25 318 GLY A N 1
ATOM 2545 C CA . GLY A 1 318 ? -12.062 -12.185 11.446 1.00 96.25 318 GLY A CA 1
ATOM 2546 C C . GLY A 1 318 ? -12.269 -12.784 12.834 1.00 96.25 318 GLY A C 1
ATOM 2547 O O . GLY A 1 318 ? -11.316 -13.201 13.494 1.00 96.25 318 GLY A O 1
ATOM 2548 N N . LEU A 1 319 ? -13.529 -12.859 13.255 1.00 96.75 319 LEU A N 1
ATOM 2549 C CA . LEU A 1 319 ? -13.952 -13.533 14.479 1.00 96.75 319 LEU A CA 1
ATOM 2550 C C . LEU A 1 319 ? -14.852 -14.722 14.134 1.00 96.75 319 LEU A C 1
ATOM 2552 O O . LEU A 1 319 ? -15.750 -14.613 13.296 1.00 96.75 319 LEU A O 1
ATOM 2556 N N . LYS A 1 320 ? -14.581 -15.874 14.752 1.00 94.12 320 LYS A N 1
ATOM 2557 C CA . LYS A 1 320 ? -15.424 -17.065 14.657 1.00 94.12 320 LYS A CA 1
ATOM 2558 C C . LYS A 1 320 ? -15.258 -17.950 15.885 1.00 94.12 320 LYS A C 1
ATOM 2560 O O . LYS A 1 320 ? -14.135 -18.275 16.257 1.00 94.12 320 LYS A O 1
ATOM 2565 N N . ASP A 1 321 ? -16.369 -18.396 16.468 1.00 93.38 321 ASP A N 1
ATOM 2566 C CA . ASP A 1 321 ? -16.383 -19.315 17.615 1.00 93.38 321 ASP A CA 1
ATOM 2567 C C . ASP A 1 321 ? -15.522 -18.808 18.799 1.00 93.38 321 ASP A C 1
ATOM 2569 O O . ASP A 1 321 ? -14.714 -19.560 19.352 1.00 93.38 321 ASP A O 1
ATOM 2573 N N . ASP A 1 322 ? -15.670 -17.527 19.173 1.00 93.56 322 ASP A N 1
ATOM 2574 C CA . ASP A 1 322 ? -14.856 -16.825 20.190 1.00 93.56 322 ASP A CA 1
ATOM 2575 C C . ASP A 1 322 ? -13.344 -16.761 19.874 1.00 93.56 322 ASP A C 1
ATOM 2577 O O . ASP A 1 322 ? -12.530 -16.548 20.780 1.00 93.56 322 ASP A O 1
ATOM 2581 N N . LYS A 1 323 ? -12.943 -16.975 18.614 1.00 95.81 323 LYS A N 1
ATOM 2582 C CA . LYS A 1 323 ? -11.537 -16.962 18.197 1.00 95.81 323 LYS A CA 1
ATOM 2583 C C . LYS A 1 323 ? -11.273 -15.990 17.065 1.00 95.81 323 LYS A C 1
ATOM 2585 O O . LYS A 1 323 ? -11.908 -16.052 16.010 1.00 95.81 323 LYS A O 1
ATOM 2590 N N . ILE A 1 324 ? -10.277 -15.143 17.277 1.00 96.50 324 ILE A N 1
ATOM 2591 C CA . ILE A 1 324 ? -9.740 -14.267 16.248 1.00 96.50 324 ILE A CA 1
ATOM 2592 C C . ILE A 1 324 ? -8.847 -15.094 15.322 1.00 96.50 324 ILE A C 1
ATOM 2594 O O . ILE A 1 324 ? -7.953 -15.820 15.763 1.00 96.50 324 ILE A O 1
ATOM 2598 N N . TYR A 1 325 ? -9.095 -15.000 14.021 1.00 95.12 325 TYR A N 1
ATOM 2599 C CA . TYR A 1 325 ? -8.289 -15.654 12.999 1.00 95.12 325 TYR A CA 1
ATOM 2600 C C . TYR A 1 325 ? -7.829 -14.633 11.968 1.00 95.12 325 TYR A C 1
ATOM 2602 O O . TYR A 1 325 ? -8.561 -13.715 11.598 1.00 95.12 325 TYR A O 1
ATOM 2610 N N . LYS A 1 326 ? -6.599 -14.797 11.489 1.00 95.06 326 LYS A N 1
ATOM 2611 C CA . LYS A 1 326 ? -6.057 -13.969 10.418 1.00 95.06 326 LYS A CA 1
ATOM 2612 C C . LYS A 1 326 ? -6.665 -14.376 9.077 1.00 95.06 326 LYS A C 1
ATOM 2614 O O . LYS A 1 326 ? -6.653 -15.555 8.723 1.00 95.06 326 LYS A O 1
ATOM 2619 N N . ILE A 1 327 ? -7.153 -13.390 8.336 1.00 95.12 327 ILE A N 1
ATOM 2620 C CA . ILE A 1 327 ? -7.639 -13.550 6.961 1.00 95.12 327 ILE A CA 1
ATOM 2621 C C . ILE A 1 327 ? -6.480 -13.368 5.997 1.00 95.12 327 ILE A C 1
ATOM 2623 O O . ILE A 1 327 ? -6.189 -14.262 5.207 1.00 95.12 327 ILE A O 1
ATOM 2627 N N . ASP A 1 328 ? -5.793 -12.232 6.105 1.00 95.62 328 ASP A N 1
ATOM 2628 C CA . ASP A 1 328 ? -4.608 -11.937 5.310 1.00 95.62 328 ASP A CA 1
ATOM 2629 C C . ASP A 1 328 ? -3.697 -10.942 6.039 1.00 95.62 328 ASP A C 1
ATOM 2631 O O . ASP A 1 328 ? -4.120 -10.242 6.961 1.00 95.62 328 ASP A O 1
ATOM 2635 N N . CYS A 1 329 ? -2.432 -10.904 5.640 1.00 94.44 329 CYS A N 1
ATOM 2636 C CA . CYS A 1 329 ? -1.446 -9.934 6.091 1.00 94.44 329 CYS A CA 1
ATOM 2637 C C . CYS A 1 329 ? -0.570 -9.564 4.903 1.00 94.44 329 CYS A C 1
ATOM 2639 O O . CYS A 1 329 ? 0.177 -10.401 4.394 1.00 94.44 329 CYS A O 1
ATOM 2641 N N . CYS A 1 330 ? -0.624 -8.299 4.504 1.00 92.50 330 CYS A N 1
ATOM 2642 C CA . CYS A 1 330 ? 0.139 -7.783 3.385 1.00 92.50 330 CYS A CA 1
ATOM 2643 C C . CYS A 1 330 ? 0.962 -6.588 3.856 1.00 92.50 330 CYS A C 1
ATOM 2645 O O . CYS A 1 330 ? 0.424 -5.594 4.336 1.00 92.50 330 CYS A O 1
ATOM 2647 N N . VAL A 1 331 ? 2.280 -6.721 3.773 1.00 91.00 331 VAL A N 1
ATOM 2648 C CA . VAL A 1 331 ? 3.229 -5.655 4.083 1.00 91.00 331 VAL A CA 1
ATOM 2649 C C . VAL A 1 331 ? 4.435 -5.797 3.165 1.00 91.00 331 VAL A C 1
ATOM 2651 O O . VAL A 1 331 ? 4.770 -6.905 2.729 1.00 91.00 331 VAL A O 1
ATOM 2654 N N . CYS A 1 332 ? 5.090 -4.688 2.826 1.00 84.81 332 CYS A N 1
ATOM 2655 C CA . CYS A 1 332 ? 6.322 -4.713 2.052 1.00 84.81 332 CYS A CA 1
ATOM 2656 C C . CYS A 1 332 ? 7.546 -4.919 2.958 1.00 84.81 332 CYS A C 1
ATOM 2658 O O . CYS A 1 332 ? 7.876 -4.008 3.716 1.00 84.81 332 CYS A O 1
ATOM 2660 N N . PRO A 1 333 ? 8.273 -6.051 2.871 1.00 75.38 333 PRO A N 1
ATOM 2661 C CA . PRO A 1 333 ? 9.443 -6.273 3.716 1.00 75.38 333 PRO A CA 1
ATOM 2662 C C . PRO A 1 333 ? 10.590 -5.297 3.447 1.00 75.38 333 PRO A C 1
ATOM 2664 O O . PRO A 1 333 ? 11.356 -4.987 4.355 1.00 75.38 333 PRO A O 1
ATOM 2667 N N . SER A 1 334 ? 10.715 -4.826 2.203 1.00 78.62 334 SER A N 1
ATOM 2668 C CA . SER A 1 334 ? 11.855 -4.036 1.729 1.00 78.62 334 SER A CA 1
ATOM 2669 C C . SER A 1 334 ? 11.802 -2.563 2.131 1.00 78.62 334 SER A C 1
ATOM 2671 O O . SER A 1 334 ? 12.813 -1.877 2.014 1.00 78.62 334 SER A O 1
ATOM 2673 N N . GLY A 1 335 ? 10.662 -2.057 2.609 1.00 77.56 335 GLY A N 1
ATOM 2674 C CA . GLY A 1 335 ? 10.513 -0.621 2.851 1.00 77.56 335 GLY A CA 1
ATOM 2675 C C . GLY A 1 335 ? 9.762 0.143 1.771 1.00 77.56 335 GLY A C 1
ATOM 2676 O O . GLY A 1 335 ? 9.327 1.261 2.040 1.00 77.56 335 GLY A O 1
ATOM 2677 N N . ASP A 1 336 ? 9.627 -0.436 0.578 1.00 80.94 336 ASP A N 1
ATOM 2678 C CA . ASP A 1 336 ? 9.244 0.306 -0.619 1.00 80.94 336 ASP A CA 1
ATOM 2679 C C . ASP A 1 336 ? 8.000 -0.283 -1.287 1.00 80.94 336 ASP A C 1
ATOM 2681 O O . ASP A 1 336 ? 7.998 -1.393 -1.829 1.00 80.94 336 ASP A O 1
ATOM 2685 N N . GLY A 1 337 ? 6.905 0.462 -1.193 1.00 83.56 337 GLY A N 1
ATOM 2686 C CA . GLY A 1 337 ? 5.608 0.058 -1.700 1.00 83.56 337 GLY A CA 1
ATOM 2687 C C . GLY A 1 337 ? 4.467 0.371 -0.745 1.00 83.56 337 GLY A C 1
ATOM 2688 O O . GLY A 1 337 ? 4.652 0.881 0.359 1.00 83.56 337 GLY A O 1
ATOM 2689 N N . GLU A 1 338 ? 3.269 0.024 -1.192 1.00 88.69 338 GLU A N 1
ATOM 2690 C CA . GLU A 1 338 ? 2.023 0.262 -0.474 1.00 88.69 338 GLU A CA 1
ATOM 2691 C C . GLU A 1 338 ? 1.094 -0.937 -0.663 1.00 88.69 338 GLU A C 1
ATOM 2693 O O . GLU A 1 338 ? 0.885 -1.373 -1.797 1.00 88.69 338 GLU A O 1
ATOM 2698 N N . ASP A 1 339 ? 0.517 -1.440 0.429 1.00 93.62 339 ASP A N 1
ATOM 2699 C CA . ASP A 1 339 ? -0.563 -2.426 0.391 1.00 93.62 339 ASP A CA 1
ATOM 2700 C C . ASP A 1 339 ? -1.844 -1.824 0.969 1.00 93.62 339 ASP A C 1
ATOM 2702 O O . ASP A 1 339 ? -1.876 -1.410 2.128 1.00 93.62 339 ASP A O 1
ATOM 2706 N N . VAL A 1 340 ? -2.907 -1.790 0.166 1.00 92.06 340 VAL A N 1
ATOM 2707 C CA . VAL A 1 340 ? -4.189 -1.171 0.535 1.00 92.06 340 VAL A CA 1
ATOM 2708 C C . VAL A 1 340 ? -5.366 -2.041 0.145 1.00 92.06 340 VAL A C 1
ATOM 2710 O O . VAL A 1 340 ? -5.405 -2.573 -0.964 1.00 92.06 340 VAL A O 1
ATOM 2713 N N . LEU A 1 341 ? -6.353 -2.138 1.038 1.00 95.50 341 LEU A N 1
ATOM 2714 C CA . LEU A 1 341 ? -7.670 -2.661 0.684 1.00 95.50 341 LEU A CA 1
ATOM 2715 C C . LEU A 1 341 ? -8.326 -1.756 -0.370 1.00 95.50 341 LEU A C 1
ATOM 2717 O O . LEU A 1 341 ? -8.176 -0.533 -0.331 1.00 95.50 341 LEU A O 1
ATOM 2721 N N . VAL A 1 342 ? -9.051 -2.363 -1.306 1.00 93.50 342 VAL A N 1
ATOM 2722 C CA . VAL A 1 342 ? -9.718 -1.677 -2.417 1.00 93.50 342 VAL A CA 1
ATOM 2723 C C . VAL A 1 342 ? -11.204 -2.028 -2.405 1.00 93.50 342 VAL A C 1
ATOM 2725 O O . VAL A 1 342 ? -11.576 -3.170 -2.144 1.00 93.50 342 VAL A O 1
ATOM 2728 N N . ASP A 1 343 ? -12.026 -1.000 -2.593 1.00 92.50 343 ASP A N 1
ATOM 2729 C CA . ASP A 1 343 ? -13.469 -1.066 -2.825 1.00 92.50 343 ASP A CA 1
ATOM 2730 C C . ASP A 1 343 ? -13.672 -0.582 -4.269 1.00 92.50 343 ASP A C 1
ATOM 2732 O O . ASP A 1 343 ? -13.817 0.618 -4.520 1.00 92.50 343 ASP A O 1
ATOM 2736 N N . GLU A 1 344 ? -13.506 -1.489 -5.243 1.00 89.31 344 GLU A N 1
ATOM 2737 C CA . GLU A 1 344 ? -13.548 -1.144 -6.671 1.00 89.31 344 GLU A CA 1
ATOM 2738 C C . GLU A 1 344 ? -14.954 -0.682 -7.094 1.00 89.31 344 GLU A C 1
ATOM 2740 O O . GLU A 1 344 ? -15.088 0.132 -8.014 1.00 89.31 344 GLU A O 1
ATOM 2745 N N . ASN A 1 345 ? -16.004 -1.186 -6.436 1.00 91.56 345 ASN A N 1
ATOM 2746 C CA . ASN A 1 345 ? -17.398 -0.890 -6.772 1.00 91.56 345 ASN A CA 1
ATOM 2747 C C . ASN A 1 345 ? -18.010 0.304 -5.997 1.00 91.56 345 ASN A C 1
ATOM 2749 O O . ASN A 1 345 ? -19.105 0.754 -6.354 1.00 91.56 345 ASN A O 1
ATOM 2753 N N . GLN A 1 346 ? -17.286 0.840 -5.008 1.00 88.12 346 GLN A N 1
ATOM 2754 C CA . GLN A 1 346 ? -17.651 1.972 -4.150 1.00 88.12 346 GLN A CA 1
ATOM 2755 C C . GLN A 1 346 ? -18.927 1.757 -3.317 1.00 88.12 346 GLN A C 1
ATOM 2757 O O . GLN A 1 346 ? -19.685 2.703 -3.067 1.00 88.12 346 GLN A O 1
ATOM 2762 N N . ASP A 1 347 ? -19.202 0.525 -2.889 1.00 89.31 347 ASP A N 1
ATOM 2763 C CA . ASP A 1 347 ? -20.377 0.200 -2.072 1.00 89.31 347 ASP A CA 1
ATOM 2764 C C . ASP A 1 347 ? -20.130 0.299 -0.552 1.00 89.31 347 ASP A C 1
ATOM 2766 O O . ASP A 1 347 ? -21.062 0.151 0.251 1.00 89.31 347 ASP A O 1
ATOM 2770 N N . GLY A 1 348 ? -18.899 0.636 -0.153 1.00 85.50 348 GLY A N 1
ATOM 2771 C CA . GLY A 1 348 ? -18.457 0.721 1.234 1.00 85.50 348 GLY A CA 1
ATOM 2772 C C . GLY A 1 348 ? -17.977 -0.614 1.809 1.00 85.50 348 GLY A C 1
ATOM 2773 O O . GLY A 1 348 ? -17.799 -0.714 3.029 1.00 85.50 348 GLY A O 1
ATOM 2774 N N . GLN A 1 349 ? -17.799 -1.637 0.973 1.00 95.50 349 GLN A N 1
ATOM 2775 C CA . GLN A 1 349 ? -17.224 -2.931 1.324 1.00 95.50 349 GLN A CA 1
ATOM 2776 C C . GLN A 1 349 ? -16.017 -3.208 0.431 1.00 95.50 349 GLN A C 1
ATOM 2778 O O . GLN A 1 349 ? -16.041 -2.978 -0.770 1.00 95.50 349 GLN A O 1
ATOM 2783 N N . TYR A 1 350 ? -14.949 -3.739 1.017 1.00 96.81 350 TYR A N 1
ATOM 2784 C CA . TYR A 1 350 ? -13.748 -4.055 0.258 1.00 96.81 350 TYR A CA 1
ATOM 2785 C C . TYR A 1 350 ? -13.931 -5.364 -0.512 1.00 96.81 350 TYR A C 1
ATOM 2787 O O . TYR A 1 350 ? -14.195 -6.413 0.084 1.00 96.81 350 TYR A O 1
ATOM 2795 N N . ASP A 1 351 ? -13.763 -5.301 -1.827 1.00 97.31 351 ASP A N 1
ATOM 2796 C CA . ASP A 1 351 ? -13.848 -6.428 -2.760 1.00 97.31 351 ASP A CA 1
ATOM 2797 C C . ASP A 1 351 ? -12.464 -6.976 -3.147 1.00 97.31 351 ASP A C 1
ATOM 2799 O O . ASP A 1 351 ? -12.358 -8.029 -3.781 1.00 97.31 351 ASP A O 1
ATOM 2803 N N . GLY A 1 352 ? -11.390 -6.326 -2.695 1.00 97.62 352 GLY A N 1
ATOM 2804 C CA . GLY A 1 352 ? -10.028 -6.754 -2.962 1.00 97.62 352 GLY A CA 1
ATOM 2805 C C . GLY A 1 352 ? -8.967 -5.984 -2.187 1.00 97.62 352 GLY A C 1
ATOM 2806 O O . GLY A 1 352 ? -9.242 -5.226 -1.255 1.00 97.62 352 GLY A O 1
ATOM 2807 N N . TYR A 1 353 ? -7.717 -6.176 -2.592 1.00 97.50 353 TYR A N 1
ATOM 2808 C CA . TYR A 1 353 ? -6.621 -5.291 -2.221 1.00 97.50 353 TYR A CA 1
ATOM 2809 C C . TYR A 1 353 ? -5.611 -5.162 -3.354 1.00 97.50 353 TYR A C 1
ATOM 2811 O O . TYR A 1 353 ? -5.506 -6.011 -4.243 1.00 97.50 353 TYR A O 1
ATOM 2819 N N . LYS A 1 354 ? -4.837 -4.083 -3.302 1.00 96.06 354 LYS A N 1
ATOM 2820 C CA . LYS A 1 354 ? -3.747 -3.800 -4.226 1.00 96.06 354 LYS A CA 1
ATOM 2821 C C . LYS A 1 354 ? -2.435 -3.777 -3.461 1.00 96.06 354 LYS A C 1
ATOM 2823 O O . LYS A 1 354 ? -2.335 -3.138 -2.418 1.00 96.06 354 LYS A O 1
ATOM 2828 N N . LYS A 1 355 ? -1.433 -4.443 -4.023 1.00 95.06 355 LYS A N 1
ATOM 2829 C CA . LYS A 1 355 ? -0.047 -4.440 -3.565 1.00 95.06 355 LYS A CA 1
ATOM 2830 C C . LYS A 1 355 ? 0.819 -3.737 -4.607 1.00 95.06 355 LYS A C 1
ATOM 2832 O O . LYS A 1 355 ? 0.948 -4.234 -5.721 1.00 95.06 355 LYS A O 1
ATOM 2837 N N . SER A 1 356 ? 1.406 -2.603 -4.250 1.00 92.31 356 SER A N 1
ATOM 2838 C CA . SER A 1 356 ? 2.279 -1.792 -5.109 1.00 92.31 356 SER A CA 1
ATOM 2839 C C . SER A 1 356 ? 3.735 -1.990 -4.691 1.00 92.31 356 SER A C 1
ATOM 2841 O O . SER A 1 356 ? 4.044 -1.885 -3.503 1.00 92.31 356 SER A O 1
ATOM 2843 N N . ARG A 1 357 ? 4.642 -2.284 -5.622 1.00 90.62 357 ARG A N 1
ATOM 2844 C CA . ARG A 1 357 ? 6.077 -2.500 -5.356 1.00 90.62 357 ARG A CA 1
ATOM 2845 C C . ARG A 1 357 ? 6.935 -1.751 -6.368 1.00 90.62 357 ARG A C 1
ATOM 2847 O O . ARG A 1 357 ? 6.563 -1.681 -7.533 1.00 90.62 357 ARG A O 1
ATOM 2854 N N . SER A 1 358 ? 8.072 -1.226 -5.921 1.00 88.44 358 SER A N 1
ATOM 2855 C CA . SER A 1 358 ? 9.092 -0.585 -6.766 1.00 88.44 358 SER A CA 1
ATOM 2856 C C . SER A 1 358 ? 10.510 -0.845 -6.233 1.00 88.44 358 SER A C 1
ATOM 2858 O O . SER A 1 358 ? 11.430 -0.040 -6.405 1.00 88.44 358 SER A O 1
ATOM 2860 N N . ASP A 1 359 ? 10.684 -1.986 -5.573 1.00 83.88 359 ASP A N 1
ATOM 2861 C CA . ASP A 1 359 ? 11.895 -2.316 -4.840 1.00 83.88 359 ASP A CA 1
ATOM 2862 C C . ASP A 1 359 ? 12.917 -3.067 -5.706 1.00 83.88 359 ASP A C 1
ATOM 2864 O O . ASP A 1 359 ? 12.736 -3.295 -6.906 1.00 83.88 359 ASP A O 1
ATOM 2868 N N . SER A 1 360 ? 14.034 -3.454 -5.092 1.00 83.56 360 SER A N 1
ATOM 2869 C CA . SER A 1 360 ? 15.077 -4.226 -5.767 1.00 83.56 360 SER A CA 1
ATOM 2870 C C . SER A 1 360 ? 14.582 -5.592 -6.257 1.00 83.56 360 SER A C 1
ATOM 2872 O O . SER A 1 360 ? 15.108 -6.100 -7.248 1.00 83.56 360 SER A O 1
ATOM 2874 N N . TYR A 1 361 ? 13.536 -6.169 -5.649 1.00 84.38 361 TYR A N 1
ATOM 2875 C CA . TYR A 1 361 ? 12.948 -7.432 -6.104 1.00 84.38 361 TYR A CA 1
ATOM 2876 C C . TYR A 1 361 ? 12.160 -7.269 -7.401 1.00 84.38 361 TYR A C 1
ATOM 2878 O O . TYR A 1 361 ? 12.091 -8.215 -8.185 1.00 84.38 361 TYR A O 1
ATOM 2886 N N . THR A 1 362 ? 11.611 -6.080 -7.656 1.00 87.06 362 THR A N 1
ATOM 2887 C CA . THR A 1 362 ? 10.979 -5.741 -8.936 1.00 87.06 362 THR A CA 1
ATOM 2888 C C . THR A 1 362 ? 11.919 -5.031 -9.908 1.00 87.06 362 THR A C 1
ATOM 2890 O O . THR A 1 362 ? 11.452 -4.489 -10.906 1.00 87.06 362 THR A O 1
ATOM 2893 N N . TYR A 1 363 ? 13.233 -5.017 -9.649 1.00 88.94 363 TYR A N 1
ATOM 2894 C CA . TYR A 1 363 ? 14.226 -4.247 -10.415 1.00 88.94 363 TYR A CA 1
ATOM 2895 C C . TYR A 1 363 ? 13.851 -2.768 -10.570 1.00 88.94 363 TYR A C 1
ATOM 2897 O O . TYR A 1 363 ? 14.134 -2.150 -11.597 1.00 88.94 363 TYR A O 1
ATOM 2905 N N . HIS A 1 364 ? 13.181 -2.216 -9.557 1.00 87.94 364 HIS A N 1
ATOM 2906 C CA . HIS A 1 364 ? 12.623 -0.867 -9.552 1.00 87.94 364 HIS A CA 1
ATOM 2907 C C . HIS A 1 364 ? 11.587 -0.587 -10.651 1.00 87.94 364 HIS A C 1
ATOM 2909 O O . HIS A 1 364 ? 11.248 0.570 -10.899 1.00 87.94 364 HIS A O 1
ATOM 2915 N N . TYR A 1 365 ? 11.040 -1.624 -11.294 1.00 91.06 365 TYR A N 1
ATOM 2916 C CA . TYR A 1 365 ? 9.790 -1.480 -12.031 1.00 91.06 365 TYR A CA 1
ATOM 2917 C C . TYR A 1 365 ? 8.656 -1.273 -11.035 1.00 91.06 365 TYR A C 1
ATOM 2919 O O . TYR A 1 365 ? 8.588 -1.967 -10.016 1.00 91.06 365 TYR A O 1
ATOM 2927 N N . HIS A 1 366 ? 7.747 -0.351 -11.349 1.00 90.62 366 HIS A N 1
ATOM 2928 C CA . HIS A 1 366 ? 6.535 -0.181 -10.567 1.00 90.62 366 HIS A CA 1
ATOM 2929 C C . HIS A 1 366 ? 5.539 -1.285 -10.939 1.00 90.62 366 HIS A C 1
ATOM 2931 O O . HIS A 1 366 ? 5.024 -1.335 -12.060 1.00 90.62 366 HIS A O 1
ATOM 2937 N N . VAL A 1 367 ? 5.271 -2.174 -9.986 1.00 94.00 367 VAL A N 1
ATOM 2938 C CA . VAL A 1 367 ? 4.423 -3.356 -10.156 1.00 94.00 367 VAL A CA 1
ATOM 2939 C C . VAL A 1 367 ? 3.226 -3.267 -9.231 1.00 94.00 367 VAL A C 1
ATOM 2941 O O . VAL A 1 367 ? 3.378 -3.094 -8.024 1.00 94.00 367 VAL A O 1
ATOM 2944 N N . ASN A 1 368 ? 2.035 -3.445 -9.792 1.00 94.94 368 ASN A N 1
ATOM 2945 C CA . ASN A 1 368 ? 0.794 -3.553 -9.040 1.00 94.94 368 ASN A CA 1
ATOM 2946 C C . ASN A 1 368 ? 0.258 -4.981 -9.126 1.00 94.94 368 ASN A C 1
ATOM 2948 O O . ASN A 1 368 ? -0.021 -5.477 -10.214 1.00 94.94 368 ASN A O 1
ATOM 2952 N N . TYR A 1 369 ? 0.058 -5.614 -7.979 1.00 95.94 369 TYR A N 1
ATOM 2953 C CA . TYR A 1 369 ? -0.624 -6.894 -7.842 1.00 95.94 369 TYR A CA 1
ATOM 2954 C C . TYR A 1 369 ? -2.033 -6.624 -7.324 1.00 95.94 369 TYR A C 1
ATOM 2956 O O . TYR A 1 369 ? -2.197 -6.004 -6.272 1.00 95.94 369 TYR A O 1
ATOM 2964 N N . TYR A 1 370 ? -3.039 -7.088 -8.050 1.00 96.44 370 TYR A N 1
ATOM 2965 C CA . TYR A 1 370 ? -4.441 -6.918 -7.694 1.00 96.44 370 TYR A CA 1
ATOM 2966 C C . TYR A 1 370 ? -4.993 -8.251 -7.220 1.00 96.44 370 TYR A C 1
ATOM 2968 O O . TYR A 1 370 ? -4.881 -9.258 -7.923 1.00 96.44 370 TYR A O 1
ATOM 2976 N N . TYR A 1 371 ? -5.575 -8.251 -6.030 1.00 97.94 371 TYR A N 1
ATOM 2977 C CA . TYR A 1 371 ? -6.167 -9.426 -5.418 1.00 97.94 371 TYR A CA 1
ATOM 2978 C C . TYR A 1 371 ? -7.660 -9.207 -5.252 1.00 97.94 371 TYR A C 1
ATOM 2980 O O . TYR A 1 371 ? -8.064 -8.234 -4.624 1.00 97.94 371 TYR A O 1
ATOM 2988 N N . ASN A 1 372 ? -8.459 -10.145 -5.749 1.00 97.94 372 ASN A N 1
ATOM 2989 C CA . ASN A 1 372 ? -9.907 -10.135 -5.583 1.00 97.94 372 ASN A CA 1
ATOM 2990 C C . ASN A 1 372 ? -10.304 -11.042 -4.422 1.00 97.94 372 ASN A C 1
ATOM 2992 O O . ASN A 1 372 ? -9.729 -12.117 -4.216 1.00 97.94 372 ASN A O 1
ATOM 2996 N N . LEU A 1 373 ? -11.320 -10.628 -3.678 1.00 97.50 373 LEU A N 1
ATOM 2997 C CA . LEU A 1 373 ? -11.916 -11.422 -2.622 1.00 97.50 373 LEU A CA 1
ATOM 2998 C C . LEU A 1 373 ? -12.831 -12.499 -3.224 1.00 97.50 373 LEU A C 1
ATOM 3000 O O . LEU A 1 373 ? -13.796 -12.215 -3.930 1.00 97.50 373 LEU A O 1
ATOM 3004 N N . ILE A 1 374 ? -12.546 -13.767 -2.929 1.00 96.06 374 ILE A N 1
ATOM 3005 C CA . ILE A 1 374 ? -13.366 -14.914 -3.331 1.00 96.06 374 ILE A CA 1
ATOM 3006 C C . ILE A 1 374 ? -13.688 -15.736 -2.082 1.00 96.06 374 ILE A C 1
ATOM 3008 O O . ILE A 1 374 ? -12.888 -16.556 -1.617 1.00 96.06 374 ILE A O 1
ATOM 3012 N N . GLY A 1 375 ? -14.888 -15.522 -1.537 1.00 92.31 375 GLY A N 1
ATOM 3013 C CA . GLY A 1 375 ? -15.235 -16.002 -0.199 1.00 92.31 375 GLY A CA 1
ATOM 3014 C C . GLY A 1 375 ? -14.424 -15.241 0.850 1.00 92.31 375 GLY A C 1
ATOM 3015 O O . GLY A 1 375 ? -14.307 -14.033 0.761 1.00 92.31 375 GLY A O 1
ATOM 3016 N N . GLU A 1 376 ? -13.818 -15.934 1.812 1.00 91.50 376 GLU A N 1
ATOM 3017 C CA . GLU A 1 376 ? -12.957 -15.319 2.845 1.00 91.50 376 GLU A CA 1
ATOM 3018 C C . GLU A 1 376 ? -11.467 -15.315 2.449 1.00 91.50 376 GLU A C 1
ATOM 3020 O O . GLU A 1 376 ? -10.589 -15.372 3.307 1.00 91.50 376 GLU A O 1
ATOM 3025 N N . LYS A 1 377 ? -11.154 -15.360 1.147 1.00 95.25 377 LYS A N 1
ATOM 3026 C CA . LYS A 1 377 ? -9.772 -15.455 0.660 1.00 95.25 377 LYS A CA 1
ATOM 3027 C C . LYS A 1 377 ? -9.514 -14.481 -0.465 1.00 95.25 377 LYS A C 1
ATOM 3029 O O . LYS A 1 377 ? -10.239 -14.482 -1.456 1.00 95.25 377 LYS A O 1
ATOM 3034 N N . PHE A 1 378 ? -8.419 -13.749 -0.351 1.00 97.38 378 PHE A N 1
ATOM 3035 C CA . PHE A 1 378 ? -7.891 -12.962 -1.448 1.00 97.38 378 PHE A CA 1
ATOM 3036 C C . PHE A 1 378 ? -7.126 -13.860 -2.421 1.00 97.38 378 PHE A C 1
ATOM 3038 O O . PHE A 1 378 ? -6.330 -14.714 -2.020 1.00 97.38 378 PHE A O 1
ATOM 3045 N N . GLN A 1 379 ? -7.406 -13.704 -3.709 1.00 96.81 379 GLN A N 1
ATOM 3046 C CA . GLN A 1 379 ? -6.762 -14.440 -4.791 1.00 96.81 379 GLN A CA 1
ATOM 3047 C C . GLN A 1 379 ? -6.210 -13.447 -5.802 1.00 96.81 379 GLN A C 1
ATOM 3049 O O . GLN A 1 379 ? -6.901 -12.501 -6.170 1.00 96.81 379 GLN A O 1
ATOM 3054 N N . LEU A 1 380 ? -4.971 -13.669 -6.241 1.00 96.50 380 LEU A N 1
ATOM 3055 C CA . LEU A 1 380 ? -4.347 -12.843 -7.269 1.00 96.50 380 LEU A CA 1
ATOM 3056 C C . LEU A 1 380 ? -5.191 -12.906 -8.551 1.00 96.50 380 LEU A C 1
ATOM 3058 O O . LEU A 1 380 ? -5.400 -13.987 -9.099 1.00 96.50 380 LEU A O 1
ATOM 3062 N N . ASP A 1 381 ? -5.669 -11.749 -8.996 1.00 96.31 381 ASP A N 1
ATOM 3063 C CA . ASP A 1 381 ? -6.476 -11.573 -10.205 1.00 96.31 381 ASP A CA 1
ATOM 3064 C C . ASP A 1 381 ? -5.595 -11.191 -11.391 1.00 96.31 381 ASP A C 1
ATOM 3066 O O . ASP A 1 381 ? -5.584 -11.858 -12.425 1.00 96.31 381 ASP A O 1
ATOM 3070 N N . ARG A 1 382 ? -4.812 -10.122 -11.220 1.00 95.38 382 ARG A N 1
ATOM 3071 C CA . ARG A 1 382 ? -3.952 -9.575 -12.270 1.00 95.38 382 ARG A CA 1
ATOM 3072 C C . ARG A 1 382 ? -2.713 -8.907 -11.694 1.00 95.38 382 ARG A C 1
ATOM 3074 O O . ARG A 1 382 ? -2.703 -8.439 -10.555 1.00 95.38 382 ARG A O 1
ATOM 3081 N N . ILE A 1 383 ? -1.686 -8.817 -12.527 1.00 96.06 383 ILE A N 1
ATOM 3082 C CA . ILE A 1 383 ? -0.479 -8.034 -12.274 1.00 96.06 383 ILE A CA 1
ATOM 3083 C C . ILE A 1 383 ? -0.381 -6.997 -13.387 1.00 96.06 383 ILE A C 1
ATOM 3085 O O . ILE A 1 383 ? -0.599 -7.335 -14.546 1.00 96.06 383 ILE A O 1
ATOM 3089 N N . SER A 1 384 ? -0.069 -5.753 -13.040 1.00 94.69 384 SER A N 1
ATOM 3090 C CA . SER A 1 384 ? 0.191 -4.695 -14.012 1.00 94.69 384 SER A CA 1
ATOM 3091 C C . SER A 1 384 ? 1.556 -4.067 -13.773 1.00 94.69 384 SER A C 1
ATOM 3093 O O . SER A 1 384 ? 1.980 -3.893 -12.627 1.00 94.69 384 SER A O 1
ATOM 3095 N N . PHE A 1 385 ? 2.222 -3.726 -14.871 1.00 93.81 385 PHE A N 1
ATOM 3096 C CA . PHE A 1 385 ? 3.566 -3.167 -14.894 1.00 93.81 385 PHE A CA 1
ATOM 3097 C C . PHE A 1 385 ? 3.569 -1.795 -15.546 1.00 93.81 385 PHE A C 1
ATOM 3099 O O . PHE A 1 385 ? 3.082 -1.633 -16.665 1.00 93.81 385 PHE A O 1
ATOM 3106 N N . ASP A 1 386 ? 4.215 -0.834 -14.892 1.00 92.50 386 ASP A N 1
ATOM 3107 C CA . ASP A 1 386 ? 4.631 0.399 -15.553 1.00 92.50 386 ASP A CA 1
ATOM 3108 C C . ASP A 1 386 ? 6.031 0.198 -16.149 1.00 92.50 386 ASP A C 1
ATOM 3110 O O . ASP A 1 386 ? 7.059 0.341 -15.479 1.00 92.50 386 ASP A O 1
ATOM 3114 N N . LEU A 1 387 ? 6.067 -0.240 -17.410 1.00 93.81 387 LEU A N 1
ATOM 3115 C CA . LEU A 1 387 ? 7.318 -0.459 -18.129 1.00 93.81 387 LEU A CA 1
ATOM 3116 C C . LEU A 1 387 ? 7.828 0.859 -18.725 1.00 93.81 387 LEU A C 1
ATOM 3118 O O . LEU A 1 387 ? 7.070 1.567 -19.394 1.00 93.81 387 LEU A O 1
ATOM 3122 N N . PRO A 1 388 ? 9.135 1.157 -18.615 1.00 93.06 388 PRO A N 1
ATOM 3123 C CA . PRO A 1 388 ? 9.697 2.352 -19.221 1.00 93.06 388 PRO A CA 1
ATOM 3124 C C . PRO A 1 388 ? 9.614 2.279 -20.757 1.00 93.06 388 PRO A C 1
ATOM 3126 O O . PRO A 1 388 ? 9.363 1.205 -21.336 1.00 93.06 388 PRO A O 1
ATOM 3129 N N . PRO A 1 389 ? 9.874 3.402 -21.455 1.00 96.25 389 PRO A N 1
ATOM 3130 C CA . PRO A 1 389 ? 10.013 3.413 -22.905 1.00 96.25 389 PRO A CA 1
ATOM 3131 C C . PRO A 1 389 ? 10.974 2.333 -23.417 1.00 96.25 389 PRO A C 1
ATOM 3133 O O . PRO A 1 389 ? 11.847 1.853 -22.694 1.00 96.25 389 PRO A O 1
ATOM 3136 N N . TYR A 1 390 ? 10.812 1.956 -24.685 1.00 97.62 390 TYR A N 1
ATOM 3137 C CA . TYR A 1 390 ? 11.667 0.947 -25.303 1.00 97.62 390 TYR A CA 1
ATOM 3138 C C . TYR A 1 390 ? 13.156 1.365 -25.235 1.00 97.62 390 TYR A C 1
ATOM 3140 O O . TYR A 1 390 ? 13.468 2.507 -25.591 1.00 97.62 390 TYR A O 1
ATOM 3148 N N . PRO A 1 391 ? 14.067 0.469 -24.816 1.00 97.12 391 PRO A N 1
ATOM 3149 C CA . PRO A 1 391 ? 15.488 0.771 -24.639 1.00 97.12 391 PRO A CA 1
ATOM 3150 C C . PRO A 1 391 ? 16.205 1.121 -25.954 1.00 97.12 391 PRO A C 1
ATOM 3152 O O . PRO A 1 391 ? 15.877 0.603 -27.022 1.00 97.12 391 PRO A O 1
ATOM 3155 N N . ILE A 1 392 ? 17.202 2.011 -25.894 1.00 96.88 392 ILE A N 1
ATOM 3156 C CA . ILE A 1 392 ? 17.814 2.618 -27.094 1.00 96.88 392 ILE A CA 1
ATOM 3157 C C . ILE A 1 392 ? 19.172 1.986 -27.415 1.00 96.88 392 ILE A C 1
ATOM 3159 O O . ILE A 1 392 ? 19.577 1.945 -28.579 1.00 96.88 392 ILE A O 1
ATOM 3163 N N . THR A 1 393 ? 19.881 1.477 -26.409 1.00 96.19 393 THR A N 1
ATOM 3164 C CA . THR A 1 393 ? 21.198 0.846 -26.574 1.00 96.19 393 THR A CA 1
ATOM 3165 C C . THR A 1 393 ? 21.125 -0.679 -26.489 1.00 96.19 393 THR A C 1
ATOM 3167 O O . THR A 1 393 ? 20.216 -1.244 -25.882 1.00 96.19 393 THR A O 1
ATOM 3170 N N . ILE A 1 394 ? 22.125 -1.363 -27.059 1.00 96.31 394 ILE A N 1
ATOM 3171 C CA . ILE A 1 394 ? 22.273 -2.823 -26.937 1.00 96.31 394 ILE A CA 1
ATOM 3172 C C . ILE A 1 394 ? 22.321 -3.254 -25.459 1.00 96.31 394 ILE A C 1
ATOM 3174 O O . ILE A 1 394 ? 21.689 -4.245 -25.085 1.00 96.31 394 ILE A O 1
ATOM 3178 N N . LYS A 1 395 ? 23.021 -2.484 -24.609 1.00 94.25 395 LYS A N 1
ATOM 3179 C CA . LYS A 1 395 ? 23.111 -2.747 -23.165 1.00 94.25 395 LYS A CA 1
ATOM 3180 C C . LYS A 1 395 ? 21.737 -2.750 -22.509 1.00 94.25 395 LYS A C 1
ATOM 3182 O O . LYS A 1 395 ? 21.403 -3.687 -21.797 1.00 94.25 395 LYS A O 1
ATOM 3187 N N . GLU A 1 396 ? 20.959 -1.697 -22.745 1.00 94.19 396 GLU A N 1
ATOM 3188 C CA . GLU A 1 396 ? 19.648 -1.514 -22.122 1.00 94.19 396 GLU A CA 1
ATOM 3189 C C . GLU A 1 396 ? 18.641 -2.561 -22.607 1.00 94.19 396 GLU A C 1
ATOM 3191 O O . GLU A 1 396 ? 17.874 -3.065 -21.793 1.00 94.19 396 GLU A O 1
ATOM 3196 N N . VAL A 1 397 ? 18.670 -2.941 -23.894 1.00 97.06 397 VAL A N 1
ATOM 3197 C CA . VAL A 1 397 ? 17.836 -4.040 -24.421 1.00 97.06 397 VAL A CA 1
ATOM 3198 C C . VAL A 1 397 ? 18.163 -5.347 -23.706 1.00 97.06 397 VAL A C 1
ATOM 3200 O O . VAL A 1 397 ? 17.259 -6.028 -23.230 1.00 97.06 397 VAL A O 1
ATOM 3203 N N . THR A 1 398 ? 19.454 -5.670 -23.588 1.00 94.44 398 THR A N 1
ATOM 3204 C CA . THR A 1 398 ? 19.913 -6.904 -22.936 1.00 94.44 398 THR A CA 1
ATOM 3205 C C . THR A 1 398 ? 19.550 -6.913 -21.451 1.00 94.44 398 THR A C 1
ATOM 3207 O O . THR A 1 398 ? 19.029 -7.902 -20.944 1.00 94.44 398 THR A O 1
ATOM 3210 N N . MET A 1 399 ? 19.772 -5.793 -20.756 1.00 92.50 399 MET A N 1
ATOM 3211 C CA . MET A 1 399 ? 19.464 -5.656 -19.333 1.00 92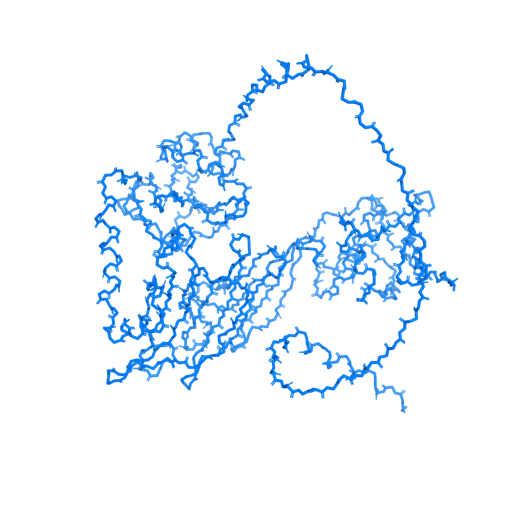.50 399 MET A CA 1
ATOM 3212 C C . MET A 1 399 ? 17.964 -5.774 -19.063 1.00 92.50 399 MET A C 1
ATOM 3214 O O . MET A 1 399 ? 17.559 -6.553 -18.205 1.00 92.50 399 MET A O 1
ATOM 3218 N N . GLN A 1 400 ? 17.135 -5.043 -19.815 1.00 94.06 400 GLN A N 1
ATOM 3219 C CA . GLN A 1 400 ? 15.687 -5.110 -19.646 1.00 94.06 400 GLN A CA 1
ATOM 3220 C C . GLN A 1 400 ? 15.162 -6.515 -19.955 1.00 94.06 400 GLN A C 1
ATOM 3222 O O . GLN A 1 400 ? 14.322 -7.017 -19.218 1.00 94.06 400 GLN A O 1
ATOM 3227 N N . TYR A 1 401 ? 15.676 -7.175 -20.997 1.00 94.38 401 TYR A N 1
ATOM 3228 C CA . TYR A 1 401 ? 15.309 -8.557 -21.296 1.00 94.38 401 TYR A CA 1
ATOM 3229 C C . TYR A 1 401 ? 15.600 -9.481 -20.106 1.00 94.38 401 TYR A C 1
ATOM 3231 O O . TYR A 1 401 ? 14.703 -10.187 -19.650 1.00 94.38 401 TYR A O 1
ATOM 3239 N N . LEU A 1 402 ? 16.815 -9.429 -19.551 1.00 92.00 402 LEU A N 1
ATOM 3240 C CA . LEU A 1 402 ? 17.206 -10.272 -18.418 1.00 92.00 402 LEU A CA 1
ATOM 3241 C C . LEU A 1 402 ? 16.367 -10.000 -17.166 1.00 92.00 402 LEU A C 1
ATOM 3243 O O . LEU A 1 402 ? 15.907 -10.952 -16.546 1.00 92.00 402 LEU A O 1
ATOM 3247 N N . GLN A 1 403 ? 16.122 -8.730 -16.832 1.00 91.44 403 GLN A N 1
ATOM 3248 C CA . GLN A 1 403 ? 15.297 -8.348 -15.682 1.00 91.44 403 GLN A CA 1
ATOM 3249 C C . GLN A 1 403 ? 13.841 -8.812 -15.829 1.00 91.44 403 GLN A C 1
ATOM 3251 O O . GLN A 1 403 ? 13.262 -9.353 -14.895 1.00 91.44 403 GLN A O 1
ATOM 32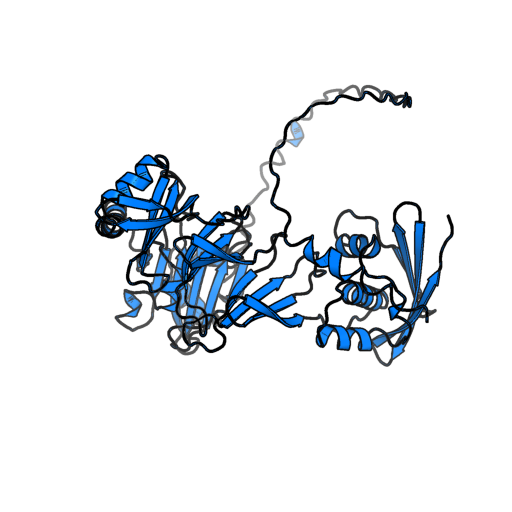56 N N . LEU A 1 404 ? 13.230 -8.628 -17.004 1.00 92.06 404 LEU A N 1
ATOM 3257 C CA . LEU A 1 404 ? 11.847 -9.058 -17.227 1.00 92.06 404 LEU A CA 1
ATOM 3258 C C . LEU A 1 404 ? 11.722 -10.586 -17.249 1.00 92.06 404 LEU A C 1
ATOM 3260 O O . LEU A 1 404 ? 10.741 -11.125 -16.744 1.00 92.06 404 LEU A O 1
ATOM 3264 N N . ARG A 1 405 ? 12.729 -11.294 -17.777 1.00 90.25 405 ARG A N 1
ATOM 3265 C CA . ARG A 1 405 ? 12.788 -12.762 -17.734 1.00 90.25 405 ARG A CA 1
ATOM 3266 C C . ARG A 1 405 ? 12.997 -13.311 -16.328 1.00 90.25 405 ARG A C 1
ATOM 3268 O O . ARG A 1 405 ? 12.476 -14.379 -16.026 1.00 90.25 405 ARG A O 1
ATOM 3275 N N . SER A 1 406 ? 13.760 -12.632 -15.476 1.00 88.50 406 SER A N 1
ATOM 3276 C CA . SER A 1 406 ? 14.022 -13.099 -14.110 1.00 88.50 406 SER A CA 1
ATOM 3277 C C . SER A 1 406 ? 12.887 -12.805 -13.131 1.00 88.50 406 SER A C 1
ATOM 3279 O O . SER A 1 406 ? 12.865 -13.411 -12.062 1.00 88.50 406 SER A O 1
ATOM 3281 N N . LEU A 1 407 ? 11.951 -11.912 -13.473 1.00 87.25 407 LEU A N 1
ATOM 3282 C CA . LEU A 1 407 ? 10.740 -11.702 -12.676 1.00 87.25 407 LEU A CA 1
ATOM 3283 C C . LEU A 1 407 ? 9.825 -12.932 -12.676 1.00 87.25 407 LEU A C 1
ATOM 3285 O O . LEU A 1 407 ? 9.192 -13.190 -11.660 1.00 87.25 407 LEU A O 1
ATOM 3289 N N . ASP A 1 408 ? 9.776 -13.686 -13.781 1.00 84.88 408 ASP A N 1
ATOM 3290 C CA . ASP A 1 408 ? 8.924 -14.879 -13.943 1.00 84.88 408 ASP A CA 1
ATOM 3291 C C . ASP A 1 408 ? 7.448 -14.621 -13.568 1.00 84.88 408 ASP A C 1
ATOM 3293 O O . ASP A 1 408 ? 6.803 -15.381 -12.844 1.00 84.88 408 ASP A O 1
ATOM 3297 N N . LEU A 1 409 ? 6.913 -13.484 -14.029 1.00 86.75 409 LEU A N 1
ATOM 3298 C CA . LEU A 1 409 ? 5.540 -13.056 -13.764 1.00 86.75 409 LEU A CA 1
ATOM 3299 C C . LEU A 1 409 ? 4.689 -13.133 -15.033 1.00 86.75 409 LEU A C 1
ATOM 3301 O O . LEU A 1 409 ? 5.067 -12.627 -16.090 1.00 86.75 409 LEU A O 1
ATOM 3305 N N . ASP A 1 410 ? 3.504 -13.729 -14.899 1.00 88.00 410 ASP A N 1
ATOM 3306 C CA . ASP A 1 410 ? 2.524 -13.873 -15.978 1.00 88.00 410 ASP A CA 1
ATOM 3307 C C . ASP A 1 410 ? 1.696 -12.582 -16.126 1.00 88.00 410 ASP A C 1
ATOM 3309 O O . ASP A 1 410 ? 0.577 -12.462 -15.625 1.00 88.00 410 ASP A O 1
ATOM 3313 N N . SER A 1 411 ? 2.297 -11.566 -16.751 1.00 93.44 411 SER A N 1
ATOM 3314 C CA . SER A 1 411 ? 1.655 -10.293 -17.107 1.00 93.44 411 SER A CA 1
ATOM 3315 C C . SER A 1 411 ? 1.726 -10.080 -18.616 1.00 93.44 411 SER A C 1
ATOM 3317 O O . SER A 1 411 ? 2.756 -10.331 -19.249 1.00 93.44 411 SER A O 1
ATOM 3319 N N . ILE A 1 412 ? 0.634 -9.578 -19.200 1.00 94.00 412 ILE A N 1
ATOM 3320 C CA . ILE A 1 412 ? 0.572 -9.322 -20.641 1.00 94.00 412 ILE A CA 1
ATOM 3321 C C . ILE A 1 412 ? 1.602 -8.274 -21.068 1.00 94.00 412 ILE A C 1
ATOM 3323 O O . ILE A 1 412 ? 2.239 -8.440 -22.101 1.00 94.00 412 ILE A O 1
ATOM 3327 N N . GLU A 1 413 ? 1.839 -7.258 -20.240 1.00 95.25 413 GLU A N 1
ATOM 3328 C CA . GLU A 1 413 ? 2.824 -6.208 -20.483 1.00 95.25 413 GLU A CA 1
ATOM 3329 C C . GLU A 1 413 ? 4.251 -6.774 -20.540 1.00 95.25 413 GLU A C 1
ATOM 3331 O O . GLU A 1 413 ? 5.025 -6.418 -21.433 1.00 95.25 413 GLU A O 1
ATOM 3336 N N . ILE A 1 414 ? 4.590 -7.697 -19.628 1.00 94.12 414 ILE A N 1
ATOM 3337 C CA . ILE A 1 414 ? 5.877 -8.408 -19.644 1.00 94.12 414 ILE A CA 1
ATOM 3338 C C . ILE A 1 414 ? 5.998 -9.260 -20.903 1.00 94.12 414 ILE A C 1
ATOM 3340 O O . ILE A 1 414 ? 7.002 -9.162 -21.606 1.00 94.12 414 ILE A O 1
ATOM 3344 N N . VAL A 1 415 ? 4.992 -10.084 -21.206 1.00 93.81 415 VAL A N 1
ATOM 3345 C CA . VAL A 1 415 ? 5.026 -10.996 -22.360 1.00 93.81 415 VAL A CA 1
ATOM 3346 C C . VAL A 1 415 ? 5.158 -10.215 -23.667 1.00 93.81 415 VAL A C 1
ATOM 3348 O O . VAL A 1 415 ? 5.976 -10.561 -24.520 1.00 93.81 415 VAL A O 1
ATOM 3351 N N . GLU A 1 416 ? 4.393 -9.137 -23.829 1.00 95.88 416 GLU A N 1
ATOM 3352 C CA . GLU A 1 416 ? 4.496 -8.255 -24.988 1.00 95.88 416 GLU A CA 1
ATOM 3353 C C . GLU A 1 416 ? 5.890 -7.633 -25.083 1.00 95.88 416 GLU A C 1
ATOM 3355 O O . GLU A 1 416 ? 6.527 -7.740 -26.131 1.00 95.88 416 GLU A O 1
ATOM 3360 N N . ARG A 1 417 ? 6.416 -7.061 -23.991 1.00 96.81 417 ARG A N 1
ATOM 3361 C CA . ARG A 1 417 ? 7.749 -6.448 -24.003 1.00 96.81 417 ARG A CA 1
ATOM 3362 C C . ARG A 1 417 ? 8.859 -7.465 -24.268 1.00 96.81 417 ARG A C 1
ATOM 3364 O O . ARG A 1 417 ? 9.779 -7.155 -25.018 1.00 96.81 417 ARG A O 1
ATOM 3371 N N . LEU A 1 418 ? 8.784 -8.672 -23.715 1.00 95.38 418 LEU A N 1
ATOM 3372 C CA . LEU A 1 418 ? 9.752 -9.737 -23.988 1.00 95.38 418 LEU A CA 1
ATOM 3373 C C . LEU A 1 418 ? 9.773 -10.114 -25.474 1.00 95.38 418 LEU A C 1
ATOM 3375 O O . LEU A 1 418 ? 10.856 -10.218 -26.044 1.00 95.38 418 LEU A O 1
ATOM 3379 N N . ASN A 1 419 ? 8.603 -10.217 -26.113 1.00 95.12 419 ASN A N 1
ATOM 3380 C CA . ASN A 1 419 ? 8.485 -10.471 -27.554 1.00 95.12 419 ASN A CA 1
ATOM 3381 C C . ASN A 1 419 ? 8.978 -9.295 -28.419 1.00 95.12 419 ASN A C 1
ATOM 3383 O O . ASN A 1 419 ? 9.386 -9.488 -29.565 1.00 95.12 419 ASN A O 1
ATOM 3387 N N . GLU A 1 420 ? 8.924 -8.060 -27.909 1.00 96.81 420 GLU A N 1
ATOM 3388 C CA . GLU A 1 420 ? 9.531 -6.908 -28.584 1.00 96.81 420 GLU A CA 1
ATOM 3389 C C . GLU A 1 420 ? 11.064 -6.921 -28.484 1.00 96.81 420 GLU A C 1
ATOM 3391 O O . GLU A 1 420 ? 11.739 -6.544 -29.446 1.00 96.81 420 GLU A O 1
ATOM 3396 N N . LEU A 1 421 ? 11.605 -7.325 -27.329 1.00 97.31 421 LEU A N 1
ATOM 3397 C CA . LEU A 1 421 ? 13.042 -7.325 -27.037 1.00 97.31 421 LEU A CA 1
ATOM 3398 C C . LEU A 1 421 ? 13.775 -8.513 -27.666 1.00 97.31 421 LEU A C 1
ATOM 3400 O O . LEU A 1 421 ? 14.929 -8.354 -28.064 1.00 97.31 421 LEU A O 1
ATOM 3404 N N . CYS A 1 422 ? 13.129 -9.678 -27.754 1.00 96.75 422 CYS A N 1
ATOM 3405 C CA . CYS A 1 422 ? 13.726 -10.928 -28.208 1.00 96.75 422 CYS A CA 1
ATOM 3406 C C . CYS A 1 422 ? 12.803 -11.668 -29.180 1.00 96.75 422 CYS A C 1
ATOM 3408 O O . CYS A 1 422 ? 11.616 -11.839 -28.917 1.00 96.75 422 CYS A O 1
ATOM 3410 N N . GLN A 1 423 ? 13.363 -12.119 -30.302 1.00 95.62 423 GLN A N 1
ATOM 3411 C CA . GLN A 1 423 ? 12.655 -12.940 -31.292 1.00 95.62 423 GLN A CA 1
ATOM 3412 C C . GLN A 1 423 ? 13.191 -14.373 -31.389 1.00 95.62 423 GLN A C 1
ATOM 3414 O O . GLN A 1 423 ? 12.717 -15.136 -32.230 1.00 95.62 423 GLN A O 1
ATOM 3419 N N . ASP A 1 424 ? 14.187 -14.719 -30.574 1.00 91.75 424 ASP A N 1
ATOM 3420 C CA . ASP A 1 424 ? 14.707 -16.077 -30.481 1.00 91.75 424 ASP A CA 1
ATOM 3421 C C . ASP A 1 424 ? 13.662 -16.975 -29.798 1.00 91.75 424 ASP A C 1
ATOM 3423 O O . ASP A 1 424 ? 13.363 -16.831 -28.612 1.00 91.75 424 ASP A O 1
ATOM 3427 N N . GLU A 1 425 ? 13.089 -17.906 -30.563 1.00 85.31 425 GLU A N 1
ATOM 3428 C CA . GLU A 1 425 ? 12.078 -18.857 -30.079 1.00 85.31 425 GLU A CA 1
ATOM 3429 C C . GLU A 1 425 ? 12.646 -19.846 -29.043 1.00 85.31 425 GLU A C 1
ATOM 3431 O O . GLU A 1 425 ? 11.889 -20.487 -28.316 1.00 85.31 425 GLU A O 1
ATOM 3436 N N . GLU A 1 426 ? 13.971 -19.981 -28.960 1.00 83.94 426 GLU A N 1
ATOM 3437 C CA . GLU A 1 426 ? 14.667 -20.877 -28.038 1.00 83.94 426 GLU A CA 1
ATOM 3438 C C . GLU A 1 426 ? 15.240 -20.141 -26.813 1.00 83.94 426 GLU A C 1
ATOM 3440 O O . GLU A 1 426 ? 15.885 -20.767 -25.964 1.00 83.94 426 GLU A O 1
ATOM 3445 N N . ALA A 1 427 ? 14.966 -18.839 -26.680 1.00 79.31 427 ALA A N 1
ATOM 3446 C CA . ALA A 1 427 ? 15.481 -17.985 -25.610 1.00 79.31 427 ALA A CA 1
ATOM 3447 C C . ALA A 1 427 ? 15.020 -18.404 -24.200 1.00 79.31 427 ALA A C 1
ATOM 3449 O O . ALA A 1 427 ? 15.652 -18.052 -23.201 1.00 79.31 427 ALA A O 1
ATOM 3450 N N . ASP A 1 428 ? 13.967 -19.224 -24.113 1.00 72.19 428 ASP A N 1
ATOM 3451 C CA . ASP A 1 428 ? 13.496 -19.866 -22.880 1.00 72.19 428 ASP A CA 1
ATOM 3452 C C . ASP A 1 428 ? 14.524 -20.826 -22.248 1.00 72.19 428 ASP A C 1
ATOM 3454 O O . ASP A 1 428 ? 14.331 -21.286 -21.124 1.00 72.19 428 ASP A O 1
ATOM 3458 N N . LYS A 1 429 ? 15.626 -21.143 -22.942 1.00 66.69 429 LYS A N 1
ATOM 3459 C CA . LYS A 1 429 ? 16.731 -21.957 -22.409 1.00 66.69 429 LYS A CA 1
ATOM 3460 C C . LYS A 1 429 ? 17.584 -21.249 -21.362 1.00 66.69 429 LYS A C 1
ATOM 3462 O O . LYS A 1 429 ? 18.367 -21.924 -20.693 1.00 66.69 429 LYS A O 1
ATOM 3467 N N . ILE A 1 430 ? 17.490 -19.925 -21.248 1.00 73.50 430 ILE A N 1
ATOM 3468 C CA . ILE A 1 430 ? 18.214 -19.186 -20.216 1.00 73.50 430 ILE A CA 1
ATOM 3469 C C . ILE A 1 430 ? 17.513 -19.442 -18.895 1.00 73.50 430 ILE A C 1
ATOM 3471 O O . ILE A 1 430 ? 16.373 -19.022 -18.695 1.00 73.50 430 ILE A O 1
ATOM 3475 N N . ASP A 1 431 ? 18.215 -20.115 -17.992 1.00 70.94 431 ASP A N 1
ATOM 3476 C CA . ASP A 1 431 ? 17.755 -20.250 -16.623 1.00 70.94 431 ASP A CA 1
ATOM 3477 C C . ASP A 1 431 ? 17.975 -18.922 -15.894 1.00 70.94 431 ASP A C 1
ATOM 3479 O O . ASP A 1 431 ? 19.032 -18.646 -15.327 1.00 70.94 431 ASP A O 1
ATOM 3483 N N . THR A 1 432 ? 16.975 -18.050 -15.994 1.00 69.62 432 THR A N 1
ATOM 3484 C CA . THR A 1 432 ? 16.878 -16.826 -15.194 1.00 69.62 432 THR A CA 1
ATOM 3485 C C . THR A 1 432 ? 16.228 -17.085 -13.837 1.00 69.62 432 THR A C 1
ATOM 3487 O O . THR A 1 432 ? 16.131 -16.158 -13.030 1.00 69.62 432 THR A O 1
ATOM 3490 N N . SER A 1 433 ? 15.772 -18.318 -13.579 1.00 61.31 433 SER A N 1
ATOM 3491 C CA . SER A 1 433 ? 15.070 -18.679 -12.355 1.00 61.31 433 SER A CA 1
ATOM 3492 C C . SER A 1 433 ? 16.082 -18.981 -11.248 1.00 61.31 433 SER A C 1
ATOM 3494 O O . SER A 1 433 ? 16.952 -19.823 -11.408 1.00 61.31 433 SER A O 1
ATOM 3496 N N . PHE A 1 434 ? 15.995 -18.246 -10.133 1.00 54.84 434 PHE A N 1
ATOM 3497 C CA . PHE A 1 434 ? 16.720 -18.488 -8.873 1.00 54.84 434 PHE A CA 1
ATOM 3498 C C . PHE A 1 434 ? 18.200 -18.937 -8.995 1.00 54.84 434 PHE A C 1
ATOM 3500 O O . PHE A 1 434 ? 18.518 -20.120 -9.055 1.00 54.84 434 PHE A O 1
ATOM 3507 N N . GLY A 1 435 ? 19.129 -17.980 -8.898 1.00 67.06 435 GLY A N 1
ATOM 3508 C CA . GLY A 1 435 ? 20.579 -18.229 -8.858 1.00 67.06 435 GLY A CA 1
ATOM 3509 C C . GLY A 1 435 ? 21.384 -16.929 -8.779 1.00 67.06 435 GLY A C 1
ATOM 3510 O O . GLY A 1 435 ? 20.801 -15.858 -8.566 1.00 67.06 435 GLY A O 1
ATOM 3511 N N . CYS A 1 436 ? 22.708 -16.977 -8.988 1.00 68.44 436 CYS A N 1
ATOM 3512 C CA . CYS A 1 436 ? 23.520 -15.757 -8.934 1.00 68.44 436 CYS A CA 1
ATOM 3513 C C . CYS A 1 436 ? 23.154 -14.729 -9.996 1.00 68.44 436 CYS A C 1
ATOM 3515 O O . CYS A 1 436 ? 23.306 -13.552 -9.712 1.00 68.44 436 CYS A O 1
ATOM 3517 N N . LEU A 1 437 ? 22.607 -15.101 -11.162 1.00 77.69 437 LEU A N 1
ATOM 3518 C CA . LEU A 1 437 ? 22.165 -14.095 -12.135 1.00 77.69 437 LEU A CA 1
ATOM 3519 C C . LEU A 1 437 ? 21.071 -13.188 -11.549 1.00 77.69 437 LEU A C 1
ATOM 3521 O O . LEU A 1 437 ? 21.143 -11.974 -11.698 1.00 77.69 437 LEU A O 1
ATOM 3525 N N . HIS A 1 438 ? 20.100 -13.746 -10.820 1.00 79.44 438 HIS A N 1
ATOM 3526 C CA . HIS A 1 438 ? 19.072 -12.953 -10.143 1.00 79.44 438 HIS A CA 1
ATOM 3527 C C . HIS A 1 438 ? 19.684 -12.026 -9.083 1.00 79.44 438 HIS A C 1
ATOM 3529 O O . HIS A 1 438 ? 19.385 -10.833 -9.070 1.00 79.44 438 HIS A O 1
ATOM 3535 N N . TYR A 1 439 ? 20.592 -12.553 -8.253 1.00 77.25 439 TYR A N 1
ATOM 3536 C CA . TYR A 1 439 ? 21.313 -11.776 -7.240 1.00 77.25 439 TYR A CA 1
ATOM 3537 C C . TYR A 1 439 ? 22.153 -10.653 -7.864 1.00 77.25 439 TYR A C 1
ATOM 3539 O O . TYR A 1 439 ? 22.117 -9.510 -7.423 1.00 77.25 439 TYR A O 1
ATOM 3547 N N . VAL A 1 440 ? 22.883 -10.961 -8.928 1.00 77.88 440 VAL A N 1
ATOM 3548 C CA . VAL A 1 440 ? 23.721 -10.030 -9.680 1.00 77.88 440 VAL A CA 1
ATOM 3549 C C . VAL A 1 440 ? 22.863 -8.935 -10.328 1.00 77.88 440 VAL A C 1
ATOM 3551 O O . VAL A 1 440 ? 23.220 -7.762 -10.259 1.00 77.88 440 VAL A O 1
ATOM 3554 N N . LEU A 1 441 ? 21.702 -9.282 -10.899 1.00 81.81 441 LEU A N 1
ATOM 3555 C CA . LEU A 1 441 ? 20.750 -8.312 -11.452 1.00 81.81 441 LEU A CA 1
ATOM 3556 C C . LEU A 1 441 ? 20.204 -7.372 -10.365 1.00 81.81 441 LEU A C 1
ATOM 3558 O O . LEU A 1 441 ? 20.148 -6.163 -10.590 1.00 81.81 441 LEU A O 1
ATOM 3562 N N . GLN A 1 442 ? 19.853 -7.905 -9.188 1.00 77.19 442 GLN A N 1
ATOM 3563 C CA . GLN A 1 442 ? 19.347 -7.114 -8.057 1.00 77.19 442 GLN A CA 1
ATOM 3564 C C . GLN A 1 442 ? 20.399 -6.165 -7.478 1.00 77.19 442 GLN A C 1
ATOM 3566 O O . GLN A 1 442 ? 20.074 -5.037 -7.129 1.00 77.19 442 GLN A O 1
ATOM 3571 N N . ASN A 1 443 ? 21.659 -6.603 -7.405 1.00 71.50 443 ASN A N 1
ATOM 3572 C CA . ASN A 1 443 ? 22.759 -5.837 -6.807 1.00 71.50 443 ASN A CA 1
ATOM 3573 C C . ASN A 1 443 ? 23.568 -5.030 -7.833 1.00 71.50 443 ASN A C 1
ATOM 3575 O O . ASN A 1 443 ? 24.610 -4.465 -7.510 1.00 71.50 443 ASN A O 1
ATOM 3579 N N . SER A 1 444 ? 23.107 -4.954 -9.082 1.00 65.56 444 SER A N 1
ATOM 3580 C CA . SER A 1 444 ? 23.815 -4.237 -10.151 1.00 65.56 444 SER A CA 1
ATOM 3581 C C . SER A 1 444 ? 23.965 -2.729 -9.903 1.00 65.56 444 SER A C 1
ATOM 3583 O O . SER A 1 444 ? 24.785 -2.077 -10.551 1.00 65.56 444 SER A O 1
ATOM 3585 N N . SER A 1 445 ? 23.214 -2.185 -8.943 1.00 54.81 445 SER A N 1
ATOM 3586 C CA . SER A 1 445 ? 23.309 -0.814 -8.439 1.00 54.81 445 SER A CA 1
ATOM 3587 C C . SER A 1 445 ? 24.090 -0.674 -7.122 1.00 54.81 445 SER A C 1
ATOM 3589 O O . SER A 1 445 ? 24.462 0.446 -6.772 1.00 54.81 445 SER A O 1
ATOM 3591 N N . GLU A 1 446 ? 24.354 -1.760 -6.387 1.00 50.91 446 GLU A N 1
ATOM 3592 C CA . GLU A 1 446 ? 24.821 -1.715 -4.995 1.00 50.91 446 GLU A CA 1
ATOM 3593 C C . GLU A 1 446 ? 25.829 -2.834 -4.688 1.00 50.91 446 GLU A C 1
ATOM 3595 O O . GLU A 1 446 ? 25.446 -3.989 -4.579 1.00 50.91 446 GLU A O 1
ATOM 3600 N N . ILE A 1 447 ? 27.117 -2.476 -4.533 1.00 46.91 447 ILE A N 1
ATOM 3601 C CA . ILE A 1 447 ? 28.221 -3.253 -3.906 1.00 46.91 447 ILE A CA 1
ATOM 3602 C C . ILE A 1 447 ? 28.120 -4.789 -4.097 1.00 46.91 447 ILE A C 1
ATOM 3604 O O . ILE A 1 447 ? 28.309 -5.569 -3.164 1.00 46.91 447 ILE A O 1
ATOM 3608 N N . GLY A 1 448 ? 27.799 -5.230 -5.311 1.00 55.19 448 GLY A N 1
ATOM 3609 C CA . GLY A 1 448 ? 27.662 -6.633 -5.686 1.00 55.19 448 GLY A CA 1
ATOM 3610 C C . GLY A 1 448 ? 28.736 -7.058 -6.686 1.00 55.19 448 GLY A C 1
ATOM 3611 O O . GLY A 1 448 ? 29.468 -6.207 -7.198 1.00 55.19 448 GLY A O 1
ATOM 3612 N N . PRO A 1 449 ? 28.855 -8.367 -6.981 1.00 56.47 449 PRO A N 1
ATOM 3613 C CA . PRO A 1 449 ? 29.679 -8.832 -8.092 1.00 56.47 449 PRO A CA 1
ATOM 3614 C C . PRO A 1 449 ? 29.255 -8.111 -9.381 1.00 56.47 449 PRO A C 1
ATOM 3616 O O . PRO A 1 449 ? 28.087 -8.148 -9.772 1.00 56.47 449 PRO A O 1
ATOM 3619 N N . GLU A 1 450 ? 30.196 -7.399 -10.004 1.00 64.50 450 GLU A N 1
ATOM 3620 C CA . GLU A 1 450 ? 29.917 -6.555 -11.167 1.00 64.50 450 GLU A CA 1
ATOM 3621 C C . GLU A 1 450 ? 29.531 -7.413 -12.380 1.00 64.50 450 GLU A C 1
ATOM 3623 O O . GLU A 1 450 ? 30.276 -8.305 -12.793 1.00 64.50 450 GLU A O 1
ATOM 3628 N N . MET A 1 451 ? 28.389 -7.105 -13.007 1.00 76.50 451 MET A N 1
ATOM 3629 C CA . MET A 1 451 ? 28.123 -7.581 -14.365 1.00 76.50 451 MET A CA 1
ATOM 3630 C C . MET A 1 451 ? 29.049 -6.876 -15.338 1.00 76.50 451 MET A C 1
ATOM 3632 O O . MET A 1 451 ? 28.922 -5.669 -15.571 1.00 76.50 451 MET A O 1
ATOM 3636 N N . ASN A 1 452 ? 29.910 -7.650 -15.986 1.00 84.69 452 ASN A N 1
ATOM 3637 C CA . ASN A 1 452 ? 30.735 -7.136 -17.061 1.00 84.69 452 ASN A CA 1
ATOM 3638 C C . ASN A 1 452 ? 30.012 -7.325 -18.392 1.00 84.69 452 ASN A C 1
ATOM 3640 O O . ASN A 1 452 ? 29.843 -8.446 -18.874 1.00 84.69 452 ASN A O 1
ATOM 3644 N N . PHE A 1 453 ? 29.589 -6.199 -18.967 1.00 88.88 453 PHE A N 1
ATOM 3645 C CA . PHE A 1 453 ? 29.092 -6.124 -20.335 1.00 88.88 453 PHE A CA 1
ATOM 3646 C C . PHE A 1 453 ? 30.225 -5.703 -21.261 1.00 88.88 453 PHE A C 1
ATOM 3648 O O . PHE A 1 453 ? 30.746 -4.595 -21.126 1.00 88.88 453 PHE A O 1
ATOM 3655 N N . ASP A 1 454 ? 30.547 -6.551 -22.231 1.00 94.00 454 ASP A N 1
ATOM 3656 C CA . ASP A 1 454 ? 31.352 -6.172 -23.389 1.00 94.00 454 ASP A CA 1
ATOM 3657 C C . ASP A 1 454 ? 30.424 -6.001 -24.596 1.00 94.00 454 ASP A C 1
ATOM 3659 O O . ASP A 1 454 ? 29.674 -6.912 -24.951 1.00 94.00 454 ASP A O 1
ATOM 3663 N N . ILE A 1 455 ? 30.404 -4.799 -25.173 1.00 95.44 455 ILE A N 1
ATOM 3664 C CA . ILE A 1 455 ? 29.464 -4.424 -26.234 1.00 95.44 455 ILE A CA 1
ATOM 3665 C C . ILE A 1 455 ? 30.254 -4.095 -27.483 1.00 95.44 455 ILE A C 1
ATOM 3667 O O . ILE A 1 455 ? 31.022 -3.134 -27.518 1.00 95.44 455 ILE A O 1
ATOM 3671 N N . ASP A 1 456 ? 29.971 -4.844 -28.537 1.00 94.81 456 ASP A N 1
ATOM 3672 C CA . ASP A 1 456 ? 30.518 -4.605 -29.857 1.00 94.81 456 ASP A CA 1
ATOM 3673 C C . ASP A 1 456 ? 29.368 -4.235 -30.797 1.00 94.81 456 ASP A C 1
ATOM 3675 O O . ASP A 1 456 ? 28.652 -5.087 -31.328 1.00 94.81 456 ASP A O 1
ATOM 3679 N N . GLU A 1 457 ? 29.153 -2.929 -30.973 1.00 92.38 457 GLU A N 1
ATOM 3680 C CA . GLU A 1 457 ? 28.094 -2.408 -31.844 1.00 92.38 457 GLU A CA 1
ATOM 3681 C C . GLU A 1 457 ? 28.343 -2.702 -33.332 1.00 92.38 457 GLU A C 1
ATOM 3683 O O . GLU A 1 457 ? 27.383 -2.778 -34.105 1.00 92.38 457 GLU A O 1
ATOM 3688 N N . GLU A 1 458 ? 29.605 -2.867 -33.749 1.00 93.62 458 GLU A N 1
ATOM 3689 C CA . GLU A 1 458 ? 29.961 -3.159 -35.142 1.00 93.62 458 GLU A CA 1
ATOM 3690 C C . GLU A 1 458 ? 29.531 -4.582 -35.504 1.00 93.62 458 GLU A C 1
ATOM 3692 O O . GLU A 1 458 ? 28.860 -4.797 -36.520 1.00 93.62 458 GLU A O 1
ATOM 3697 N N . ASN A 1 459 ? 29.844 -5.534 -34.622 1.00 95.50 459 ASN A N 1
ATOM 3698 C CA . ASN A 1 459 ? 29.436 -6.930 -34.753 1.00 95.50 459 ASN A CA 1
ATOM 3699 C C . ASN A 1 459 ? 28.034 -7.209 -34.197 1.00 95.50 459 ASN A C 1
ATOM 3701 O O . ASN A 1 459 ? 27.508 -8.301 -34.404 1.00 95.50 459 ASN A O 1
ATOM 3705 N N . LYS A 1 460 ? 27.400 -6.206 -33.576 1.00 97.00 460 LYS A N 1
ATOM 3706 C CA . LYS A 1 460 ? 26.050 -6.257 -33.001 1.00 97.00 460 LYS A CA 1
ATOM 3707 C C . LYS A 1 460 ? 25.915 -7.365 -31.959 1.00 97.00 460 LYS A C 1
ATOM 3709 O O . LYS A 1 460 ? 24.985 -8.164 -32.020 1.00 97.00 460 LYS A O 1
ATOM 3714 N N . ILE A 1 461 ? 26.847 -7.417 -31.018 1.00 96.44 461 ILE A N 1
ATOM 3715 C CA . ILE A 1 461 ? 26.831 -8.403 -29.937 1.00 96.44 461 ILE A CA 1
ATOM 3716 C C . ILE A 1 461 ? 26.929 -7.721 -28.573 1.00 96.44 461 ILE A C 1
ATOM 3718 O O . ILE A 1 461 ? 27.591 -6.691 -28.427 1.00 96.44 461 ILE A O 1
ATOM 3722 N N . ALA A 1 462 ? 26.282 -8.320 -27.576 1.00 95.44 462 ALA A N 1
ATOM 3723 C CA . ALA A 1 462 ? 26.558 -8.068 -26.167 1.00 95.44 462 ALA A CA 1
ATOM 3724 C C . ALA A 1 462 ? 27.048 -9.357 -25.518 1.00 95.44 462 ALA A C 1
ATOM 3726 O O . ALA A 1 462 ? 26.413 -10.400 -25.654 1.00 95.44 462 ALA A O 1
ATOM 3727 N N . ILE A 1 463 ? 28.158 -9.284 -24.797 1.00 94.38 463 ILE A N 1
ATOM 3728 C CA . ILE A 1 463 ? 28.680 -10.394 -24.010 1.00 94.38 463 ILE A CA 1
ATOM 3729 C C . ILE A 1 463 ? 28.471 -10.041 -22.544 1.00 94.38 463 ILE A C 1
ATOM 3731 O O . ILE A 1 463 ? 28.990 -9.031 -22.070 1.00 94.38 463 ILE A O 1
ATOM 3735 N N . LEU A 1 464 ? 27.712 -10.872 -21.838 1.00 91.44 464 LEU A N 1
ATOM 3736 C CA . LEU A 1 464 ? 27.536 -10.791 -20.394 1.00 91.44 464 LEU A CA 1
ATOM 3737 C C . LEU A 1 464 ? 28.375 -11.880 -19.738 1.00 91.44 464 LEU A C 1
ATOM 3739 O O . LEU A 1 464 ? 28.213 -13.058 -20.057 1.00 91.44 464 LEU A O 1
ATOM 3743 N N . MET A 1 465 ? 29.227 -11.485 -18.796 1.00 89.62 465 MET A N 1
ATOM 3744 C CA . MET A 1 465 ? 29.971 -12.408 -17.944 1.00 89.62 465 MET A CA 1
ATOM 3745 C C . MET A 1 465 ? 29.663 -12.142 -16.472 1.00 89.62 465 MET A C 1
ATOM 3747 O O . MET A 1 465 ? 29.658 -10.984 -16.045 1.00 89.62 465 MET A O 1
ATOM 3751 N N . TYR A 1 466 ? 29.440 -13.208 -15.706 1.00 85.56 466 TYR A N 1
ATOM 3752 C CA . TYR A 1 466 ? 29.336 -13.152 -14.247 1.00 85.56 466 TYR A CA 1
ATOM 3753 C C . TYR A 1 466 ? 29.863 -14.441 -13.612 1.00 85.56 466 TYR A C 1
ATOM 3755 O O . TYR A 1 466 ? 29.873 -15.502 -14.239 1.00 85.56 466 TYR A O 1
ATOM 3763 N N . GLU A 1 467 ? 30.297 -14.336 -12.361 1.00 82.44 467 GLU A N 1
ATOM 3764 C CA . GLU A 1 467 ? 30.764 -15.463 -11.556 1.00 82.44 467 GLU A CA 1
ATOM 3765 C C . GLU A 1 467 ? 29.664 -15.899 -10.579 1.00 82.44 467 GLU A C 1
ATOM 3767 O O . GLU A 1 467 ? 28.984 -15.063 -9.980 1.00 82.44 467 GLU A O 1
ATOM 3772 N N . ASP A 1 468 ? 29.488 -17.209 -10.436 1.00 79.25 468 ASP A N 1
ATOM 3773 C CA . ASP A 1 468 ? 28.616 -17.845 -9.449 1.00 79.25 468 ASP A CA 1
ATOM 3774 C C . ASP A 1 468 ? 29.399 -18.978 -8.785 1.00 79.25 468 ASP A C 1
ATOM 3776 O O . ASP A 1 468 ? 29.766 -19.961 -9.440 1.00 79.25 468 ASP A O 1
ATOM 3780 N N . GLU A 1 469 ? 29.688 -18.806 -7.496 1.00 80.81 469 GLU A N 1
ATOM 3781 C CA . GLU A 1 469 ? 30.591 -19.663 -6.727 1.00 80.81 469 GLU A CA 1
ATOM 3782 C C . GLU A 1 469 ? 31.946 -19.846 -7.441 1.00 80.81 469 GLU A C 1
ATOM 3784 O O . GLU A 1 469 ? 32.748 -18.915 -7.489 1.00 80.81 469 GLU A O 1
ATOM 3789 N N . ASP A 1 470 ? 32.191 -21.032 -8.005 1.00 81.19 470 ASP A N 1
ATOM 3790 C CA . ASP A 1 470 ? 33.426 -21.408 -8.701 1.00 81.19 470 ASP A CA 1
ATOM 3791 C C . ASP A 1 470 ? 33.266 -21.442 -10.238 1.00 81.19 470 ASP A C 1
ATOM 3793 O O . ASP A 1 470 ? 34.159 -21.912 -10.946 1.00 81.19 470 ASP A O 1
ATOM 3797 N N . ASN A 1 471 ? 32.130 -20.988 -10.783 1.00 81.00 471 ASN A N 1
ATOM 3798 C CA . ASN A 1 471 ? 31.823 -21.070 -12.212 1.00 81.00 471 ASN A CA 1
ATOM 3799 C C . ASN A 1 471 ? 31.726 -19.679 -12.852 1.00 81.00 471 ASN A C 1
ATOM 3801 O O . ASN A 1 471 ? 31.032 -18.794 -12.353 1.00 81.00 471 ASN A O 1
ATOM 3805 N N . LEU A 1 472 ? 32.367 -19.513 -14.012 1.00 85.19 472 LEU A N 1
ATOM 3806 C CA . LEU A 1 472 ? 32.227 -18.327 -14.853 1.00 85.19 472 LEU A CA 1
ATOM 3807 C C . LEU A 1 472 ? 31.179 -18.590 -15.937 1.00 85.19 472 LEU A C 1
ATOM 3809 O O . LEU A 1 472 ? 31.358 -19.444 -16.809 1.00 85.19 472 LEU A O 1
ATOM 3813 N N . PHE A 1 473 ? 30.097 -17.824 -15.900 1.00 84.94 473 PHE A N 1
ATOM 3814 C CA . PHE A 1 473 ? 29.033 -17.877 -16.889 1.00 84.94 473 PHE A CA 1
ATOM 3815 C C . PHE A 1 473 ? 29.257 -16.816 -17.956 1.00 84.94 473 PHE A C 1
ATOM 3817 O O . PHE A 1 473 ? 29.607 -15.675 -17.648 1.00 84.94 473 PHE A O 1
ATOM 3824 N N . LYS A 1 474 ? 29.026 -17.188 -19.218 1.00 90.00 474 LYS A N 1
ATOM 3825 C CA . LYS A 1 474 ? 29.109 -16.280 -20.358 1.00 90.00 474 LYS A CA 1
ATOM 3826 C C . LYS A 1 474 ? 27.893 -16.447 -21.262 1.00 90.00 474 LYS A C 1
ATOM 3828 O O . LYS A 1 474 ? 27.671 -17.514 -21.830 1.00 90.00 474 LYS A O 1
ATOM 3833 N N . TYR A 1 475 ? 27.153 -15.360 -21.429 1.00 90.75 475 TYR A N 1
ATOM 3834 C CA . TYR A 1 475 ? 26.064 -15.245 -22.391 1.00 90.75 475 TYR A CA 1
ATOM 3835 C C . TYR A 1 475 ? 26.484 -14.327 -23.533 1.00 90.75 475 TYR A C 1
ATOM 3837 O O . TYR A 1 475 ? 27.072 -13.269 -23.296 1.00 90.75 475 TYR A O 1
ATOM 3845 N N . ILE A 1 476 ? 26.176 -14.719 -24.766 1.00 93.88 476 ILE A N 1
ATOM 3846 C CA . ILE A 1 476 ? 26.372 -13.895 -25.959 1.00 93.88 476 ILE A CA 1
ATOM 3847 C C . ILE A 1 476 ? 24.997 -13.616 -26.556 1.00 93.88 476 ILE A C 1
ATOM 3849 O O . ILE A 1 476 ? 24.290 -14.533 -26.961 1.00 93.88 476 ILE A O 1
ATOM 3853 N N . PHE A 1 477 ? 24.622 -12.343 -26.606 1.00 95.50 477 PHE A N 1
ATOM 3854 C CA . PHE A 1 477 ? 23.382 -11.873 -27.209 1.00 95.50 477 PHE A CA 1
ATOM 3855 C C . PHE A 1 477 ? 23.697 -11.328 -28.595 1.00 95.50 477 PHE A C 1
ATOM 3857 O O . PHE A 1 477 ? 24.408 -10.325 -28.731 1.00 95.50 477 PHE A O 1
ATOM 3864 N N . HIS A 1 478 ? 23.169 -11.979 -29.624 1.00 97.00 478 HIS A N 1
ATOM 3865 C CA . HIS A 1 478 ? 23.269 -11.510 -30.997 1.00 97.00 478 HIS A CA 1
ATOM 3866 C C . HIS A 1 478 ? 22.137 -10.532 -31.287 1.00 97.00 478 HIS A C 1
ATOM 3868 O O . HIS A 1 478 ? 20.965 -10.823 -31.059 1.00 97.00 478 HIS A O 1
ATOM 3874 N N . MET A 1 479 ? 22.486 -9.356 -31.800 1.00 97.75 479 MET A N 1
ATOM 3875 C CA . MET A 1 479 ? 21.559 -8.246 -31.974 1.00 97.75 479 MET A CA 1
ATOM 3876 C C . MET A 1 479 ? 21.325 -7.946 -33.450 1.00 97.75 479 MET A C 1
ATOM 3878 O O . MET A 1 479 ? 22.227 -7.956 -34.292 1.00 97.75 479 MET A O 1
ATOM 3882 N N . ILE A 1 480 ? 20.108 -7.525 -33.761 1.00 97.56 480 ILE A N 1
ATOM 3883 C CA . ILE A 1 480 ? 19.774 -6.902 -35.036 1.00 97.56 480 ILE A CA 1
ATOM 3884 C C . ILE A 1 480 ? 19.141 -5.538 -34.805 1.00 97.56 480 ILE A C 1
ATOM 3886 O O . ILE A 1 480 ? 18.577 -5.253 -33.752 1.00 97.56 480 ILE A O 1
ATOM 3890 N N . LYS A 1 481 ? 19.224 -4.677 -35.819 1.00 96.69 481 LYS A N 1
ATOM 3891 C CA . LYS A 1 481 ? 18.609 -3.351 -35.788 1.00 96.69 481 LYS A CA 1
ATOM 3892 C C . LYS A 1 481 ? 17.441 -3.304 -36.769 1.00 96.69 481 LYS A C 1
ATOM 3894 O O . LYS A 1 481 ? 17.655 -3.448 -37.974 1.00 96.69 481 LYS A O 1
ATOM 3899 N N . LYS A 1 482 ? 16.216 -3.115 -36.267 1.00 96.38 482 LYS A N 1
ATOM 3900 C CA . LYS A 1 482 ? 14.997 -2.921 -37.072 1.00 96.38 482 LYS A CA 1
ATOM 3901 C C . LYS A 1 482 ? 14.507 -1.485 -36.899 1.00 96.38 482 LYS A C 1
ATOM 3903 O O . LYS A 1 482 ? 13.947 -1.123 -35.867 1.00 96.38 482 LYS A O 1
ATOM 3908 N N . GLY A 1 483 ? 14.728 -0.656 -37.920 1.00 94.62 483 GLY A N 1
ATOM 3909 C CA . GLY A 1 483 ? 14.519 0.789 -37.802 1.00 94.62 483 GLY A CA 1
ATOM 3910 C C . GLY A 1 483 ? 15.469 1.379 -36.758 1.00 94.62 483 GLY A C 1
ATOM 3911 O O . GLY A 1 483 ? 16.677 1.161 -36.841 1.00 94.62 483 GLY A O 1
ATOM 3912 N N . ASP A 1 484 ? 14.917 2.067 -35.762 1.00 94.69 484 ASP A N 1
ATOM 3913 C CA . ASP A 1 484 ? 15.691 2.674 -34.672 1.00 94.69 484 ASP A CA 1
ATOM 3914 C C . ASP A 1 484 ? 15.822 1.772 -33.432 1.00 94.69 484 ASP A C 1
ATOM 3916 O O . ASP A 1 484 ? 16.437 2.177 -32.451 1.00 94.69 484 ASP A O 1
ATOM 3920 N N . ARG A 1 485 ? 15.284 0.542 -33.468 1.00 97.44 485 ARG A N 1
ATOM 3921 C CA . ARG A 1 485 ? 15.286 -0.390 -32.329 1.00 97.44 485 ARG A CA 1
ATOM 3922 C C . ARG A 1 485 ? 16.305 -1.512 -32.504 1.00 97.44 485 ARG A C 1
ATOM 3924 O O . ARG A 1 485 ? 16.394 -2.113 -33.578 1.00 97.44 485 ARG A O 1
ATOM 3931 N N . TRP A 1 486 ? 17.035 -1.812 -31.435 1.00 98.25 486 TRP A N 1
ATOM 3932 C CA . TRP A 1 486 ? 17.828 -3.035 -31.292 1.00 98.25 486 TRP A CA 1
ATOM 3933 C C . TRP A 1 486 ? 16.949 -4.167 -30.764 1.00 98.25 486 TRP A C 1
ATOM 3935 O O . TRP A 1 486 ? 16.108 -3.911 -29.911 1.00 98.25 486 TRP A O 1
ATOM 3945 N N . ILE A 1 487 ? 17.131 -5.385 -31.270 1.00 98.19 487 ILE A N 1
ATOM 3946 C CA . ILE A 1 487 ? 16.357 -6.585 -30.912 1.00 98.19 487 ILE A CA 1
ATOM 3947 C C . ILE A 1 487 ? 17.334 -7.756 -30.791 1.00 98.19 487 ILE A C 1
ATOM 3949 O O . ILE A 1 487 ? 18.239 -7.864 -31.622 1.00 98.19 487 ILE A O 1
ATOM 3953 N N . ILE A 1 488 ? 17.142 -8.612 -29.790 1.00 97.75 488 ILE A N 1
ATOM 3954 C CA . ILE A 1 488 ? 17.877 -9.866 -29.612 1.00 97.75 488 ILE A CA 1
ATOM 3955 C C . ILE A 1 488 ? 17.358 -10.885 -30.633 1.00 97.75 488 ILE A C 1
ATOM 3957 O O . ILE A 1 488 ? 16.166 -11.192 -30.668 1.00 97.75 488 ILE A O 1
ATOM 3961 N N . ASP A 1 489 ? 18.250 -11.354 -31.498 1.00 97.06 489 ASP A N 1
ATOM 3962 C CA . ASP A 1 489 ? 17.978 -12.318 -32.571 1.00 97.06 489 ASP A CA 1
ATOM 3963 C C . ASP A 1 489 ? 18.253 -13.761 -32.146 1.00 97.06 489 ASP A C 1
ATOM 3965 O O . ASP A 1 489 ? 17.536 -14.657 -32.574 1.00 97.06 489 ASP A O 1
ATOM 3969 N N . ASP A 1 490 ? 19.280 -13.963 -31.320 1.00 95.81 490 ASP A N 1
ATOM 3970 C CA . ASP A 1 490 ? 19.749 -15.270 -30.857 1.00 95.81 490 ASP A CA 1
ATOM 3971 C C . ASP A 1 490 ? 20.534 -15.103 -29.550 1.00 95.81 490 ASP A C 1
ATOM 3973 O O . ASP A 1 490 ? 21.175 -14.060 -29.336 1.00 95.81 490 ASP A O 1
ATOM 3977 N N . ILE A 1 491 ? 20.476 -16.110 -28.676 1.00 93.75 491 ILE A N 1
ATOM 3978 C CA . ILE A 1 491 ? 21.224 -16.117 -27.417 1.00 93.75 491 ILE A CA 1
ATOM 3979 C C . ILE A 1 491 ? 22.026 -17.409 -27.263 1.00 93.75 491 ILE A C 1
ATOM 3981 O O . ILE A 1 491 ? 21.479 -18.507 -27.148 1.00 93.75 491 ILE A O 1
ATOM 3985 N N . GLU A 1 492 ? 23.346 -17.267 -27.161 1.00 91.44 492 GLU A N 1
ATOM 3986 C CA . GLU A 1 492 ? 24.263 -18.381 -26.938 1.00 91.44 492 GLU A CA 1
ATOM 3987 C C . GLU A 1 492 ? 24.729 -18.425 -25.474 1.00 91.44 492 GLU A C 1
ATOM 3989 O O . GLU A 1 492 ? 25.165 -17.420 -24.905 1.00 91.44 492 GLU A O 1
ATOM 3994 N N . LEU A 1 493 ? 24.683 -19.617 -24.872 1.00 85.12 493 LEU A N 1
ATOM 3995 C CA . LEU A 1 493 ? 25.298 -19.905 -23.575 1.00 85.12 493 LEU A CA 1
ATOM 3996 C C . LEU A 1 493 ? 26.628 -20.635 -23.790 1.00 85.12 493 LEU A C 1
ATOM 3998 O O . LEU A 1 493 ? 26.654 -21.756 -24.305 1.00 85.12 493 LEU A O 1
ATOM 4002 N N . ASP A 1 494 ? 27.720 -20.013 -23.355 1.00 80.50 494 ASP A N 1
ATOM 4003 C CA . ASP A 1 494 ? 29.076 -20.551 -23.438 1.00 80.50 494 ASP A CA 1
ATOM 4004 C C . ASP A 1 494 ? 29.557 -20.934 -22.030 1.00 80.50 494 ASP A C 1
ATOM 4006 O O . ASP A 1 494 ? 29.769 -20.082 -21.165 1.00 80.50 494 ASP A O 1
ATOM 4010 N N . TRP A 1 495 ? 29.699 -22.238 -21.778 1.00 68.44 495 TRP A N 1
ATOM 4011 C CA . TRP A 1 495 ? 30.211 -22.746 -20.505 1.00 68.44 495 TRP A CA 1
ATOM 4012 C C . TRP A 1 495 ? 31.734 -22.664 -20.506 1.00 68.44 495 TRP A C 1
ATOM 4014 O O . TRP A 1 495 ? 32.415 -23.517 -21.086 1.00 68.44 495 TRP A O 1
ATOM 4024 N N . LEU A 1 496 ? 32.282 -21.669 -19.813 1.00 63.38 496 LEU A N 1
ATOM 4025 C CA . LEU A 1 496 ? 33.710 -21.626 -19.534 1.00 63.38 496 LEU A CA 1
ATOM 4026 C C . LEU A 1 496 ? 33.989 -22.594 -18.380 1.00 63.38 496 LEU A C 1
ATOM 4028 O O . LEU A 1 496 ? 33.805 -22.268 -17.214 1.00 63.38 496 LEU A O 1
ATOM 4032 N N . ILE A 1 497 ? 34.380 -23.826 -18.720 1.00 54.72 497 ILE A N 1
ATOM 4033 C CA . ILE A 1 497 ? 34.807 -24.824 -17.731 1.00 54.72 497 ILE A CA 1
ATOM 4034 C C . ILE A 1 497 ? 36.048 -24.276 -17.009 1.00 54.72 497 ILE A C 1
ATOM 4036 O O . ILE A 1 497 ? 37.096 -24.116 -17.644 1.00 54.72 497 ILE A O 1
ATOM 4040 N N . GLY A 1 498 ? 35.903 -24.004 -15.709 1.00 51.16 498 GLY A N 1
ATOM 4041 C CA . GLY A 1 498 ? 36.999 -23.771 -14.762 1.00 51.16 498 GLY A CA 1
ATOM 4042 C C . GLY A 1 498 ? 37.703 -25.059 -14.359 1.00 51.16 498 GLY A C 1
ATOM 4043 O O . GLY A 1 498 ? 37.004 -26.085 -14.178 1.00 51.16 498 GLY A O 1
#